Protein AF-0000000076222331 (afdb_homodimer)

pLDDT: mean 93.5, std 13.93, range [18.05, 98.94]

Structure (mmCIF, N/CA/C/O backbone):
data_AF-0000000076222331-model_v1
#
loop_
_entity.id
_entity.type
_entity.pdbx_description
1 polymer 'glucose-6-phosphate 1-epimerase'
#
loop_
_atom_site.group_PDB
_atom_site.id
_atom_site.type_symbol
_atom_site.label_atom_id
_atom_site.label_alt_id
_atom_site.label_comp_id
_atom_site.label_asym_id
_atom_site.label_entity_id
_atom_site.label_seq_id
_atom_site.pdbx_PDB_ins_code
_atom_site.Cartn_x
_atom_site.Cartn_y
_atom_site.Cartn_z
_atom_site.occupancy
_atom_site.B_iso_or_equiv
_atom_site.auth_seq_id
_atom_site.auth_comp_id
_atom_site.auth_asym_id
_atom_site.auth_atom_id
_atom_site.pdbx_PDB_model_num
ATOM 1 N N . LYS A 1 1 ? 35.781 -3.041 -13.25 1 18.05 1 LYS A N 1
ATOM 2 C CA . LYS A 1 1 ? 35.281 -1.666 -13.25 1 18.05 1 LYS A CA 1
ATOM 3 C C . LYS A 1 1 ? 33.781 -1.628 -13.328 1 18.05 1 LYS A C 1
ATOM 5 O O . LYS A 1 1 ? 33.188 -1.78 -14.406 1 18.05 1 LYS A O 1
ATOM 10 N N . PHE A 1 2 ? 33 -2.266 -12.445 1 24.2 2 PHE A N 1
ATOM 11 C CA . PHE A 1 2 ? 31.562 -2.166 -12.188 1 24.2 2 PHE A CA 1
ATOM 12 C C . PHE A 1 2 ? 31.141 -0.711 -12.008 1 24.2 2 PHE A C 1
ATOM 1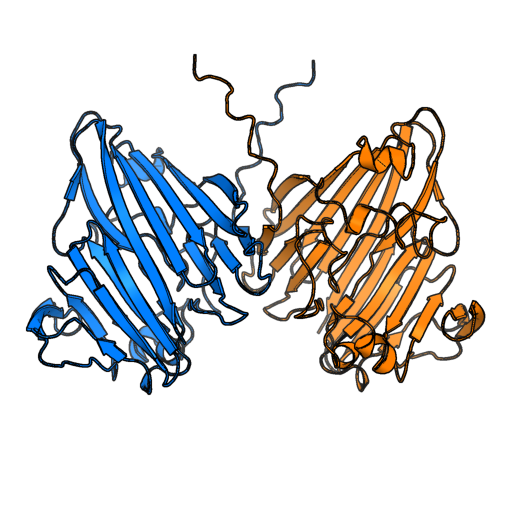4 O O . PHE A 1 2 ? 31.531 -0.069 -11.023 1 24.2 2 PHE A O 1
ATOM 21 N N . SER A 1 3 ? 31.078 -0.005 -13.148 1 25.05 3 SER A N 1
ATOM 22 C CA . SER A 1 3 ? 30.812 1.427 -13.242 1 25.05 3 SER A CA 1
ATOM 23 C C . SER A 1 3 ? 29.672 1.838 -12.32 1 25.05 3 SER A C 1
ATOM 25 O O . SER A 1 3 ? 28.797 1.028 -12.008 1 25.05 3 SER A O 1
ATOM 27 N N . SER A 1 4 ? 29.859 2.934 -11.57 1 27.3 4 SER A N 1
ATOM 28 C CA . SER A 1 4 ? 29.188 3.816 -10.625 1 27.3 4 SER A CA 1
ATOM 29 C C . SER A 1 4 ? 27.812 4.223 -11.133 1 27.3 4 SER A C 1
ATOM 31 O O . SER A 1 4 ? 27.25 5.227 -10.688 1 27.3 4 SER A O 1
ATOM 33 N N . GLN A 1 5 ? 27.359 3.689 -12.305 1 27.59 5 GLN A N 1
ATOM 34 C CA . GLN A 1 5 ? 26.156 4.141 -13.008 1 27.59 5 GLN A CA 1
ATOM 35 C C . GLN A 1 5 ? 24.922 4.027 -12.117 1 27.59 5 GLN A C 1
ATOM 37 O O . GLN A 1 5 ? 23.797 4.121 -12.609 1 27.59 5 GLN A O 1
ATOM 42 N N . ASP A 1 6 ? 25.031 3.488 -10.969 1 29.34 6 ASP A N 1
ATOM 43 C CA . ASP A 1 6 ? 23.844 3.18 -10.18 1 29.34 6 ASP A CA 1
ATOM 44 C C . ASP A 1 6 ? 23.125 4.457 -9.758 1 29.34 6 ASP A C 1
ATOM 46 O O . ASP A 1 6 ? 22.312 4.438 -8.82 1 29.34 6 ASP A O 1
ATOM 50 N N . LYS A 1 7 ? 23.625 5.613 -10.062 1 30.05 7 LYS A N 1
ATOM 51 C CA . LYS A 1 7 ? 23.125 6.852 -9.477 1 30.05 7 LYS A CA 1
ATOM 52 C C . LYS A 1 7 ? 21.672 7.098 -9.875 1 30.05 7 LYS A C 1
ATOM 54 O O . LYS A 1 7 ? 20.984 7.918 -9.266 1 30.05 7 LYS A O 1
ATOM 59 N N . THR A 1 8 ? 21.469 7.07 -11.219 1 29.45 8 THR A N 1
ATOM 60 C CA . THR A 1 8 ? 20.234 7.703 -11.656 1 29.45 8 THR A CA 1
ATOM 61 C C . THR A 1 8 ? 19.031 6.867 -11.242 1 29.45 8 THR A C 1
ATOM 63 O O . THR A 1 8 ? 18.688 5.887 -11.906 1 29.45 8 THR A O 1
ATOM 66 N N . VAL A 1 9 ? 19.031 6.281 -10.203 1 33.47 9 VAL A N 1
ATOM 67 C CA . VAL A 1 9 ? 17.672 5.973 -9.781 1 33.47 9 VAL A CA 1
ATOM 68 C C . VAL A 1 9 ? 16.734 7.113 -10.18 1 33.47 9 VAL A C 1
ATOM 70 O O . VAL A 1 9 ? 16.875 8.234 -9.688 1 33.47 9 VAL A O 1
ATOM 73 N N . ASN A 1 10 ? 16.422 7.203 -11.445 1 37.81 10 ASN A N 1
ATOM 74 C CA . ASN A 1 10 ? 15.5 8.203 -11.961 1 37.81 10 ASN A CA 1
ATOM 75 C C . ASN A 1 10 ? 14.461 8.602 -10.922 1 37.81 10 ASN A C 1
ATOM 77 O O . ASN A 1 10 ? 13.852 7.734 -10.289 1 37.81 10 ASN A O 1
ATOM 81 N N . ARG A 1 11 ? 14.562 9.719 -10.219 1 40.59 11 ARG A N 1
ATOM 82 C CA . ARG A 1 11 ? 13.797 10.602 -9.344 1 40.59 11 ARG A CA 1
ATOM 83 C C . ARG A 1 11 ? 12.305 10.445 -9.586 1 40.59 11 ARG A C 1
ATOM 85 O O . ARG A 1 11 ? 11.492 11.203 -9.047 1 40.59 11 ARG A O 1
ATOM 92 N N . ASN A 1 12 ? 12.016 9.844 -10.734 1 45.62 12 ASN A N 1
ATOM 93 C CA . ASN A 1 12 ? 10.578 9.961 -10.945 1 45.62 12 ASN A CA 1
ATOM 94 C C . ASN A 1 12 ? 9.797 9.047 -10.008 1 45.62 12 ASN A C 1
ATOM 96 O O . ASN A 1 12 ? 9.219 8.047 -10.453 1 45.62 12 ASN A O 1
ATOM 100 N N . PHE A 1 13 ? 10.328 8.914 -8.828 1 55.12 13 PHE A N 1
ATOM 101 C CA . PHE A 1 13 ? 9.711 8.242 -7.688 1 55.12 13 PHE A CA 1
ATOM 102 C C . PHE A 1 13 ? 8.32 8.805 -7.414 1 55.12 13 PHE A C 1
ATOM 104 O O . PHE A 1 13 ? 7.707 8.484 -6.395 1 55.12 13 PHE A O 1
ATOM 111 N N . LYS A 1 14 ? 7.855 9.391 -8.477 1 62.25 14 LYS A N 1
ATOM 112 C CA . LYS A 1 14 ? 6.59 10.094 -8.289 1 62.25 14 LYS A CA 1
ATOM 113 C C . LYS A 1 14 ? 5.414 9.125 -8.258 1 62.25 14 LYS A C 1
ATOM 115 O O . LYS A 1 14 ? 5.496 8.023 -8.82 1 62.25 14 LYS A O 1
ATOM 120 N N . MET A 1 15 ? 4.777 9.055 -7.109 1 80.94 15 MET A N 1
ATOM 121 C CA . MET A 1 15 ? 3.449 8.453 -7.012 1 80.94 15 MET A CA 1
ATOM 122 C C . MET A 1 15 ? 3.529 7.051 -6.418 1 80.94 15 MET A C 1
ATOM 124 O O . MET A 1 15 ? 2.947 6.109 -6.957 1 80.94 15 MET A O 1
ATOM 128 N N . SER A 1 16 ? 4.449 6.969 -5.469 1 91.88 16 SER A N 1
ATOM 129 C CA . SER A 1 16 ? 4.609 5.672 -4.824 1 91.88 16 SER A CA 1
ATOM 130 C C . SER A 1 16 ? 4.242 5.738 -3.348 1 91.88 16 SER A C 1
ATOM 132 O O . SER A 1 16 ? 4.195 6.824 -2.762 1 91.88 16 SER A O 1
ATOM 134 N N . GLU A 1 17 ? 3.855 4.625 -2.891 1 95.31 17 GLU A N 1
ATOM 135 C CA . GLU A 1 17 ? 3.518 4.445 -1.481 1 95.31 17 GLU A CA 1
ATOM 136 C C . GLU A 1 17 ? 4.262 3.252 -0.884 1 95.31 17 GLU A C 1
ATOM 138 O O . GLU A 1 17 ? 4.402 2.215 -1.534 1 95.31 17 GLU A O 1
ATOM 143 N N . ILE A 1 18 ? 4.793 3.459 0.302 1 95.62 18 ILE A N 1
ATOM 144 C CA . ILE A 1 18 ? 5.449 2.396 1.055 1 95.62 18 ILE A CA 1
ATOM 145 C C . ILE A 1 18 ? 4.539 1.928 2.186 1 95.62 18 ILE A C 1
ATOM 147 O O . ILE A 1 18 ? 4.047 2.74 2.975 1 95.62 18 ILE A O 1
ATOM 151 N N . THR A 1 19 ? 4.301 0.681 2.236 1 96.94 19 THR A N 1
ATOM 152 C CA . THR A 1 19 ? 3.523 0.101 3.326 1 96.94 19 THR A CA 1
ATOM 153 C C . THR A 1 19 ? 4.375 -0.869 4.141 1 96.94 19 THR A C 1
ATOM 155 O O . THR A 1 19 ? 5.09 -1.699 3.578 1 96.94 19 THR A O 1
ATOM 158 N N . LEU A 1 20 ? 4.383 -0.698 5.434 1 96.31 20 LEU A N 1
ATOM 159 C CA . LEU A 1 20 ? 4.961 -1.687 6.34 1 96.31 20 LEU A CA 1
ATOM 160 C C . LEU A 1 20 ? 3.879 -2.344 7.188 1 96.31 20 LEU A C 1
ATOM 162 O O . LEU A 1 20 ? 2.953 -1.672 7.652 1 96.31 20 LEU A O 1
ATOM 166 N N . PHE A 1 21 ? 4.004 -3.611 7.305 1 94.56 21 PHE A N 1
ATOM 167 C CA . PHE A 1 21 ? 3.145 -4.391 8.188 1 94.56 21 PHE A CA 1
ATOM 168 C C . PHE A 1 21 ? 3.83 -4.652 9.523 1 94.56 21 PHE A C 1
ATOM 170 O O . PHE A 1 21 ? 5.055 -4.793 9.578 1 94.56 21 PHE A O 1
ATOM 177 N N . HIS A 1 22 ? 2.969 -4.66 10.578 1 94.62 22 HIS A N 1
ATOM 178 C CA . HIS A 1 22 ? 3.527 -5.043 11.875 1 94.62 22 HIS A CA 1
ATOM 179 C C . HIS A 1 22 ? 4.008 -6.488 11.859 1 94.62 22 HIS A C 1
ATOM 181 O O . HIS A 1 22 ? 3.332 -7.367 11.312 1 94.62 22 HIS A O 1
ATOM 187 N N . GLY A 1 23 ? 5.094 -6.754 12.492 1 90.44 23 GLY A N 1
ATOM 188 C CA . GLY A 1 23 ? 5.73 -8.055 12.414 1 90.44 23 GLY A CA 1
ATOM 189 C C . GLY A 1 23 ? 4.93 -9.156 13.086 1 90.44 23 GLY A C 1
ATOM 190 O O . GLY A 1 23 ? 5.133 -10.344 12.805 1 90.44 23 GLY A O 1
ATOM 191 N N . LYS A 1 24 ? 4.027 -8.773 13.922 1 91.25 24 LYS A N 1
ATOM 192 C CA . LYS A 1 24 ? 3.271 -9.773 14.672 1 91.25 24 LYS A CA 1
ATOM 193 C C . LYS A 1 24 ? 1.798 -9.766 14.273 1 91.25 24 LYS A C 1
ATOM 195 O O . LYS A 1 24 ? 0.997 -10.523 14.828 1 91.25 24 LYS A O 1
ATOM 200 N N . ASP A 1 25 ? 1.383 -8.938 13.438 1 91.81 25 ASP A N 1
ATOM 201 C CA . ASP A 1 25 ? 0.001 -8.852 12.977 1 91.81 25 ASP A CA 1
ATOM 202 C C . ASP A 1 25 ? -0.071 -8.25 11.57 1 91.81 25 ASP A C 1
ATOM 204 O O . ASP A 1 25 ? -0.095 -7.031 11.406 1 91.81 25 ASP A O 1
ATOM 208 N N . GLU A 1 26 ? -0.369 -9.047 10.609 1 88.56 26 GLU A N 1
ATOM 209 C CA . GLU A 1 26 ? -0.339 -8.633 9.211 1 88.56 26 GLU A CA 1
ATOM 210 C C . GLU A 1 26 ? -1.527 -7.738 8.867 1 88.56 26 GLU A C 1
ATOM 212 O O . GLU A 1 26 ? -1.557 -7.113 7.809 1 88.56 26 GLU A O 1
ATOM 217 N N . LYS A 1 27 ? -2.459 -7.668 9.727 1 93.12 27 LYS A N 1
ATOM 218 C CA . LYS A 1 27 ? -3.627 -6.82 9.508 1 93.12 27 LYS A CA 1
ATOM 219 C C . LYS A 1 27 ? -3.4 -5.414 10.055 1 93.12 27 LYS A C 1
ATOM 221 O O . LYS A 1 27 ? -4.258 -4.539 9.914 1 93.12 27 LYS A O 1
ATOM 226 N N . THR A 1 28 ? -2.305 -5.223 10.75 1 95.88 28 THR A N 1
ATOM 227 C CA . THR A 1 28 ? -1.877 -3.924 11.258 1 95.88 28 THR A CA 1
ATOM 228 C C . THR A 1 28 ? -0.747 -3.354 10.406 1 95.88 28 THR A C 1
ATOM 230 O O . THR A 1 28 ? 0.296 -3.99 10.242 1 95.88 28 THR A O 1
ATOM 233 N N . SER A 1 29 ? -0.984 -2.152 9.789 1 97.06 29 SER A N 1
ATOM 234 C CA . SER A 1 29 ? -0.023 -1.628 8.828 1 97.06 29 SER A CA 1
ATOM 235 C C . SER A 1 29 ? -0.086 -0.106 8.75 1 97.06 29 SER A C 1
ATOM 237 O O . SER A 1 29 ? -1.018 0.508 9.273 1 97.06 29 SER A O 1
ATOM 239 N N . VAL A 1 30 ? 0.964 0.495 8.203 1 98.44 30 VAL A N 1
ATOM 240 C CA . VAL A 1 30 ? 1.021 1.927 7.93 1 98.44 30 VAL A CA 1
ATOM 241 C C . VAL A 1 30 ? 1.555 2.156 6.516 1 98.44 30 VAL A C 1
ATOM 243 O O . VAL A 1 30 ? 2.422 1.417 6.043 1 98.44 30 VAL A O 1
ATOM 246 N N . SER A 1 31 ? 0.978 3.146 5.84 1 98.12 31 SER A N 1
ATOM 247 C CA . SER A 1 31 ? 1.434 3.539 4.508 1 98.12 31 SER A CA 1
ATOM 248 C C . SER A 1 31 ? 1.84 5.008 4.473 1 98.12 31 SER A C 1
ATOM 250 O O . SER A 1 31 ? 1.169 5.859 5.066 1 98.12 31 SER A O 1
ATOM 252 N N . VAL A 1 32 ? 2.955 5.266 3.818 1 98.12 32 VAL A N 1
ATOM 253 C CA . VAL A 1 32 ? 3.428 6.629 3.598 1 98.12 32 VAL A CA 1
ATOM 254 C C . VAL A 1 32 ? 3.617 6.871 2.104 1 98.12 32 VAL A C 1
ATOM 256 O O . VAL A 1 32 ? 4.348 6.137 1.435 1 98.12 32 VAL A O 1
ATOM 259 N N . HIS A 1 33 ? 2.875 7.828 1.652 1 96.94 33 HIS A N 1
ATOM 260 C CA . HIS A 1 33 ? 3.057 8.234 0.263 1 96.94 33 HIS A CA 1
ATOM 261 C C . HIS A 1 33 ? 4.277 9.141 0.109 1 96.94 33 HIS A C 1
ATOM 263 O O . HIS A 1 33 ? 4.516 10.016 0.943 1 96.94 33 HIS A O 1
ATOM 269 N N . THR A 1 34 ? 5.004 8.984 -0.979 1 92.56 34 THR A N 1
ATOM 270 C CA . THR A 1 34 ? 6.266 9.703 -1.131 1 92.56 34 THR A CA 1
ATOM 271 C C . THR A 1 34 ? 6.016 11.18 -1.421 1 92.56 34 THR A C 1
ATOM 273 O O . THR A 1 34 ? 6.844 12.031 -1.084 1 92.56 34 THR A O 1
ATOM 276 N N . CYS A 1 35 ? 4.93 11.445 -2.07 1 91.06 35 CYS A N 1
ATOM 277 C CA . CYS A 1 35 ? 4.539 12.844 -2.227 1 91.06 35 CYS A CA 1
ATOM 278 C C . CYS A 1 35 ? 4.125 13.445 -0.89 1 91.06 35 CYS A C 1
ATOM 280 O O . CYS A 1 35 ? 3.115 13.047 -0.308 1 91.06 35 CYS A O 1
ATOM 282 N N . GLY A 1 36 ? 4.98 14.32 -0.439 1 96.12 36 GLY A N 1
ATOM 283 C CA . GLY A 1 36 ? 4.664 15.016 0.796 1 96.12 36 GLY A CA 1
ATOM 284 C C . GLY A 1 36 ? 4.93 14.18 2.037 1 96.12 36 GLY A C 1
ATOM 285 O O . GLY A 1 36 ? 4.613 14.602 3.152 1 96.12 36 GLY A O 1
ATOM 286 N N . ALA A 1 37 ? 5.434 12.938 1.84 1 97.62 37 ALA A N 1
ATOM 287 C CA . ALA A 1 37 ? 5.609 12.008 2.959 1 97.62 37 ALA A CA 1
ATOM 288 C C . ALA A 1 37 ? 4.324 11.883 3.77 1 97.62 37 ALA A C 1
ATOM 290 O O . ALA A 1 37 ? 4.355 11.914 5.004 1 97.62 37 ALA A O 1
ATOM 291 N N . THR A 1 38 ? 3.225 11.797 3.109 1 98.44 38 THR A N 1
ATOM 292 C CA . THR A 1 38 ? 1.916 11.797 3.752 1 98.44 38 THR A CA 1
ATOM 293 C C . THR A 1 38 ? 1.529 10.391 4.191 1 98.44 38 THR A C 1
ATOM 295 O O . THR A 1 38 ? 1.509 9.461 3.377 1 98.44 38 THR A O 1
ATOM 298 N N . VAL A 1 39 ? 1.299 10.219 5.5 1 98.81 39 VAL A N 1
ATOM 299 C CA . VAL A 1 39 ? 0.658 8.977 5.918 1 98.81 39 VAL A CA 1
ATOM 300 C C . VAL A 1 39 ? -0.731 8.875 5.293 1 98.81 39 VAL A C 1
ATOM 302 O O . VAL A 1 39 ? -1.568 9.758 5.477 1 98.81 39 VAL A O 1
ATOM 305 N N . THR A 1 40 ? -0.948 7.793 4.562 1 98.12 40 THR A N 1
ATOM 306 C CA . THR A 1 40 ? -2.217 7.684 3.85 1 98.12 40 THR A CA 1
ATOM 307 C C . THR A 1 40 ? -3.037 6.512 4.383 1 98.12 40 THR A C 1
ATOM 309 O O . THR A 1 40 ? -4.203 6.352 4.023 1 98.12 40 THR A O 1
ATOM 312 N N . SER A 1 41 ? -2.451 5.738 5.215 1 98.5 41 SER A N 1
ATOM 313 C CA . SER A 1 41 ? -3.17 4.609 5.793 1 98.5 41 SER A CA 1
ATOM 314 C C . SER A 1 41 ? -2.557 4.188 7.125 1 98.5 41 SER A C 1
ATOM 316 O O . SER A 1 41 ? -1.333 4.184 7.277 1 98.5 41 SER A O 1
ATOM 318 N N . TRP A 1 42 ? -3.361 3.955 8.039 1 98.81 42 TRP A N 1
ATOM 319 C CA . TRP A 1 42 ? -3.074 3.334 9.328 1 98.81 42 TRP A CA 1
ATOM 320 C C . TRP A 1 42 ? -4.152 2.32 9.695 1 98.81 42 TRP A C 1
ATOM 322 O O . TRP A 1 42 ? -5.285 2.695 10.016 1 98.81 42 TRP A O 1
ATOM 332 N N . LYS A 1 43 ? -3.797 1.072 9.633 1 97.62 43 LYS A N 1
ATOM 333 C CA . LYS A 1 43 ? -4.754 0.02 9.961 1 97.62 43 LYS A CA 1
ATOM 334 C C . LYS A 1 43 ? -4.367 -0.688 11.258 1 97.62 43 LYS A C 1
ATOM 336 O O . LYS A 1 43 ? -3.191 -0.976 11.484 1 97.62 43 LYS A O 1
ATOM 341 N N . ILE A 1 44 ? -5.336 -0.898 12.047 1 96.5 44 ILE A N 1
ATOM 342 C CA . ILE A 1 44 ? -5.227 -1.75 13.227 1 96.5 44 ILE A CA 1
ATOM 343 C C . ILE A 1 44 ? -6.191 -2.928 13.109 1 96.5 44 ILE A C 1
ATOM 345 O O . ILE A 1 44 ? -7.406 -2.736 13.031 1 96.5 44 ILE A O 1
ATOM 349 N N . ASN A 1 45 ? -5.629 -4.109 13.055 1 93.38 45 ASN A N 1
ATOM 350 C CA . ASN A 1 45 ? -6.422 -5.324 12.883 1 93.38 45 ASN A CA 1
ATOM 351 C C . ASN A 1 45 ? -7.379 -5.203 11.703 1 93.38 45 ASN A C 1
ATOM 353 O O . ASN A 1 45 ? -8.578 -5.453 11.836 1 93.38 45 ASN A O 1
ATOM 357 N N . GLY A 1 46 ? -6.895 -4.633 10.688 1 93.19 46 GLY A N 1
ATOM 358 C CA . GLY A 1 46 ? -7.641 -4.547 9.445 1 93.19 46 GLY A CA 1
ATOM 359 C C . GLY A 1 46 ? -8.539 -3.328 9.367 1 93.19 46 GLY A C 1
ATOM 360 O O . GLY A 1 46 ? -9.125 -3.049 8.32 1 93.19 46 GLY A O 1
ATOM 361 N N . GLN A 1 47 ? -8.688 -2.543 10.422 1 95.12 47 GLN A N 1
ATOM 362 C CA . GLN A 1 47 ? -9.562 -1.376 10.438 1 95.12 47 GLN A CA 1
ATOM 363 C C . GLN A 1 47 ? -8.789 -0.102 10.109 1 95.12 47 GLN A C 1
ATOM 365 O O . GLN A 1 47 ? -7.82 0.234 10.789 1 95.12 47 GLN A O 1
ATOM 370 N N . GLU A 1 48 ? -9.211 0.544 9.094 1 97.62 48 GLU A N 1
ATOM 371 C CA . GLU A 1 48 ? -8.578 1.788 8.664 1 97.62 48 GLU A CA 1
ATOM 372 C C . GLU A 1 48 ? -8.906 2.934 9.617 1 97.62 48 GLU A C 1
ATOM 374 O O . GLU A 1 48 ? -10.07 3.148 9.961 1 97.62 48 GLU A O 1
ATOM 379 N N . LYS A 1 49 ? -7.891 3.688 10.023 1 98.38 49 LYS A N 1
ATOM 380 C CA . LYS A 1 49 ? -8.086 4.754 11.008 1 98.38 49 LYS A CA 1
ATOM 381 C C . LYS A 1 49 ? -7.945 6.129 10.359 1 98.38 49 LYS A C 1
ATOM 383 O O . LYS A 1 49 ? -8.312 7.141 10.953 1 98.38 49 LYS A O 1
ATOM 388 N N . ILE A 1 50 ? -7.438 6.176 9.164 1 98.62 50 ILE A N 1
ATOM 389 C CA . ILE A 1 50 ? -7.121 7.426 8.477 1 98.62 50 ILE A CA 1
ATOM 390 C C . ILE A 1 50 ? -8.055 7.609 7.289 1 98.62 50 ILE A C 1
ATOM 392 O O . ILE A 1 50 ? -8.336 6.656 6.555 1 98.62 50 ILE A O 1
ATOM 396 N N . PHE A 1 51 ? -8.547 8.789 7.156 1 98.75 51 PHE A N 1
ATOM 397 C CA . PHE A 1 51 ? -9.391 9.133 6.023 1 98.75 51 PHE A CA 1
ATOM 398 C C . PHE A 1 51 ? -8.562 9.695 4.875 1 98.75 51 PHE A C 1
ATOM 400 O O . PHE A 1 51 ? -7.719 10.562 5.086 1 98.75 51 PHE A O 1
ATOM 407 N N . VAL A 1 52 ? -8.758 9.203 3.705 1 97.94 52 VAL A N 1
ATOM 408 C CA . VAL A 1 52 ? -8.289 9.805 2.461 1 97.94 52 VAL A CA 1
ATOM 409 C C . VAL A 1 52 ? -9.438 9.883 1.458 1 97.94 52 VAL A C 1
ATOM 411 O O . VAL A 1 52 ? -10.156 8.898 1.251 1 97.94 52 VAL A O 1
ATOM 414 N N . SER A 1 53 ? -9.602 11.055 0.845 1 97.81 53 SER A N 1
ATOM 415 C CA . SER A 1 53 ? -10.641 11.203 -0.172 1 97.81 53 SER A CA 1
ATOM 416 C C . SER A 1 53 ? -10.383 10.281 -1.359 1 97.81 53 SER A C 1
ATOM 418 O O . SER A 1 53 ? -9.242 10.125 -1.795 1 97.81 53 SER A O 1
ATOM 420 N N . THR A 1 54 ? -11.469 9.688 -1.931 1 93.06 54 THR A N 1
ATOM 421 C CA . THR A 1 54 ? -11.336 8.867 -3.127 1 93.06 54 THR A CA 1
ATOM 422 C C . THR A 1 54 ? -10.945 9.719 -4.332 1 93.06 54 THR A C 1
ATOM 424 O O . THR A 1 54 ? -10.516 9.188 -5.359 1 93.06 54 THR A O 1
ATOM 427 N N . LEU A 1 55 ? -11.016 11.016 -4.191 1 93.94 55 LEU A N 1
ATOM 428 C CA . LEU A 1 55 ? -10.734 11.945 -5.277 1 93.94 55 LEU A CA 1
ATOM 429 C C . LEU A 1 55 ? -9.391 12.641 -5.059 1 93.94 55 LEU A C 1
ATOM 431 O O . LEU A 1 55 ? -9.008 13.523 -5.828 1 93.94 55 LEU A O 1
ATOM 435 N N . ALA A 1 56 ? -8.695 12.188 -4.023 1 94.56 56 ALA A N 1
ATOM 436 C CA . ALA A 1 56 ? -7.414 12.82 -3.705 1 94.56 56 ALA A CA 1
ATOM 437 C C . ALA A 1 56 ? -6.434 12.688 -4.863 1 94.56 56 ALA A C 1
ATOM 439 O O . ALA A 1 56 ? -6.348 11.625 -5.492 1 94.56 56 ALA A O 1
ATOM 440 N N . LYS A 1 57 ? -5.711 13.766 -5.094 1 90.25 57 LYS A N 1
ATOM 441 C CA . LYS A 1 57 ? -4.578 13.703 -6.012 1 90.25 57 LYS A CA 1
ATOM 442 C C . LYS A 1 57 ? -3.332 13.164 -5.316 1 90.25 57 LYS A C 1
ATOM 444 O O . LYS A 1 57 ? -3.115 13.43 -4.129 1 90.25 57 LYS A O 1
ATOM 449 N N . ARG A 1 58 ? -2.566 12.406 -6.055 1 87.38 58 ARG A N 1
ATOM 450 C CA . ARG A 1 58 ? -1.373 11.797 -5.488 1 87.38 58 ARG A CA 1
ATOM 451 C C . ARG A 1 58 ? -0.147 12.078 -6.348 1 87.38 58 ARG A C 1
ATOM 453 O O . ARG A 1 58 ? 0.915 11.484 -6.141 1 87.38 58 ARG A O 1
ATOM 460 N N . ASP A 1 59 ? -0.263 13.016 -7.25 1 79.81 59 ASP A N 1
ATOM 461 C CA . ASP A 1 59 ? 0.782 13.242 -8.242 1 79.81 59 ASP A CA 1
ATOM 462 C C . ASP A 1 59 ? 1.628 14.461 -7.883 1 79.81 59 ASP A C 1
ATOM 464 O O . ASP A 1 59 ? 2.467 14.898 -8.672 1 79.81 59 ASP A O 1
ATOM 468 N N . GLY A 1 60 ? 1.328 15.023 -6.766 1 81.12 60 GLY A N 1
ATOM 469 C CA . GLY A 1 60 ? 2.098 16.172 -6.324 1 81.12 60 GLY A CA 1
ATOM 470 C C . GLY A 1 60 ? 1.529 17.5 -6.809 1 81.12 60 GLY A C 1
ATOM 471 O O . GLY A 1 60 ? 2.041 18.562 -6.465 1 81.12 60 GLY A O 1
ATOM 472 N N . SER A 1 61 ? 0.5 17.453 -7.605 1 86.44 61 SER A N 1
ATOM 473 C CA . SER A 1 61 ? -0.109 18.688 -8.07 1 86.44 61 SER A CA 1
ATOM 474 C C . SER A 1 61 ? -0.785 19.438 -6.93 1 86.44 61 SER A C 1
ATOM 476 O O . SER A 1 61 ? -0.913 20.672 -6.973 1 86.44 61 SER A O 1
ATOM 478 N N . LYS A 1 62 ? -1.208 18.656 -5.961 1 90.25 62 LYS A N 1
ATOM 479 C CA . LYS A 1 62 ? -1.801 19.172 -4.727 1 90.25 62 LYS A CA 1
ATOM 480 C C . LYS A 1 62 ? -1.515 18.25 -3.553 1 90.25 62 LYS A C 1
ATOM 482 O O . LYS A 1 62 ? -1.158 17.078 -3.748 1 90.25 62 LYS A O 1
ATOM 487 N N . ALA A 1 63 ? -1.652 18.859 -2.355 1 94.44 63 ALA A N 1
ATOM 488 C CA . ALA A 1 63 ? -1.541 18 -1.177 1 94.44 63 ALA A CA 1
ATOM 489 C C . ALA A 1 63 ? -2.627 16.922 -1.171 1 94.44 63 ALA A C 1
ATOM 491 O O . ALA A 1 63 ? -3.77 17.188 -1.553 1 94.44 63 ALA A O 1
ATOM 492 N N . ILE A 1 64 ? -2.285 15.773 -0.754 1 95.94 64 ILE A N 1
ATOM 493 C CA . ILE A 1 64 ? -3.25 14.688 -0.683 1 95.94 64 ILE A CA 1
ATOM 494 C C . ILE A 1 64 ? -4.395 15.07 0.252 1 95.94 64 ILE A C 1
ATOM 496 O O . ILE A 1 64 ? -4.16 15.5 1.385 1 95.94 64 ILE A O 1
ATOM 500 N N . ARG A 1 65 ? -5.633 14.992 -0.292 1 98 65 ARG A N 1
ATOM 501 C CA . ARG A 1 65 ? -6.812 15.289 0.514 1 98 65 ARG A CA 1
ATOM 502 C C . ARG A 1 65 ? -7.117 14.148 1.478 1 98 65 ARG A C 1
ATOM 504 O O . ARG A 1 65 ? -7.766 13.172 1.104 1 98 65 ARG A O 1
ATOM 511 N N . GLY A 1 66 ? -6.668 14.258 2.658 1 98.31 66 GLY A N 1
ATOM 512 C CA . GLY A 1 66 ? -6.738 13.227 3.674 1 98.31 66 GLY A CA 1
ATOM 513 C C . GLY A 1 66 ? -5.375 12.828 4.215 1 98.31 66 GLY A C 1
ATOM 514 O O . GLY A 1 66 ? -4.387 13.523 3.994 1 98.31 66 GLY A O 1
ATOM 515 N N . GLY A 1 67 ? -5.375 11.766 5.02 1 98.69 67 GLY A N 1
ATOM 516 C CA . GLY A 1 67 ? -4.117 11.328 5.605 1 98.69 67 GLY A CA 1
ATOM 517 C C . GLY A 1 67 ? -3.625 12.234 6.711 1 98.69 67 GLY A C 1
ATOM 518 O O . GLY A 1 67 ? -4.414 12.703 7.535 1 98.69 67 GLY A O 1
ATOM 519 N N . ILE A 1 68 ? -2.252 12.328 6.699 1 98.88 68 ILE A N 1
ATOM 520 C CA . ILE A 1 68 ? -1.617 13.242 7.645 1 98.88 68 ILE A CA 1
ATOM 521 C C . ILE A 1 68 ? -0.575 14.094 6.918 1 98.88 68 ILE A C 1
ATOM 523 O O . ILE A 1 68 ? 0.629 13.883 7.086 1 98.88 68 ILE A O 1
ATOM 527 N N . PRO A 1 69 ? -1.066 15.039 6.16 1 98.69 69 PRO A N 1
ATOM 528 C CA . PRO A 1 69 ? -0.117 15.961 5.535 1 98.69 69 PRO A CA 1
ATOM 529 C C . PRO A 1 69 ? 0.702 16.75 6.555 1 98.69 69 PRO A C 1
ATOM 531 O O . PRO A 1 69 ? 0.236 17 7.672 1 98.69 69 PRO A O 1
ATOM 534 N N . LEU A 1 70 ? 1.911 17.109 6.156 1 98.81 70 LEU A N 1
ATOM 535 C CA . LEU A 1 70 ? 2.791 17.875 7.02 1 98.81 70 LEU A CA 1
ATOM 536 C C . LEU A 1 70 ? 2.789 19.359 6.621 1 98.81 70 LEU A C 1
ATOM 538 O O . LEU A 1 70 ? 3.236 19.703 5.527 1 98.81 70 LEU A O 1
ATOM 542 N N . CYS A 1 71 ? 2.297 20.156 7.488 1 98.75 71 CYS A N 1
ATOM 543 C CA . CYS A 1 71 ? 2.342 21.594 7.25 1 98.75 71 CYS A CA 1
ATOM 544 C C . CYS A 1 71 ? 3.65 22.188 7.754 1 98.75 71 CYS A C 1
ATOM 546 O O . CYS A 1 71 ? 3.859 22.297 8.961 1 98.75 71 CYS A O 1
ATOM 548 N N . PHE A 1 72 ? 4.445 22.547 6.914 1 98.62 72 PHE A N 1
ATOM 549 C CA . PHE A 1 72 ? 5.777 23.078 7.191 1 98.62 72 PHE A CA 1
ATOM 550 C C . PHE A 1 72 ? 6.305 23.859 5.996 1 98.62 72 PHE A C 1
ATOM 552 O O . PHE A 1 72 ? 6.113 23.469 4.848 1 98.62 72 PHE A O 1
ATOM 559 N N . PRO A 1 73 ? 6.891 25 6.285 1 98.5 73 PRO A N 1
ATOM 560 C CA . PRO A 1 73 ? 7.199 25.656 7.566 1 98.5 73 PRO A CA 1
ATOM 561 C C . PRO A 1 73 ? 6.109 26.625 8.016 1 98.5 73 PRO A C 1
ATOM 563 O O . PRO A 1 73 ? 6.34 27.438 8.906 1 98.5 73 PRO A O 1
ATOM 566 N N . GLN A 1 74 ? 4.965 26.469 7.398 1 98 74 GLN A N 1
ATOM 567 C CA . GLN A 1 74 ? 3.859 27.375 7.688 1 98 74 GLN A CA 1
ATOM 568 C C . GLN A 1 74 ? 2.547 26.609 7.84 1 98 74 GLN A C 1
ATOM 570 O O . GLN A 1 74 ? 2.209 25.766 6.996 1 98 74 GLN A O 1
ATOM 575 N N . PHE A 1 75 ? 1.843 26.891 8.867 1 97.94 75 PHE A N 1
ATOM 576 C CA . PHE A 1 75 ? 0.453 26.469 8.984 1 97.94 75 PHE A CA 1
ATOM 577 C C . PHE A 1 75 ? -0.494 27.609 8.641 1 97.94 75 PHE A C 1
ATOM 579 O O . PHE A 1 75 ? -0.348 28.719 9.148 1 97.94 75 PHE A O 1
ATOM 586 N N . GLY A 1 76 ? -1.492 27.266 7.746 1 95.88 76 GLY A N 1
ATOM 587 C CA . GLY A 1 76 ? -2.438 28.297 7.34 1 95.88 76 GLY A CA 1
ATOM 588 C C . GLY A 1 76 ? -1.926 29.156 6.199 1 95.88 76 GLY A C 1
ATOM 589 O O . GLY A 1 76 ? -1.009 28.766 5.477 1 95.88 76 GLY A O 1
ATOM 590 N N . PRO A 1 77 ? -2.621 30.25 6.012 1 93.75 77 PRO A N 1
ATOM 591 C CA . PRO A 1 77 ? -2.205 31.156 4.941 1 93.75 77 PRO A CA 1
ATOM 592 C C . PRO A 1 77 ? -0.762 31.641 5.102 1 93.75 77 PRO A C 1
ATOM 594 O O . PRO A 1 77 ? -0.304 31.859 6.223 1 93.75 77 PRO A O 1
ATOM 597 N N . TRP A 1 78 ? -0.234 31.625 3.943 1 92.38 78 TRP A N 1
ATOM 598 C CA . TRP A 1 78 ? 1.126 32.156 3.885 1 92.38 78 TRP A CA 1
ATOM 599 C C . TRP A 1 78 ? 1.174 33.469 3.094 1 92.38 78 TRP A C 1
ATOM 601 O O . TRP A 1 78 ? 0.144 33.938 2.613 1 92.38 78 TRP A O 1
ATOM 611 N N . ASP A 1 79 ? 2.27 34.188 2.951 1 86.81 79 ASP A N 1
ATOM 612 C CA . ASP A 1 79 ? 2.381 35.406 2.15 1 86.81 79 ASP A CA 1
ATOM 613 C C . ASP A 1 79 ? 2.049 35.125 0.686 1 86.81 79 ASP A C 1
ATOM 615 O O . ASP A 1 79 ? 1.987 33.969 0.263 1 86.81 79 ASP A O 1
ATOM 619 N N . SER A 1 80 ? 1.757 36.188 0.015 1 80.81 80 SER A N 1
ATOM 620 C CA . SER A 1 80 ? 1.336 36.062 -1.378 1 80.81 80 SER A CA 1
ATOM 621 C C . SER A 1 80 ? 2.365 35.312 -2.203 1 80.81 80 SER A C 1
ATOM 623 O O . SER A 1 80 ? 3.57 35.531 -2.064 1 80.81 80 SER A O 1
ATOM 625 N N . GLY A 1 81 ? 1.882 34.281 -2.982 1 84.69 81 GLY A N 1
ATOM 626 C CA . GLY A 1 81 ? 2.707 33.5 -3.873 1 84.69 81 GLY A CA 1
ATOM 627 C C . GLY A 1 81 ? 3.215 32.219 -3.23 1 84.69 81 GLY A C 1
ATOM 628 O O . GLY A 1 81 ? 3.764 31.344 -3.912 1 84.69 81 GLY A O 1
ATOM 629 N N . ARG A 1 82 ? 3.039 32.125 -1.879 1 92.44 82 ARG A N 1
ATOM 630 C CA . ARG A 1 82 ? 3.488 30.938 -1.182 1 92.44 82 ARG A CA 1
ATOM 631 C C . ARG A 1 82 ? 2.311 30.031 -0.829 1 92.44 82 ARG A C 1
ATOM 633 O O . ARG A 1 82 ? 1.208 30.516 -0.567 1 92.44 82 ARG A O 1
ATOM 640 N N . PRO A 1 83 ? 2.562 28.766 -0.897 1 93.44 83 PRO A N 1
ATOM 641 C CA . PRO A 1 83 ? 1.452 27.828 -0.696 1 93.44 83 PRO A CA 1
ATOM 642 C C . PRO A 1 83 ? 0.938 27.828 0.741 1 93.44 83 PRO A C 1
ATOM 644 O O . PRO A 1 83 ? 1.731 27.844 1.686 1 93.44 83 PRO A O 1
ATOM 647 N N . GLN A 1 84 ? -0.426 27.781 0.819 1 94.62 84 GLN A N 1
ATOM 648 C CA . GLN A 1 84 ? -1.029 27.562 2.129 1 94.62 84 GLN A CA 1
ATOM 649 C C . GLN A 1 84 ? -0.486 26.297 2.779 1 94.62 84 GLN A C 1
ATOM 651 O O . GLN A 1 84 ? -0.323 25.266 2.113 1 94.62 84 GLN A O 1
ATOM 656 N N . HIS A 1 85 ? -0.137 26.359 4.105 1 97.69 85 HIS A N 1
ATOM 657 C CA . HIS A 1 85 ? 0.331 25.234 4.922 1 97.69 85 HIS A CA 1
ATOM 658 C C . HIS A 1 85 ? 1.761 24.859 4.559 1 97.69 85 HIS A C 1
ATOM 660 O O . HIS A 1 85 ? 2.207 23.75 4.871 1 97.69 85 HIS A O 1
ATOM 666 N N . GLY A 1 86 ? 2.479 25.688 3.834 1 97.44 86 GLY A N 1
ATOM 667 C CA . GLY A 1 86 ? 3.873 25.406 3.527 1 97.44 86 GLY A CA 1
ATOM 668 C C . GLY A 1 86 ? 4.051 24.484 2.338 1 97.44 86 GLY A C 1
ATOM 669 O O . GLY A 1 86 ? 3.156 24.359 1.499 1 97.44 86 GLY A O 1
ATOM 670 N N . PHE A 1 87 ? 5.297 23.922 2.221 1 96.81 87 PHE A N 1
ATOM 671 C CA . PHE A 1 87 ? 5.598 23.219 0.987 1 96.81 87 PHE A CA 1
ATOM 672 C C . PHE A 1 87 ? 5.867 21.734 1.27 1 96.81 87 PHE A C 1
ATOM 674 O O . PHE A 1 87 ? 5.949 20.922 0.343 1 96.81 87 PHE A O 1
ATOM 681 N N . ALA A 1 88 ? 5.961 21.328 2.527 1 97.69 88 ALA A N 1
ATOM 682 C CA . ALA A 1 88 ? 6.375 19.969 2.826 1 97.69 88 ALA A CA 1
ATOM 683 C C . ALA A 1 88 ? 5.367 18.953 2.291 1 97.69 88 ALA A C 1
ATOM 685 O O . ALA A 1 88 ? 5.746 17.938 1.698 1 97.69 88 ALA A O 1
ATOM 686 N N . ARG A 1 89 ? 4.062 19.266 2.42 1 97.38 89 ARG A N 1
ATOM 687 C CA . ARG A 1 89 ? 3.004 18.328 2.072 1 97.38 89 ARG A CA 1
ATOM 688 C C . ARG A 1 89 ? 2.834 18.234 0.561 1 97.38 89 ARG A C 1
ATOM 690 O O . ARG A 1 89 ? 2.158 17.328 0.065 1 97.38 89 ARG A O 1
ATOM 697 N N . ASN A 1 90 ? 3.48 19.156 -0.146 1 93.44 90 ASN A N 1
ATOM 698 C CA . ASN A 1 90 ? 3.371 19.172 -1.601 1 93.44 90 ASN A CA 1
ATOM 699 C C . ASN A 1 90 ? 4.66 18.703 -2.266 1 93.44 90 ASN A C 1
ATOM 701 O O . ASN A 1 90 ? 4.719 18.562 -3.49 1 93.44 90 ASN A O 1
ATOM 705 N N . SER A 1 91 ? 5.613 18.453 -1.562 1 94.06 91 SER A N 1
ATOM 706 C CA . SER A 1 91 ? 6.938 18.219 -2.131 1 94.06 91 SER A CA 1
ATOM 707 C C . SER A 1 91 ? 7.074 16.797 -2.646 1 94.06 91 SER A C 1
ATOM 709 O O . SER A 1 91 ? 6.688 15.844 -1.964 1 94.06 91 SER A O 1
ATOM 711 N N . ASN A 1 92 ? 7.664 16.656 -3.805 1 91.12 92 ASN A N 1
ATOM 712 C CA . ASN A 1 92 ? 8.016 15.359 -4.363 1 91.12 92 ASN A CA 1
ATOM 713 C C . ASN A 1 92 ? 9.469 15 -4.078 1 91.12 92 ASN A C 1
ATOM 715 O O . ASN A 1 92 ? 9.992 14.023 -4.617 1 91.12 92 ASN A O 1
ATOM 719 N N . ASP A 1 93 ? 10.117 15.789 -3.223 1 93.5 93 ASP A N 1
ATOM 720 C CA . ASP A 1 93 ? 11.555 15.633 -3.027 1 93.5 93 ASP A CA 1
ATOM 721 C C . ASP A 1 93 ? 11.852 14.852 -1.752 1 93.5 93 ASP A C 1
ATOM 723 O O . ASP A 1 93 ? 13.008 14.742 -1.344 1 93.5 93 ASP A O 1
ATOM 727 N N . TRP A 1 94 ? 10.812 14.359 -1.104 1 95.56 94 TRP A N 1
ATOM 728 C CA . TRP A 1 94 ? 11.031 13.477 0.038 1 95.56 94 TRP A CA 1
ATOM 729 C C . TRP A 1 94 ? 11.75 12.203 -0.389 1 95.56 94 TRP A C 1
ATOM 731 O O . TRP A 1 94 ? 11.445 11.633 -1.442 1 95.56 94 TRP A O 1
ATOM 741 N N . VAL A 1 95 ? 12.648 11.773 0.437 1 93.94 95 VAL A N 1
ATOM 742 C CA . VAL A 1 95 ? 13.391 10.547 0.162 1 93.94 95 VAL A CA 1
ATOM 743 C C . VAL A 1 95 ? 13.25 9.586 1.336 1 93.94 95 VAL A C 1
ATOM 745 O O . VAL A 1 95 ? 13.328 9.992 2.496 1 93.94 95 VAL A O 1
ATOM 748 N N . LEU A 1 96 ? 13.008 8.297 1.007 1 93.69 96 LEU A N 1
ATOM 749 C CA . LEU A 1 96 ? 13.023 7.273 2.041 1 93.69 96 LEU A CA 1
ATOM 750 C C . LEU A 1 96 ? 14.43 7.07 2.59 1 93.69 96 LEU A C 1
ATOM 752 O O . LEU A 1 96 ? 15.344 6.699 1.848 1 93.69 96 LEU A O 1
ATOM 756 N N . LYS A 1 97 ? 14.57 7.332 3.807 1 95.12 97 LYS A N 1
ATOM 757 C CA . LYS A 1 97 ? 15.875 7.176 4.449 1 95.12 97 LYS A CA 1
ATOM 758 C C . LYS A 1 97 ? 16.031 5.773 5.027 1 95.12 97 LYS A C 1
ATOM 760 O O . LYS A 1 97 ? 17.125 5.188 4.953 1 95.12 97 LYS A O 1
ATOM 765 N N . GLU A 1 98 ? 14.961 5.371 5.637 1 93.56 98 GLU A N 1
ATOM 766 C CA . GLU A 1 98 ? 15.023 4.082 6.324 1 93.56 98 GLU A CA 1
ATOM 767 C C . GLU A 1 98 ? 13.641 3.463 6.469 1 93.56 98 GLU A C 1
ATOM 769 O O . GLU A 1 98 ? 12.641 4.18 6.559 1 93.56 98 GLU A O 1
ATOM 774 N N . LYS A 1 99 ? 13.609 2.162 6.391 1 93 99 LYS A N 1
ATOM 775 C CA . LYS A 1 99 ? 12.453 1.38 6.828 1 93 99 LYS A CA 1
ATOM 776 C C . LYS A 1 99 ? 12.898 0.114 7.559 1 93 99 LYS A C 1
ATOM 778 O O . LYS A 1 99 ? 13.875 -0.522 7.172 1 93 99 LYS A O 1
ATOM 783 N N . LYS A 1 100 ? 12.18 -0.19 8.633 1 93.31 100 LYS A N 1
ATOM 784 C CA . LYS A 1 100 ? 12.578 -1.365 9.398 1 93.31 100 LYS A CA 1
ATOM 785 C C . LYS A 1 100 ? 11.406 -1.908 10.219 1 93.31 100 LYS A C 1
ATOM 787 O O . LYS A 1 100 ? 10.453 -1.181 10.508 1 93.31 100 LYS A O 1
ATOM 792 N N . VAL A 1 101 ? 11.477 -3.156 10.5 1 91.94 101 VAL A N 1
ATOM 793 C CA . VAL A 1 101 ? 10.648 -3.836 11.492 1 91.94 101 VAL A CA 1
ATOM 794 C C . VAL A 1 101 ? 11.539 -4.461 12.57 1 91.94 101 VAL A C 1
ATOM 796 O O . VAL A 1 101 ? 12.438 -5.242 12.258 1 91.94 101 VAL A O 1
ATOM 799 N N . ASP A 1 102 ? 11.289 -4.082 13.766 1 93.25 102 ASP A N 1
ATOM 800 C CA . ASP A 1 102 ? 12.195 -4.539 14.82 1 93.25 102 ASP A CA 1
ATOM 801 C C . ASP A 1 102 ? 11.727 -5.863 15.414 1 93.25 102 ASP A C 1
ATOM 803 O O . ASP A 1 102 ? 10.766 -6.465 14.922 1 93.25 102 ASP A O 1
ATOM 807 N N . THR A 1 103 ? 12.398 -6.379 16.406 1 91.44 103 THR A N 1
ATOM 808 C CA . THR A 1 103 ? 12.172 -7.711 16.969 1 91.44 103 THR A CA 1
ATOM 809 C C . THR A 1 103 ? 10.82 -7.777 17.672 1 91.44 103 THR A C 1
ATOM 811 O O . THR A 1 103 ? 10.234 -8.852 17.797 1 91.44 103 THR A O 1
ATOM 814 N N . ASN A 1 104 ? 10.328 -6.609 18.062 1 93.44 104 ASN A N 1
ATOM 815 C CA . ASN A 1 104 ? 9.016 -6.57 18.703 1 93.44 104 ASN A CA 1
ATOM 816 C C . ASN A 1 104 ? 7.898 -6.488 17.656 1 93.44 104 ASN A C 1
ATOM 818 O O . ASN A 1 104 ? 6.715 -6.551 18 1 93.44 104 ASN A O 1
ATOM 822 N N . GLY A 1 105 ? 8.305 -6.375 16.438 1 93.44 105 GLY A N 1
ATOM 823 C CA . GLY A 1 105 ? 7.352 -6.293 15.352 1 93.44 105 GLY A CA 1
ATOM 824 C C . GLY A 1 105 ? 6.988 -4.867 14.977 1 93.44 105 GLY A C 1
ATOM 825 O O . GLY A 1 105 ? 6.266 -4.637 14.008 1 93.44 105 GLY A O 1
ATOM 826 N N . ASP A 1 106 ? 7.508 -3.906 15.727 1 96.81 106 ASP A N 1
ATOM 8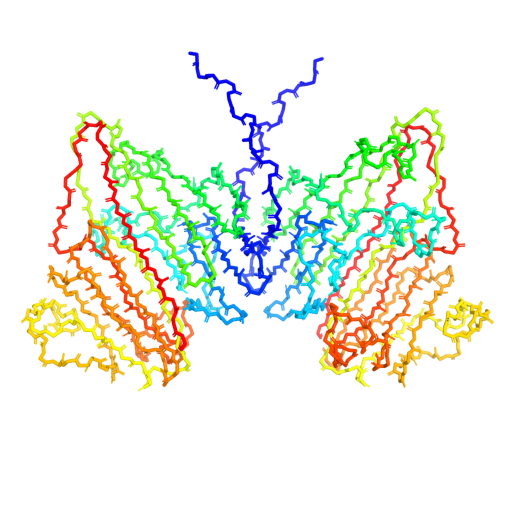27 C CA . ASP A 1 106 ? 7.195 -2.512 15.422 1 96.81 106 ASP A CA 1
ATOM 828 C C . ASP A 1 106 ? 7.832 -2.082 14.102 1 96.81 106 ASP A C 1
ATOM 830 O O . ASP A 1 106 ? 8.977 -2.438 13.812 1 96.81 106 ASP A O 1
ATOM 834 N N . ALA A 1 107 ? 7.098 -1.349 13.352 1 96.19 107 ALA A N 1
ATOM 835 C CA . ALA A 1 107 ? 7.57 -0.894 12.047 1 96.19 107 ALA A CA 1
ATOM 836 C C . ALA A 1 107 ? 7.898 0.596 12.07 1 96.19 107 ALA A C 1
ATOM 838 O O . ALA A 1 107 ? 7.188 1.385 12.703 1 96.19 107 ALA A O 1
ATOM 839 N N . THR A 1 108 ? 8.984 0.975 11.367 1 97.81 108 THR A N 1
ATOM 840 C CA . THR A 1 108 ? 9.406 2.369 11.305 1 97.81 108 THR A CA 1
ATOM 841 C C . THR A 1 108 ? 9.758 2.768 9.875 1 97.81 108 THR A C 1
ATOM 843 O O . THR A 1 108 ? 10.461 2.033 9.172 1 97.81 108 THR A O 1
ATOM 846 N N . ILE A 1 109 ? 9.188 3.83 9.43 1 97.31 109 ILE A N 1
ATOM 847 C CA . ILE A 1 109 ? 9.555 4.477 8.172 1 97.31 109 ILE A CA 1
ATOM 848 C C . ILE A 1 109 ? 10.141 5.855 8.453 1 97.31 109 ILE A C 1
ATOM 850 O O . ILE A 1 109 ? 9.555 6.648 9.195 1 97.31 109 ILE A O 1
ATOM 854 N N . VAL A 1 110 ? 11.289 6.176 7.902 1 98.19 110 VAL A N 1
ATOM 855 C CA . VAL A 1 110 ? 11.914 7.484 8.047 1 98.19 110 VAL A CA 1
ATOM 856 C C . VAL A 1 110 ? 12.055 8.148 6.68 1 98.19 110 VAL A C 1
ATOM 858 O O . VAL A 1 110 ? 12.672 7.582 5.77 1 98.19 110 VAL A O 1
ATOM 861 N N . MET A 1 111 ? 11.461 9.281 6.547 1 98.06 111 MET A N 1
ATOM 862 C CA . MET A 1 111 ? 11.562 10.117 5.352 1 98.06 111 MET A CA 1
ATOM 863 C C . MET A 1 111 ? 12.398 11.359 5.629 1 98.06 111 MET A C 1
ATOM 865 O O . MET A 1 111 ? 12.438 11.844 6.758 1 98.06 111 MET A O 1
ATOM 869 N N . VAL A 1 112 ? 13.016 11.891 4.566 1 98.5 112 VAL A N 1
ATOM 870 C CA . VAL A 1 112 ? 13.836 13.086 4.758 1 98.5 112 VAL A CA 1
ATOM 871 C C . VAL A 1 112 ? 13.57 14.078 3.629 1 98.5 112 VAL A C 1
ATOM 873 O O . VAL A 1 112 ? 13.43 13.688 2.469 1 98.5 112 VAL A O 1
ATOM 876 N N . LEU A 1 113 ? 13.383 15.289 3.953 1 98.31 113 LEU A N 1
ATOM 877 C CA . LEU A 1 113 ? 13.305 16.422 3.039 1 98.31 113 LEU A CA 1
ATOM 878 C C . LEU A 1 113 ? 14.414 17.438 3.33 1 98.31 113 LEU A C 1
ATOM 880 O O . LEU A 1 113 ? 14.602 17.844 4.477 1 98.31 113 LEU A O 1
ATOM 884 N N . THR A 1 114 ? 15.125 17.828 2.334 1 98.56 114 THR A N 1
ATOM 885 C CA . THR A 1 114 ? 16.156 18.844 2.465 1 98.56 114 THR A CA 1
ATOM 886 C C . THR A 1 114 ? 15.867 20.031 1.563 1 98.56 114 THR A C 1
ATOM 888 O O . THR A 1 114 ? 15.102 19.922 0.601 1 98.56 114 THR A O 1
ATOM 891 N N . ASP A 1 115 ? 16.406 21.125 1.964 1 98.19 115 ASP A N 1
ATOM 892 C CA . ASP A 1 115 ? 16.203 22.297 1.128 1 98.19 115 ASP A CA 1
ATOM 893 C C . ASP A 1 115 ? 16.797 22.109 -0.261 1 98.19 115 ASP A C 1
ATOM 895 O O . ASP A 1 115 ? 17.734 21.312 -0.434 1 98.19 115 ASP A O 1
ATOM 899 N N . ASN A 1 116 ? 16.188 22.703 -1.188 1 97.12 116 ASN A N 1
ATOM 900 C CA . ASN A 1 116 ? 16.672 22.797 -2.557 1 97.12 116 ASN A CA 1
ATOM 901 C C . ASN A 1 116 ? 16.359 24.156 -3.182 1 97.12 116 ASN A C 1
ATOM 903 O O . ASN A 1 116 ? 15.922 25.062 -2.488 1 97.12 116 ASN A O 1
ATOM 907 N N . GLU A 1 117 ? 16.641 24.297 -4.426 1 96.88 117 GLU A N 1
ATOM 908 C CA . GLU A 1 117 ? 16.422 25.594 -5.078 1 96.88 117 GLU A CA 1
ATOM 909 C C . GLU A 1 117 ? 14.961 26.016 -5.008 1 96.88 117 GLU A C 1
ATOM 911 O O . GLU A 1 117 ? 14.656 27.188 -4.773 1 96.88 117 GLU A O 1
ATOM 916 N N . ASN A 1 118 ? 14.086 25.062 -5.129 1 93.69 118 ASN A N 1
ATOM 917 C CA . ASN A 1 118 ? 12.656 25.359 -5.125 1 93.69 118 ASN A CA 1
ATOM 918 C C . ASN A 1 118 ? 12.188 25.828 -3.746 1 93.69 118 ASN A C 1
ATOM 920 O O . ASN A 1 118 ? 11.438 26.797 -3.635 1 93.69 118 ASN A O 1
ATOM 924 N N . THR A 1 119 ? 12.656 25.125 -2.721 1 96.38 119 THR A N 1
ATOM 925 C CA . THR A 1 119 ? 12.234 25.5 -1.375 1 96.38 119 THR A CA 1
ATOM 926 C C . THR A 1 119 ? 12.844 26.828 -0.97 1 96.38 119 THR A C 1
ATOM 928 O O . THR A 1 119 ? 12.203 27.625 -0.277 1 96.38 119 THR A O 1
ATOM 931 N N . ARG A 1 120 ? 14.008 27.156 -1.413 1 96.5 120 ARG A N 1
ATOM 932 C CA . ARG A 1 120 ? 14.703 28.375 -1.038 1 96.5 120 ARG A CA 1
ATOM 933 C C . ARG A 1 120 ? 14.07 29.594 -1.713 1 96.5 120 ARG A C 1
ATOM 935 O O . ARG A 1 120 ? 14.148 30.703 -1.198 1 96.5 120 ARG A O 1
ATOM 942 N N . LYS A 1 121 ? 13.438 29.328 -2.836 1 95.44 121 LYS A N 1
ATOM 943 C CA . LYS A 1 121 ? 12.688 30.406 -3.475 1 95.44 121 LYS A CA 1
ATOM 944 C C . LYS A 1 121 ? 11.477 30.797 -2.633 1 95.44 121 LYS A C 1
ATOM 946 O O . LYS A 1 121 ? 11.078 31.969 -2.619 1 95.44 121 LYS A O 1
ATOM 951 N N . LEU A 1 122 ? 10.922 29.875 -1.906 1 95.31 122 LEU A N 1
ATOM 952 C CA . LEU A 1 122 ? 9.727 30.094 -1.101 1 95.31 122 LEU A CA 1
ATOM 953 C C . LEU A 1 122 ? 10.102 30.516 0.317 1 95.31 122 LEU A C 1
ATOM 955 O O . LEU A 1 122 ? 9.383 31.297 0.943 1 95.31 122 LEU A O 1
ATOM 959 N N . TRP A 1 123 ? 11.125 29.984 0.803 1 96.56 123 TRP A N 1
ATOM 960 C CA . TRP A 1 123 ? 11.625 30.078 2.168 1 96.56 123 TRP A CA 1
ATOM 961 C C . TRP A 1 123 ? 13.141 29.891 2.205 1 96.56 123 TRP A C 1
ATOM 963 O O . TRP A 1 123 ? 13.617 28.75 2.301 1 96.56 123 TRP A O 1
ATOM 973 N N . ASP A 1 124 ? 13.867 31.031 2.137 1 97 124 ASP A N 1
ATOM 974 C CA . ASP A 1 124 ? 15.297 31.016 1.834 1 97 124 ASP A CA 1
ATOM 975 C C . ASP A 1 124 ? 16.109 30.594 3.059 1 97 124 ASP A C 1
ATOM 977 O O . ASP A 1 124 ? 16.906 31.375 3.57 1 97 124 ASP A O 1
ATOM 981 N N . PHE A 1 125 ? 15.906 29.344 3.484 1 98.44 125 PHE A N 1
ATOM 982 C CA . PHE A 1 125 ? 16.672 28.734 4.566 1 98.44 125 PHE A CA 1
ATOM 983 C C . PHE A 1 125 ? 17.094 27.312 4.195 1 98.44 125 PHE A C 1
ATOM 985 O O . PHE A 1 125 ? 16.391 26.625 3.443 1 98.44 125 PHE A O 1
ATOM 992 N N . LYS A 1 126 ? 18.234 26.969 4.676 1 98.75 126 LYS A N 1
ATOM 993 C CA . LYS A 1 126 ? 18.688 25.578 4.582 1 98.75 126 LYS A CA 1
ATOM 994 C C . LYS A 1 126 ? 18.172 24.75 5.754 1 98.75 126 LYS A C 1
ATOM 996 O O . LYS A 1 126 ? 18.156 25.219 6.895 1 98.75 126 LYS A O 1
ATOM 1001 N N . PHE A 1 127 ? 17.688 23.547 5.438 1 98.81 127 PHE A N 1
ATOM 1002 C CA . PHE A 1 127 ? 17.141 22.719 6.496 1 98.81 127 PHE A CA 1
ATOM 1003 C C . PHE A 1 127 ? 17.25 21.234 6.141 1 98.81 127 PHE A C 1
ATOM 1005 O O . PHE A 1 127 ? 17.5 20.891 4.984 1 98.81 127 PHE A O 1
ATOM 1012 N N . THR A 1 128 ? 17.219 20.375 7.113 1 98.81 128 THR A N 1
ATOM 1013 C CA . THR A 1 128 ? 16.906 18.953 6.996 1 98.81 128 THR A CA 1
ATOM 1014 C C . THR A 1 128 ? 15.711 18.594 7.855 1 98.81 128 THR A C 1
ATOM 1016 O O . THR A 1 128 ? 15.695 18.859 9.062 1 98.81 128 THR A O 1
ATOM 1019 N N . PHE A 1 129 ? 14.703 18.125 7.266 1 98.88 129 PHE A N 1
ATOM 1020 C CA . PHE A 1 129 ? 13.492 17.656 7.938 1 98.88 129 PHE A CA 1
ATOM 1021 C C . PHE A 1 129 ? 13.422 16.141 7.922 1 98.88 129 PHE A C 1
ATOM 1023 O O . PHE A 1 129 ? 13.172 15.531 6.875 1 98.88 129 PHE A O 1
ATOM 1030 N N . LEU A 1 130 ? 13.672 15.492 9.07 1 98.88 130 LEU A N 1
ATOM 1031 C CA . LEU A 1 130 ? 13.492 14.055 9.242 1 98.88 130 LEU A CA 1
ATOM 1032 C C . LEU A 1 130 ? 12.102 13.75 9.797 1 98.88 130 LEU A C 1
ATOM 1034 O O . LEU A 1 130 ? 11.734 14.25 10.859 1 98.88 130 LEU A O 1
ATOM 1038 N N . TYR A 1 131 ? 11.375 13.031 9.055 1 98.88 131 TYR A N 1
ATOM 1039 C CA . TYR A 1 131 ? 10.039 12.586 9.461 1 98.88 131 TYR A CA 1
ATOM 1040 C C . TYR A 1 131 ? 10.023 11.094 9.75 1 98.88 131 TYR A C 1
ATOM 1042 O O . TYR A 1 131 ? 10.242 10.281 8.852 1 98.88 131 TYR A O 1
ATOM 1050 N N . THR A 1 132 ? 9.75 10.688 11.016 1 98.94 132 THR A N 1
ATOM 1051 C CA . THR A 1 132 ? 9.727 9.289 11.43 1 98.94 132 THR A CA 1
ATOM 1052 C C . THR A 1 132 ? 8.305 8.844 11.758 1 98.94 132 THR A C 1
ATOM 1054 O O . THR A 1 132 ? 7.621 9.477 12.562 1 98.94 132 THR A O 1
ATOM 1057 N N . VAL A 1 133 ? 7.883 7.785 11.125 1 98.88 133 VAL A N 1
ATOM 1058 C CA . VAL A 1 133 ? 6.59 7.148 11.359 1 98.88 133 VAL A CA 1
ATOM 1059 C C . VAL A 1 133 ? 6.797 5.777 12 1 98.88 133 VAL A C 1
ATOM 1061 O O . VAL A 1 133 ? 7.418 4.895 11.406 1 98.88 133 VAL A O 1
ATOM 1064 N N . LYS A 1 134 ? 6.285 5.609 13.211 1 98.75 134 LYS A N 1
ATOM 1065 C CA . LYS A 1 134 ? 6.449 4.34 13.914 1 98.75 134 LYS A CA 1
ATOM 1066 C C . LYS A 1 134 ? 5.098 3.699 14.219 1 98.75 134 LYS A C 1
ATOM 1068 O O . LYS A 1 134 ? 4.211 4.344 14.781 1 98.75 134 LYS A O 1
ATOM 1073 N N . LEU A 1 135 ? 5.008 2.451 13.844 1 98.44 135 LEU A N 1
ATOM 1074 C CA . LEU A 1 135 ? 3.799 1.657 14.023 1 98.44 135 LEU A CA 1
ATOM 1075 C C . LEU A 1 135 ? 4.008 0.589 15.094 1 98.44 135 LEU A C 1
ATOM 1077 O O . LEU A 1 135 ? 4.969 -0.182 15.031 1 98.44 135 LEU A O 1
ATOM 1081 N N . THR A 1 136 ? 3.162 0.58 16.094 1 98 136 THR A N 1
ATOM 1082 C CA . THR A 1 136 ? 3.023 -0.546 17.016 1 98 136 THR A CA 1
ATOM 1083 C C . THR A 1 136 ? 1.664 -1.218 16.844 1 98 136 THR A C 1
ATOM 1085 O O . THR A 1 136 ? 0.923 -0.903 15.906 1 98 136 THR A O 1
ATOM 1088 N N . LEU A 1 137 ? 1.357 -2.15 17.719 1 96.81 137 LEU A N 1
ATOM 1089 C CA . LEU A 1 137 ? 0.114 -2.898 17.562 1 96.81 137 LEU A CA 1
ATOM 1090 C C . LEU A 1 137 ? -1.094 -1.992 17.781 1 96.81 137 LEU A C 1
ATOM 1092 O O . LEU A 1 137 ? -2.162 -2.227 17.219 1 96.81 137 LEU A O 1
ATOM 1096 N N . THR A 1 138 ? -0.849 -0.883 18.594 1 96.94 138 THR A N 1
ATOM 1097 C CA . THR A 1 138 ? -2.029 -0.102 18.953 1 96.94 138 THR A CA 1
ATOM 1098 C C . THR A 1 138 ? -1.782 1.387 18.719 1 96.94 138 THR A C 1
ATOM 1100 O O . THR A 1 138 ? -2.678 2.209 18.922 1 96.94 138 THR A O 1
ATOM 1103 N N . GLU A 1 139 ? -0.511 1.754 18.266 1 98.38 139 GLU A N 1
ATOM 1104 C CA . GLU A 1 139 ? -0.19 3.178 18.219 1 98.38 139 GLU A CA 1
ATOM 1105 C C . GLU A 1 139 ? 0.516 3.535 16.922 1 98.38 139 GLU A C 1
ATOM 1107 O O . GLU A 1 139 ? 1.191 2.693 16.312 1 98.38 139 GLU A O 1
ATOM 1112 N N . LEU A 1 140 ? 0.285 4.727 16.531 1 98.88 140 LEU A N 1
ATOM 1113 C CA . LEU A 1 140 ? 1.071 5.402 15.5 1 98.88 140 LEU A CA 1
ATOM 1114 C C . LEU A 1 140 ? 1.792 6.613 16.078 1 98.88 140 LEU A C 1
ATOM 1116 O O . LEU A 1 140 ? 1.151 7.535 16.594 1 98.88 140 LEU A O 1
ATOM 1120 N N . THR A 1 141 ? 3.1 6.602 16.016 1 98.94 141 THR A N 1
ATOM 1121 C CA . THR A 1 141 ? 3.898 7.727 16.484 1 98.94 141 THR A CA 1
ATOM 1122 C C . THR A 1 141 ? 4.531 8.469 15.312 1 98.94 141 THR A C 1
ATOM 1124 O O . THR A 1 141 ? 5.203 7.867 14.477 1 98.94 141 THR A O 1
ATOM 1127 N N . LEU A 1 142 ? 4.297 9.727 15.305 1 98.94 142 LEU A N 1
ATOM 1128 C CA . LEU A 1 142 ? 4.848 10.625 14.289 1 98.94 142 LEU A CA 1
ATOM 1129 C C . LEU A 1 142 ? 5.848 11.594 14.914 1 98.94 142 LEU A C 1
ATOM 1131 O O . LEU A 1 142 ? 5.52 12.305 15.867 1 98.94 142 LEU A O 1
ATOM 1135 N N . ASN A 1 143 ? 7.062 11.625 14.375 1 98.94 143 ASN A N 1
ATOM 1136 C CA . ASN A 1 143 ? 8.094 12.531 14.875 1 98.94 143 ASN A CA 1
ATOM 1137 C C . ASN A 1 143 ? 8.633 13.43 13.773 1 98.94 143 ASN A C 1
ATOM 1139 O O . ASN A 1 143 ? 9.008 12.945 12.703 1 98.94 143 ASN A O 1
ATOM 1143 N N . ALA A 1 144 ? 8.609 14.664 14.062 1 98.94 144 ALA A N 1
ATOM 1144 C CA . ALA A 1 144 ? 9.227 15.656 13.188 1 98.94 144 ALA A CA 1
ATOM 1145 C C . ALA A 1 144 ? 10.508 16.219 13.805 1 98.94 144 ALA A C 1
ATOM 1147 O O . ALA A 1 144 ? 10.492 16.703 14.938 1 98.94 144 ALA A O 1
ATOM 1148 N N . SER A 1 145 ? 11.57 16.094 13.062 1 98.94 145 SER A N 1
ATOM 1149 C CA . SER A 1 145 ? 12.867 16.656 13.445 1 98.94 145 SER A CA 1
ATOM 1150 C C . SER A 1 145 ? 13.398 17.594 12.359 1 98.94 145 SER A C 1
ATOM 1152 O O . SER A 1 145 ? 13.758 17.156 11.266 1 98.94 145 SER A O 1
ATOM 1154 N N . VAL A 1 146 ? 13.484 18.875 12.688 1 98.88 146 VAL A N 1
ATOM 1155 C CA . VAL A 1 146 ? 13.914 19.859 11.703 1 98.88 146 VAL A CA 1
ATOM 1156 C C . VAL A 1 146 ? 15.219 20.516 12.172 1 98.88 146 VAL A C 1
ATOM 1158 O O . VAL A 1 146 ? 15.242 21.203 13.188 1 98.88 146 VAL A O 1
ATOM 1161 N N . GLU A 1 147 ? 16.203 20.312 11.375 1 98.88 147 GLU A N 1
ATOM 1162 C CA . GLU A 1 147 ? 17.5 20.938 11.641 1 98.88 147 GLU A CA 1
ATOM 1163 C C . GLU A 1 147 ? 17.656 22.219 10.836 1 98.88 147 GLU A C 1
ATOM 1165 O O . GLU A 1 147 ? 17.438 22.234 9.625 1 98.88 147 GLU A O 1
ATOM 1170 N N . ASN A 1 148 ? 18.078 23.297 11.562 1 98.88 148 ASN A N 1
ATOM 1171 C CA . ASN A 1 148 ? 18.469 24.531 10.891 1 98.88 148 ASN A CA 1
ATOM 1172 C C . ASN A 1 148 ? 19.922 24.484 10.406 1 98.88 148 ASN A C 1
ATOM 1174 O O . ASN A 1 148 ? 20.844 24.578 11.211 1 98.88 148 ASN A O 1
ATOM 1178 N N . ARG A 1 149 ? 19.984 24.438 9.125 1 98.69 149 ARG A N 1
ATOM 1179 C CA . ARG A 1 149 ? 21.328 24.328 8.539 1 98.69 149 ARG A CA 1
ATOM 1180 C C . ARG A 1 149 ? 21.797 25.656 7.977 1 98.69 149 ARG A C 1
ATOM 1182 O O . ARG A 1 149 ? 22.797 25.719 7.27 1 98.69 149 ARG A O 1
ATOM 1189 N N . SER A 1 150 ? 21.031 26.672 8.242 1 98.12 150 SER A N 1
ATOM 1190 C CA . SER A 1 150 ? 21.406 28.016 7.824 1 98.12 150 SER A CA 1
ATOM 1191 C C . SER A 1 150 ? 22.312 28.672 8.852 1 98.12 150 SER A C 1
ATOM 1193 O O . SER A 1 150 ? 22.516 28.141 9.945 1 98.12 150 SER A O 1
ATOM 1195 N N . ASP A 1 151 ? 22.797 29.859 8.383 1 97.75 151 ASP A N 1
ATOM 1196 C CA . ASP A 1 151 ? 23.656 30.641 9.266 1 97.75 151 ASP A CA 1
ATOM 1197 C C . ASP A 1 151 ? 22.844 31.609 10.117 1 97.75 151 ASP A C 1
ATOM 1199 O O . ASP A 1 151 ? 23.375 32.25 11.031 1 97.75 151 ASP A O 1
ATOM 1203 N N . SER A 1 152 ? 21.609 31.688 9.922 1 98.19 152 SER A N 1
ATOM 1204 C CA . SER A 1 152 ? 20.703 32.531 10.688 1 98.19 152 SER A CA 1
ATOM 1205 C C . SER A 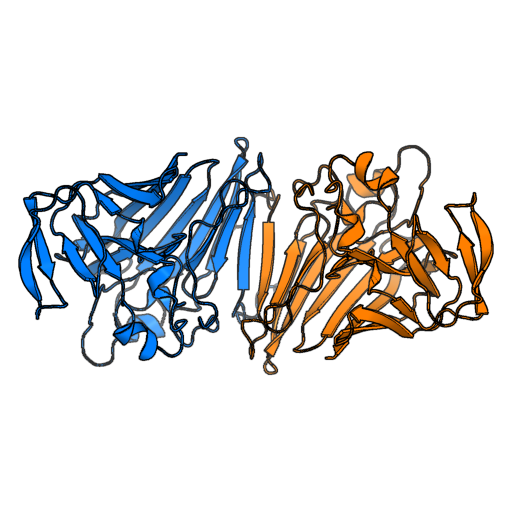1 152 ? 19.547 31.734 11.281 1 98.19 152 SER A C 1
ATOM 1207 O O . SER A 1 152 ? 19.25 30.641 10.812 1 98.19 152 SER A O 1
ATOM 1209 N N . ASP A 1 153 ? 18.984 32.281 12.328 1 98.56 153 ASP A N 1
ATOM 1210 C CA . ASP A 1 153 ? 17.781 31.672 12.906 1 98.56 153 ASP A CA 1
ATOM 1211 C C . ASP A 1 153 ? 16.625 31.703 11.914 1 98.56 153 ASP A C 1
ATOM 1213 O O . ASP A 1 153 ? 16.547 32.594 11.062 1 98.56 153 ASP A O 1
ATOM 1217 N N . PHE A 1 154 ? 15.758 30.719 11.922 1 98.25 154 PHE A N 1
ATOM 1218 C CA . PHE A 1 154 ? 14.461 30.828 11.266 1 98.25 154 PHE A CA 1
ATOM 1219 C C . PHE A 1 154 ? 13.336 30.453 12.234 1 98.25 154 PHE A C 1
ATOM 1221 O O . PHE A 1 154 ? 13.602 30.031 13.359 1 98.25 154 PHE A O 1
ATOM 1228 N N . ASP A 1 155 ? 12.156 30.75 11.898 1 97.75 155 ASP A N 1
ATOM 1229 C CA . ASP A 1 155 ? 10.992 30.328 12.68 1 97.75 155 ASP A CA 1
ATOM 1230 C C . ASP A 1 155 ? 10.016 29.531 11.82 1 97.75 155 ASP A C 1
ATOM 1232 O O . ASP A 1 155 ? 10.141 29.5 10.594 1 97.75 155 ASP A O 1
ATOM 1236 N N . LEU A 1 156 ? 9.172 28.828 12.461 1 98.5 156 LEU A N 1
ATOM 1237 C CA . LEU A 1 156 ? 8.211 28 11.742 1 98.5 156 LEU A CA 1
ATOM 1238 C C . LEU A 1 156 ? 6.918 27.844 12.539 1 98.5 156 LEU A C 1
ATOM 1240 O O . LEU A 1 156 ? 6.902 28.062 13.75 1 98.5 156 LEU A O 1
ATOM 1244 N N . THR A 1 157 ? 5.863 27.609 11.867 1 98.44 157 THR A N 1
ATOM 1245 C CA . THR A 1 157 ? 4.695 26.922 12.383 1 98.44 157 THR A CA 1
ATOM 1246 C C . THR A 1 157 ? 4.605 25.5 11.805 1 98.44 157 THR A C 1
ATOM 1248 O O . THR A 1 157 ? 5.336 25.172 10.867 1 98.44 157 THR A O 1
ATOM 1251 N N . PHE A 1 158 ? 3.848 24.703 12.469 1 98.81 158 PHE A N 1
ATOM 1252 C CA . PHE A 1 158 ? 3.828 23.297 12.086 1 98.81 158 PHE A CA 1
ATOM 1253 C C . PHE A 1 158 ? 2.492 22.656 12.453 1 98.81 158 PHE A C 1
ATOM 1255 O O . PHE A 1 158 ? 1.822 23.094 13.391 1 98.81 158 PHE A O 1
ATOM 1262 N N . CYS A 1 159 ? 2.133 21.656 11.688 1 98.88 159 CYS A N 1
ATOM 1263 C CA . CYS A 1 159 ? 0.93 20.906 12.016 1 98.88 159 CYS A CA 1
ATOM 1264 C C . CYS A 1 159 ? 0.986 19.5 11.406 1 98.88 159 CYS A C 1
ATOM 1266 O O . CYS A 1 159 ? 1.328 19.344 10.234 1 98.88 159 CYS A O 1
ATOM 1268 N N . PHE A 1 160 ? 0.795 18.453 12.234 1 98.94 160 PHE A N 1
ATOM 1269 C CA . PHE A 1 160 ? 0.341 17.172 11.695 1 98.94 160 PHE A CA 1
ATOM 1270 C C . PHE A 1 160 ? -1.133 17.234 11.312 1 98.94 160 PHE A C 1
ATOM 1272 O O . PHE A 1 160 ? -2.008 17.125 12.172 1 98.94 160 PHE A O 1
ATOM 1279 N N . HIS A 1 161 ? -1.416 17.438 10.008 1 98.75 161 HIS A N 1
ATOM 1280 C CA . HIS A 1 161 ? -2.764 17.672 9.508 1 98.75 161 HIS A CA 1
ATOM 1281 C C . HIS A 1 161 ? -3.559 16.375 9.422 1 98.75 161 HIS A C 1
ATOM 1283 O O . HIS A 1 161 ? -3.945 15.953 8.328 1 98.75 161 HIS A O 1
ATOM 1289 N N . THR A 1 162 ? -4.004 15.828 10.539 1 98.81 162 THR A N 1
ATOM 1290 C CA . THR A 1 162 ? -4.488 14.469 10.703 1 98.81 162 THR A CA 1
ATOM 1291 C C . THR A 1 162 ? -5.98 14.375 10.391 1 98.81 162 THR A C 1
ATOM 1293 O O . THR A 1 162 ? -6.801 15 11.062 1 98.81 162 THR A O 1
ATOM 1296 N N . TYR A 1 163 ? -6.301 13.609 9.391 1 98.88 163 TYR A N 1
ATOM 1297 C CA . TYR A 1 163 ? -7.664 13.203 9.086 1 98.88 163 TYR A CA 1
ATOM 1298 C C . TYR A 1 163 ? -7.98 11.852 9.711 1 98.88 163 TYR A C 1
ATOM 1300 O O . TYR A 1 163 ? -7.484 10.82 9.258 1 98.88 163 TYR A O 1
ATOM 1308 N N . LEU A 1 164 ? -8.844 11.805 10.727 1 98.81 164 LEU A N 1
ATOM 1309 C CA . LEU A 1 164 ? -9.289 10.531 11.273 1 98.81 164 LEU A CA 1
ATOM 1310 C C . LEU A 1 164 ? -10.547 10.039 10.562 1 98.81 164 LEU A C 1
ATOM 1312 O O . LEU A 1 164 ? -11.438 10.836 10.258 1 98.81 164 LEU A O 1
ATOM 1316 N N . LYS A 1 165 ? -10.539 8.773 10.289 1 98.62 165 LYS A N 1
ATOM 1317 C CA . LYS A 1 165 ? -11.727 8.148 9.719 1 98.62 165 LYS A CA 1
ATOM 1318 C C . LYS A 1 165 ? -12.766 7.844 10.797 1 98.62 165 LYS A C 1
ATOM 1320 O O . LYS A 1 165 ? -12.422 7.324 11.859 1 98.62 165 LYS A O 1
ATOM 1325 N N . VAL A 1 166 ? -13.977 8.227 10.562 1 98.19 166 VAL A N 1
ATOM 1326 C CA . VAL A 1 166 ? -15.086 7.867 11.438 1 98.19 166 VAL A CA 1
ATOM 1327 C C . VAL A 1 166 ? -16.188 7.195 10.633 1 98.19 166 VAL A C 1
ATOM 1329 O O . VAL A 1 166 ? -16.375 7.492 9.453 1 98.19 166 VAL A O 1
ATOM 1332 N N . PRO A 1 167 ? -16.891 6.285 11.281 1 97.06 167 PRO A N 1
ATOM 1333 C CA . PRO A 1 167 ? -18.016 5.68 10.555 1 97.06 167 PRO A CA 1
ATOM 1334 C C . PRO A 1 167 ? -19.094 6.691 10.18 1 97.06 167 PRO A C 1
ATOM 1336 O O . PRO A 1 167 ? -19.641 6.625 9.078 1 97.06 167 PRO A O 1
ATOM 1339 N N . GLN A 1 168 ? -19.391 7.523 11.078 1 97.81 168 GLN A N 1
ATOM 1340 C CA . GLN A 1 168 ? -20.344 8.617 10.922 1 97.81 168 GLN A CA 1
ATOM 1341 C C . GLN A 1 168 ? -19.984 9.789 11.828 1 97.81 168 GLN A C 1
ATOM 1343 O O . GLN A 1 168 ? -19.766 9.609 13.031 1 97.81 168 GLN A O 1
ATOM 1348 N N . ILE A 1 169 ? -20 10.961 11.266 1 98.25 169 ILE A N 1
ATOM 1349 C CA . ILE A 1 169 ? -19.531 12.141 11.984 1 98.25 169 ILE A CA 1
ATOM 1350 C C . ILE A 1 169 ? -20.453 12.43 13.172 1 98.25 169 ILE A C 1
ATOM 1352 O O . ILE A 1 169 ? -20 12.938 14.195 1 98.25 169 ILE A O 1
ATOM 1356 N N . SER A 1 170 ? -21.719 12.023 13.078 1 96.44 170 SER A N 1
ATOM 1357 C CA . SER A 1 170 ? -22.672 12.297 14.141 1 96.44 170 SER A CA 1
ATOM 1358 C C . SER A 1 170 ? -22.328 11.531 15.414 1 96.44 170 SER A C 1
ATOM 1360 O O . SER A 1 170 ? -22.766 11.898 16.516 1 96.44 170 SER A O 1
ATOM 1362 N N . GLY A 1 171 ? -21.531 10.477 15.273 1 96 171 GLY A N 1
ATOM 1363 C CA . GLY A 1 171 ? -21.141 9.68 16.422 1 96 171 GLY A CA 1
ATOM 1364 C C . GLY A 1 171 ? -19.781 10.047 16.969 1 96 171 GLY A C 1
ATOM 1365 O O . GLY A 1 171 ? -19.375 9.547 18.031 1 96 171 GLY A O 1
ATOM 1366 N N . ALA A 1 172 ? -19.109 10.961 16.328 1 97.94 172 ALA A N 1
ATOM 1367 C CA . ALA A 1 172 ? -17.75 11.336 16.734 1 97.94 172 ALA A CA 1
ATOM 1368 C C . ALA A 1 172 ? -17.766 12.508 17.703 1 97.94 172 ALA A C 1
ATOM 1370 O O . ALA A 1 172 ? -18.578 13.43 17.562 1 97.94 172 ALA A O 1
ATOM 1371 N N . THR A 1 173 ? -16.875 12.477 18.703 1 98.38 173 THR A N 1
ATOM 1372 C CA . THR A 1 173 ? -16.734 13.586 19.641 1 98.38 173 THR A CA 1
ATOM 1373 C C . THR A 1 173 ? -15.273 13.82 20 1 98.38 173 THR A C 1
ATOM 1375 O O . THR A 1 173 ? -14.438 12.93 19.828 1 98.38 173 THR A O 1
ATOM 1378 N N . VAL A 1 174 ? -14.992 14.992 20.438 1 98.69 174 VAL A N 1
ATOM 1379 C CA . VAL A 1 174 ? -13.664 15.367 20.906 1 98.69 174 VAL A CA 1
ATOM 1380 C C . VAL A 1 174 ? -13.742 15.82 22.375 1 98.69 174 VAL A C 1
ATOM 1382 O O . VAL A 1 174 ? -14.609 16.625 22.734 1 98.69 174 VAL A O 1
ATOM 1385 N N . GLN A 1 175 ? -12.891 15.32 23.156 1 98.38 175 GLN A N 1
ATOM 1386 C CA . GLN A 1 175 ? -12.836 15.664 24.578 1 98.38 175 GLN A CA 1
ATOM 1387 C C . GLN A 1 175 ? -11.445 16.156 24.969 1 98.38 175 GLN A C 1
ATOM 1389 O O . GLN A 1 175 ? -10.445 15.742 24.359 1 98.38 175 GLN A O 1
ATOM 1394 N N . GLY A 1 176 ? -11.422 17 25.969 1 98.25 176 GLY A N 1
ATOM 1395 C CA . GLY A 1 176 ? -10.148 17.469 26.5 1 98.25 176 GLY A CA 1
ATOM 1396 C C . GLY A 1 176 ? -9.852 18.906 26.172 1 98.25 176 GLY A C 1
ATOM 1397 O O . GLY A 1 176 ? -8.758 19.406 26.453 1 98.25 176 GLY A O 1
ATOM 1398 N N . LEU A 1 177 ? -10.844 19.641 25.609 1 98.56 177 LEU A N 1
ATOM 1399 C CA . LEU A 1 177 ? -10.562 21 25.141 1 98.56 177 LEU A CA 1
ATOM 1400 C C . LEU A 1 177 ? -11.422 22.016 25.875 1 98.56 177 LEU A C 1
ATOM 1402 O O . LEU A 1 177 ? -11.391 23.203 25.562 1 98.56 177 LEU A O 1
ATOM 1406 N N . ASN A 1 178 ? -12.203 21.516 26.875 1 98 178 ASN A N 1
ATOM 1407 C CA . ASN A 1 178 ? -13.086 22.391 27.625 1 98 178 ASN A CA 1
ATOM 1408 C C . ASN A 1 178 ? -12.32 23.516 28.328 1 98 178 ASN A C 1
ATOM 1410 O O . ASN A 1 178 ? -11.242 23.281 28.875 1 98 178 ASN A O 1
ATOM 1414 N N . GLY A 1 179 ? -12.891 24.766 28.266 1 98.06 179 GLY A N 1
ATOM 1415 C CA . GLY A 1 179 ? -12.336 25.906 28.984 1 98.06 179 GLY A CA 1
ATOM 1416 C C . GLY A 1 179 ? -11.242 26.609 28.203 1 98.06 179 GLY A C 1
ATOM 1417 O O . GLY A 1 179 ? -10.781 27.688 28.609 1 98.06 179 GLY A O 1
ATOM 1418 N N . LEU A 1 180 ? -10.852 26.141 27.109 1 98.12 180 LEU A N 1
ATOM 1419 C CA . LEU A 1 180 ? -9.758 26.719 26.344 1 98.12 180 LEU A CA 1
ATOM 1420 C C . LEU A 1 180 ? -10.258 27.828 25.422 1 98.12 180 LEU A C 1
ATOM 1422 O O . LEU A 1 180 ? -11.398 27.781 24.953 1 98.12 180 LEU A O 1
ATOM 1426 N N . THR A 1 181 ? -9.359 28.719 25.219 1 98.06 181 THR A N 1
ATOM 1427 C CA . THR A 1 181 ? -9.578 29.719 24.172 1 98.06 181 THR A CA 1
ATOM 1428 C C . THR A 1 181 ? -9.25 29.156 22.797 1 98.06 181 THR A C 1
ATOM 1430 O O . THR A 1 181 ? -8.242 28.453 22.625 1 98.06 181 THR A O 1
ATOM 1433 N N . TYR A 1 182 ? -10.133 29.328 21.859 1 98.06 182 TYR A N 1
ATOM 1434 C CA . TYR A 1 182 ? -9.844 28.922 20.484 1 98.06 182 TYR A CA 1
ATOM 1435 C C . TYR A 1 182 ? -10.211 30.031 19.516 1 98.06 182 TYR A C 1
ATOM 1437 O O . TYR A 1 182 ? -11.062 30.875 19.812 1 98.06 182 TYR A O 1
ATOM 1445 N N . VAL A 1 183 ? -9.438 30.094 18.422 1 97.44 183 VAL A N 1
ATOM 1446 C CA . VAL A 1 183 ? -9.773 30.922 17.281 1 97.44 183 VAL A CA 1
ATOM 1447 C C . VAL A 1 183 ? -10.766 30.188 16.375 1 97.44 183 VAL A C 1
ATOM 1449 O O . VAL A 1 183 ? -10.477 29.094 15.891 1 97.44 183 VAL A O 1
ATOM 1452 N N . ASP A 1 184 ? -11.898 30.766 16.125 1 96.62 184 ASP A N 1
ATOM 1453 C CA . ASP A 1 184 ? -12.906 30.188 15.242 1 96.62 184 ASP A CA 1
ATOM 1454 C C . ASP A 1 184 ? -12.828 30.797 13.844 1 96.62 184 ASP A C 1
ATOM 1456 O O . ASP A 1 184 ? -13.359 31.891 13.609 1 96.62 184 ASP A O 1
ATOM 1460 N N . LYS A 1 185 ? -12.312 30.047 12.93 1 93.56 185 LYS A N 1
ATOM 1461 C CA . LYS A 1 185 ? -12.102 30.578 11.586 1 93.56 185 LYS A CA 1
ATOM 1462 C C . LYS A 1 185 ? -13.414 30.641 10.812 1 93.56 185 LYS A C 1
ATOM 1464 O O . LYS A 1 185 ? -13.516 31.344 9.805 1 93.56 185 LYS A O 1
ATOM 1469 N N . THR A 1 186 ? -14.438 29.906 11.273 1 93.94 186 THR A N 1
ATOM 1470 C CA . THR A 1 186 ? -15.742 29.969 10.633 1 93.94 186 THR A CA 1
ATOM 1471 C C . THR A 1 186 ? -16.453 31.266 10.992 1 93.94 186 THR A C 1
ATOM 1473 O O . THR A 1 186 ? -17.438 31.656 10.344 1 93.94 186 THR A O 1
ATOM 1476 N N . GLU A 1 187 ? -16.016 31.891 12.039 1 90.31 187 GLU A N 1
ATOM 1477 C CA . GLU A 1 187 ? -16.578 33.156 12.508 1 90.31 187 GLU A CA 1
ATOM 1478 C C . GLU A 1 187 ? -15.562 34.281 12.398 1 90.31 187 GLU A C 1
ATOM 1480 O O . GLU A 1 187 ? -15.406 35.062 13.344 1 90.31 187 GLU A O 1
ATOM 1485 N N . GLY A 1 188 ? -14.812 34.312 11.391 1 89.88 188 GLY A N 1
ATOM 1486 C CA . GLY A 1 188 ? -13.898 35.406 11.102 1 89.88 188 GLY A CA 1
ATOM 1487 C C . GLY A 1 188 ? -12.672 35.406 11.992 1 89.88 188 GLY A C 1
ATOM 1488 O O . GLY A 1 188 ? -12.031 36.438 12.172 1 89.88 188 GLY A O 1
ATOM 1489 N N . GLY A 1 189 ? -12.492 34.375 12.695 1 91.56 189 GLY A N 1
ATOM 1490 C CA . GLY A 1 189 ? -11.312 34.281 13.531 1 91.56 189 GLY A CA 1
ATOM 1491 C C . GLY A 1 189 ? -11.531 34.844 14.93 1 91.56 189 GLY A C 1
ATOM 1492 O O . GLY A 1 189 ? -10.586 35.281 15.586 1 91.56 189 GLY A O 1
ATOM 1493 N N . GLN A 1 190 ? -12.695 34.875 15.398 1 93.5 190 GLN A N 1
ATOM 1494 C CA . GLN A 1 190 ? -13.023 35.375 16.734 1 93.5 190 GLN A CA 1
ATOM 1495 C C . GLN A 1 190 ? -12.484 34.438 17.812 1 93.5 190 GLN A C 1
ATOM 1497 O O . GLN A 1 190 ? -12.547 33.219 17.672 1 93.5 190 GLN A O 1
ATOM 1502 N N . LEU A 1 191 ? -11.977 35.062 18.875 1 96.25 191 LEU A N 1
ATOM 1503 C CA . LEU A 1 191 ? -11.578 34.281 20.047 1 96.25 191 LEU A CA 1
ATOM 1504 C C . LEU A 1 191 ? -12.805 33.906 20.875 1 96.25 191 LEU A C 1
ATOM 1506 O O . LEU A 1 191 ? -13.641 34.75 21.188 1 96.25 191 LEU A O 1
ATOM 1510 N N . THR A 1 192 ? -12.859 32.625 21.125 1 96.19 192 THR A N 1
ATOM 1511 C CA . THR A 1 192 ? -13.992 32.062 21.859 1 96.19 192 THR A CA 1
ATOM 1512 C C . THR A 1 192 ? -13.516 31.078 22.906 1 96.19 192 THR A C 1
ATOM 1514 O O . THR A 1 192 ? -12.406 30.547 22.812 1 96.19 192 THR A O 1
ATOM 1517 N N . ILE A 1 193 ? -14.281 30.875 23.953 1 97.81 193 ILE A N 1
ATOM 1518 C CA . ILE A 1 193 ? -13.984 29.891 24.969 1 97.81 193 ILE A CA 1
ATOM 1519 C C . ILE A 1 193 ? -14.828 28.625 24.75 1 97.81 193 ILE A C 1
ATOM 1521 O O . ILE A 1 193 ? -16.047 28.719 24.516 1 97.81 193 ILE A O 1
ATOM 1525 N N . GLU A 1 194 ? -14.188 27.516 24.75 1 98.12 194 GLU A N 1
ATOM 1526 C CA . GLU A 1 194 ? -14.914 26.25 24.625 1 98.12 194 GLU A CA 1
ATOM 1527 C C . GLU A 1 194 ? -15.672 25.922 25.906 1 98.12 194 GLU A C 1
ATOM 1529 O O . GLU A 1 194 ? -15.062 25.625 26.938 1 98.12 194 GLU A O 1
ATOM 1534 N N . GLU A 1 195 ? -16.922 25.812 25.781 1 97.38 195 GLU A N 1
ATOM 1535 C CA . GLU A 1 195 ? -17.734 25.594 26.984 1 97.38 195 GLU A CA 1
ATOM 1536 C C . GLU A 1 195 ? -18.125 24.125 27.125 1 97.38 195 GLU A C 1
ATOM 1538 O O . GLU A 1 195 ? -18.531 23.688 28.203 1 97.38 195 GLU A O 1
ATOM 1543 N N . ASN A 1 196 ? -18 23.438 26.031 1 97.12 196 ASN A N 1
ATOM 1544 C CA . ASN A 1 196 ? -18.484 22.062 26.031 1 97.12 196 ASN A CA 1
ATOM 1545 C C . ASN A 1 196 ? -17.406 21.094 26.531 1 97.12 196 ASN A C 1
ATOM 1547 O O . ASN A 1 196 ? -16.25 21.203 26.141 1 97.12 196 ASN A O 1
ATOM 1551 N N . ASP A 1 197 ? -17.828 20.203 27.391 1 97.19 197 ASP A N 1
ATOM 1552 C CA . ASP A 1 197 ? -16.953 19.109 27.781 1 97.19 197 ASP A CA 1
ATOM 1553 C C . ASP A 1 197 ? -16.703 18.141 26.625 1 97.19 197 ASP A C 1
ATOM 1555 O O . ASP A 1 197 ? -15.617 17.578 26.5 1 97.19 197 ASP A O 1
ATOM 1559 N N . VAL A 1 198 ? -17.766 17.953 25.906 1 97.81 198 VAL A N 1
ATOM 1560 C CA . VAL A 1 198 ? -17.766 17.078 24.734 1 97.81 198 VAL A CA 1
ATOM 1561 C C . VAL A 1 198 ? -18.141 17.875 23.484 1 97.81 198 VAL A C 1
ATOM 1563 O O . VAL A 1 198 ? -19.234 18.438 23.406 1 97.81 198 VAL A O 1
ATOM 1566 N N . ILE A 1 199 ? -17.188 17.953 22.562 1 98.19 199 ILE A N 1
ATOM 1567 C CA . ILE A 1 199 ? -17.391 18.703 21.328 1 98.19 199 ILE A CA 1
ATOM 1568 C C . ILE A 1 199 ? -18 17.797 20.266 1 98.19 199 ILE A C 1
ATOM 1570 O O . ILE A 1 199 ? -17.422 16.766 19.922 1 98.19 199 ILE A O 1
ATOM 1574 N N . LYS A 1 200 ? -19.094 18.141 19.734 1 98 200 LYS A N 1
ATOM 1575 C CA . LYS A 1 200 ? -19.75 17.469 18.609 1 98 200 LYS A CA 1
ATOM 1576 C C . LYS A 1 200 ? -19.609 18.281 17.328 1 98 200 LYS A C 1
ATOM 1578 O O . LYS A 1 200 ? -19.469 19.516 17.391 1 98 200 LYS A O 1
ATOM 1583 N N . ILE A 1 201 ? -19.578 17.594 16.25 1 98 201 ILE A N 1
ATOM 1584 C CA . ILE A 1 201 ? -19.484 18.25 14.961 1 98 201 ILE A CA 1
ATOM 1585 C C . ILE A 1 201 ? -20.844 18.25 14.289 1 98 201 ILE A C 1
ATOM 1587 O O . ILE A 1 201 ? -21.328 17.219 13.828 1 98 201 ILE A O 1
ATOM 1591 N N . GLU A 1 202 ? -21.422 19.359 14.188 1 97.5 202 GLU A N 1
ATOM 1592 C CA . GLU A 1 202 ? -22.766 19.469 13.656 1 97.5 202 GLU A CA 1
ATOM 1593 C C . GLU A 1 202 ? -22.828 20.484 12.516 1 97.5 202 GLU A C 1
ATOM 1595 O O . GLU A 1 202 ? -23.891 20.984 12.172 1 97.5 202 GLU A O 1
ATOM 1600 N N . GLY A 1 203 ? -21.766 20.875 12.023 1 97.75 203 GLY A N 1
ATOM 1601 C CA . GLY A 1 203 ? -21.562 21.812 10.938 1 97.75 203 GLY A CA 1
ATOM 1602 C C . GLY A 1 203 ? -20.094 22.047 10.617 1 97.75 203 GLY A C 1
ATOM 1603 O O . GLY A 1 203 ? -19.234 21.281 11.055 1 97.75 203 GLY A O 1
ATOM 1604 N N . PHE A 1 204 ? -19.906 23.125 9.82 1 98.25 204 PHE A N 1
ATOM 1605 C CA . PHE A 1 204 ? -18.531 23.5 9.492 1 98.25 204 PHE A CA 1
ATOM 1606 C C . PHE A 1 204 ? -17.781 23.938 10.75 1 98.25 204 PHE A C 1
ATOM 1608 O O . PHE A 1 204 ? -18.234 24.828 11.477 1 98.25 204 PHE A O 1
ATOM 1615 N N . VAL A 1 205 ? -16.703 23.234 11.07 1 98.12 205 VAL A N 1
ATOM 1616 C CA . VAL A 1 205 ? -15.852 23.547 12.211 1 98.12 205 VAL A CA 1
ATOM 1617 C C . VAL A 1 205 ? -14.43 23.812 11.727 1 98.12 205 VAL A C 1
ATOM 1619 O O . VAL A 1 205 ? -13.883 23.047 10.93 1 98.12 205 VAL A O 1
ATOM 1622 N N . ASP A 1 206 ? -13.828 24.859 12.18 1 98.31 206 ASP A N 1
ATOM 1623 C CA . ASP A 1 206 ? -12.438 25.25 11.945 1 98.31 206 ASP A CA 1
ATOM 1624 C C . ASP A 1 206 ? -11.891 26.047 13.117 1 98.31 206 ASP A C 1
ATOM 1626 O O . ASP A 1 206 ? -11.961 27.281 13.109 1 98.31 206 ASP A O 1
ATOM 1630 N N . ARG A 1 207 ? -11.391 25.297 14.07 1 98.56 207 ARG A N 1
ATOM 1631 C CA . ARG A 1 207 ? -11.031 25.922 15.336 1 98.56 207 ARG A CA 1
ATOM 1632 C C . ARG A 1 207 ? -9.586 25.609 15.711 1 98.56 207 ARG A C 1
ATOM 1634 O O . ARG A 1 207 ? -9.141 24.469 15.594 1 98.56 207 ARG A O 1
ATOM 1641 N N . VAL A 1 208 ? -8.836 26.547 16.078 1 98.56 208 VAL A N 1
ATOM 1642 C CA . VAL A 1 208 ? -7.496 26.375 16.641 1 98.56 208 VAL A CA 1
ATOM 1643 C C . VAL A 1 208 ? -7.535 26.609 18.141 1 98.56 208 VAL A C 1
ATOM 1645 O O . VAL A 1 208 ? -7.602 27.75 18.609 1 98.56 208 VAL A O 1
ATOM 1648 N N . TYR A 1 209 ? -7.516 25.562 18.922 1 98.75 209 TYR A N 1
ATOM 1649 C CA . TYR A 1 209 ? -7.449 25.641 20.375 1 98.75 209 TYR A CA 1
ATOM 1650 C C . TYR A 1 209 ? -6.031 25.938 20.844 1 98.75 209 TYR A C 1
ATOM 1652 O O . TYR A 1 209 ? -5.121 25.125 20.656 1 98.75 209 TYR A O 1
ATOM 1660 N N . GLN A 1 210 ? -5.887 27.031 21.453 1 98.25 210 GLN A N 1
ATOM 1661 C CA . GLN A 1 210 ? -4.559 27.547 21.797 1 98.25 210 GLN A CA 1
ATOM 1662 C C . GLN A 1 210 ? -4.086 27 23.141 1 98.25 210 GLN A C 1
ATOM 1664 O O . GLN A 1 210 ? -4.883 26.844 24.062 1 98.25 210 GLN A O 1
ATOM 1669 N N . ASP A 1 211 ? -2.717 26.75 23.188 1 98 211 ASP A N 1
ATOM 1670 C CA . ASP A 1 211 ? -2.07 26.25 24.391 1 98 211 ASP A CA 1
ATOM 1671 C C . ASP A 1 211 ? -2.869 25.109 25.016 1 98 211 ASP A C 1
ATOM 1673 O O . ASP A 1 211 ? -3.203 25.141 26.203 1 98 211 ASP A O 1
ATOM 1677 N N . ALA A 1 212 ? -3.246 24.188 24.172 1 98.38 212 ALA A N 1
ATOM 1678 C CA . ALA A 1 212 ? -4.086 23.062 24.578 1 98.38 212 ALA A CA 1
ATOM 1679 C C . ALA A 1 212 ? -3.281 22.031 25.359 1 98.38 212 ALA A C 1
ATOM 1681 O O . ALA A 1 212 ? -2.053 21.969 25.25 1 98.38 212 ALA A O 1
ATOM 1682 N N . PRO A 1 213 ? -3.957 21.203 26.219 1 98.12 213 PRO A N 1
ATOM 1683 C CA . PRO A 1 213 ? -3.262 20.094 26.891 1 98.12 213 PRO A CA 1
ATOM 1684 C C . PRO A 1 213 ? -2.654 19.094 25.906 1 98.12 213 PRO A C 1
ATOM 1686 O O . PRO A 1 213 ? -3.041 19.062 24.734 1 98.12 213 PRO A O 1
ATOM 1689 N N . ASP A 1 214 ? -1.742 18.359 26.406 1 98.5 214 ASP A N 1
ATOM 1690 C CA . ASP A 1 214 ? -1.044 17.406 25.531 1 98.5 214 ASP A CA 1
ATOM 1691 C C . ASP A 1 214 ? -1.975 16.297 25.078 1 98.5 214 ASP A C 1
ATOM 1693 O O . ASP A 1 214 ? -1.812 15.742 23.984 1 98.5 214 ASP A O 1
ATOM 1697 N N . VAL A 1 215 ? -2.967 16 25.938 1 98.56 215 VAL A N 1
ATOM 1698 C CA . VAL A 1 215 ? -3.779 14.828 25.656 1 98.56 215 VAL A CA 1
ATOM 1699 C C . VAL A 1 215 ? -5.199 15.258 25.281 1 98.56 215 VAL A C 1
ATOM 1701 O O . VAL A 1 215 ? -5.809 16.062 25.984 1 98.56 215 VAL A O 1
ATOM 1704 N N . VAL A 1 216 ? -5.684 14.758 24.172 1 98.31 216 VAL A N 1
ATOM 1705 C CA . VAL A 1 216 ? -7.055 14.898 23.703 1 98.31 216 VAL A CA 1
ATOM 1706 C C . VAL A 1 216 ? -7.59 13.531 23.266 1 98.31 216 VAL A C 1
ATOM 1708 O O . VAL A 1 216 ? -6.832 12.688 22.781 1 98.31 216 VAL A O 1
ATOM 1711 N N . VAL A 1 217 ? -8.875 13.305 23.516 1 98.5 217 VAL A N 1
ATOM 1712 C CA . VAL A 1 217 ? -9.477 12.023 23.156 1 98.5 217 VAL A CA 1
ATOM 1713 C C . VAL A 1 217 ? -10.523 12.234 22.062 1 98.5 217 VAL A C 1
ATOM 1715 O O . VAL A 1 217 ? -11.398 13.094 22.188 1 98.5 217 VAL A O 1
ATOM 1718 N N . VAL A 1 218 ? -10.438 11.469 21.016 1 98.62 218 VAL A N 1
ATOM 1719 C CA . VAL A 1 218 ? -11.438 11.453 19.953 1 98.62 218 VAL A CA 1
ATOM 1720 C C . VAL A 1 218 ? -12.227 10.156 19.984 1 98.62 218 VAL A C 1
ATOM 1722 O O . VAL A 1 218 ? -11.672 9.07 19.781 1 98.62 218 VAL A O 1
ATOM 1725 N N . GLN A 1 219 ? -13.484 10.266 20.297 1 98.06 219 GLN A N 1
ATOM 1726 C CA . GLN A 1 219 ? -14.383 9.125 20.172 1 98.06 219 GLN A CA 1
ATOM 1727 C C . GLN A 1 219 ? -14.82 8.938 18.719 1 98.06 219 GLN A C 1
ATOM 1729 O O . GLN A 1 219 ? -15.469 9.82 18.141 1 98.06 219 GLN A O 1
ATOM 1734 N N . LEU A 1 220 ? -14.461 7.824 18.156 1 96.62 220 LEU A N 1
ATOM 1735 C CA . LEU A 1 220 ? -14.82 7.586 16.766 1 96.62 220 LEU A CA 1
ATOM 1736 C C . LEU A 1 220 ? -16.25 7.094 16.656 1 96.62 220 LEU A C 1
ATOM 1738 O O . LEU A 1 220 ? -16.969 7.473 15.727 1 96.62 220 LEU A O 1
ATOM 1742 N N . HIS A 1 221 ? -16.547 6.188 17.484 1 91.81 221 HIS A N 1
ATOM 1743 C CA . HIS A 1 221 ? -17.891 5.66 17.703 1 91.81 221 HIS A CA 1
ATOM 1744 C C . HIS A 1 221 ? -18.016 5.02 19.078 1 91.81 221 HIS A C 1
ATOM 1746 O O . HIS A 1 221 ? -17.141 5.195 19.938 1 91.81 221 HIS A O 1
ATOM 1752 N N . ASP A 1 222 ? -19.109 4.316 19.328 1 86.75 222 ASP A N 1
ATOM 1753 C CA . ASP A 1 222 ? -19.469 3.885 20.672 1 86.75 222 ASP A CA 1
ATOM 1754 C C . ASP A 1 222 ? -18.406 2.947 21.25 1 86.75 222 ASP A C 1
ATOM 1756 O O . ASP A 1 222 ? -18.203 2.912 22.469 1 86.75 222 ASP A O 1
ATOM 1760 N N . LYS A 1 223 ? -17.641 2.287 20.406 1 88.69 223 LYS A N 1
ATOM 1761 C CA . LYS A 1 223 ? -16.781 1.237 20.953 1 88.69 223 LYS A CA 1
ATOM 1762 C C . LYS A 1 223 ? -15.312 1.543 20.672 1 88.69 223 LYS A C 1
ATOM 1764 O O . LYS A 1 223 ? -14.438 0.742 21 1 88.69 223 LYS A O 1
ATOM 1769 N N . GLU A 1 224 ? -15.062 2.713 20.125 1 94.56 224 GLU A N 1
ATOM 1770 C CA . GLU A 1 224 ? -13.68 2.945 19.734 1 94.56 224 GLU A CA 1
ATOM 1771 C C . GLU A 1 224 ? -13.289 4.406 19.938 1 94.56 224 GLU A C 1
ATOM 1773 O O . GLU A 1 224 ? -14.07 5.309 19.625 1 94.56 224 GLU A O 1
ATOM 1778 N N . LYS A 1 225 ? -12.148 4.594 20.531 1 97.56 225 LYS A N 1
ATOM 1779 C CA . LYS A 1 225 ? -11.602 5.941 20.672 1 97.56 225 LYS A CA 1
ATOM 1780 C C . LYS A 1 225 ? -10.117 5.973 20.297 1 97.56 225 LYS A C 1
ATOM 1782 O O . LYS A 1 225 ? -9.445 4.941 20.312 1 97.56 225 LYS A O 1
ATOM 1787 N N . ILE A 1 226 ? -9.656 7.105 19.875 1 98.5 226 ILE A N 1
ATOM 1788 C CA . ILE A 1 226 ? -8.242 7.398 19.656 1 98.5 226 ILE A CA 1
ATOM 1789 C C . ILE A 1 226 ? -7.781 8.484 20.625 1 98.5 226 ILE A C 1
ATOM 1791 O O . ILE A 1 226 ? -8.359 9.57 20.672 1 98.5 226 ILE A O 1
ATOM 1795 N N . THR A 1 227 ? -6.781 8.164 21.422 1 98.75 227 THR A N 1
ATOM 1796 C CA . THR A 1 227 ? -6.133 9.148 22.281 1 98.75 227 THR A CA 1
ATOM 1797 C C . THR A 1 227 ? -4.957 9.805 21.562 1 98.75 227 THR A C 1
ATOM 1799 O O . THR A 1 227 ? -4.074 9.117 21.047 1 98.75 227 THR A O 1
ATOM 1802 N N . LEU A 1 228 ? -5.016 11.094 21.516 1 98.88 228 LEU A N 1
ATOM 1803 C CA . LEU A 1 228 ? -3.959 11.883 20.891 1 98.88 228 LEU A CA 1
ATOM 1804 C C . LEU A 1 228 ? -3.049 12.508 21.938 1 98.88 228 LEU A C 1
ATOM 1806 O O . LEU A 1 228 ? -3.529 13.094 22.906 1 98.88 228 LEU A O 1
ATOM 1810 N N . LYS A 1 229 ? -1.753 12.383 21.734 1 98.88 229 LYS A N 1
ATOM 1811 C CA . LYS A 1 229 ? -0.771 13.016 22.609 1 98.88 229 LYS A CA 1
ATOM 1812 C C . LYS A 1 229 ? 0.287 13.758 21.797 1 98.88 229 LYS A C 1
ATOM 1814 O O . LYS A 1 229 ? 0.996 13.156 20.984 1 98.88 229 LYS A O 1
ATOM 1819 N N . LYS A 1 230 ? 0.346 15.008 22.031 1 98.81 230 LYS A N 1
ATOM 1820 C CA . LYS A 1 230 ? 1.354 15.812 21.344 1 98.81 230 LYS A CA 1
ATOM 1821 C C . LYS A 1 230 ? 2.516 16.141 22.281 1 98.81 230 LYS A C 1
ATOM 1823 O O . LYS A 1 230 ? 2.352 16.188 23.5 1 98.81 230 LYS A O 1
ATOM 1828 N N . ASN A 1 231 ? 3.627 16.312 21.688 1 98.69 231 ASN A N 1
ATOM 1829 C CA . ASN A 1 231 ? 4.836 16.766 22.375 1 98.69 231 ASN A CA 1
ATOM 1830 C C . ASN A 1 231 ? 5.496 17.922 21.641 1 98.69 231 ASN A C 1
ATOM 1832 O O . ASN A 1 231 ? 5.691 17.859 20.422 1 98.69 231 ASN A O 1
ATOM 1836 N N . ASN A 1 232 ? 5.785 19.031 22.328 1 98.44 232 ASN A N 1
ATOM 1837 C CA . ASN A 1 232 ? 6.414 20.25 21.828 1 98.44 232 ASN A CA 1
ATOM 1838 C C . ASN A 1 232 ? 5.57 20.906 20.75 1 98.44 232 ASN A C 1
ATOM 1840 O O . ASN A 1 232 ? 6.105 21.422 19.766 1 98.44 232 ASN A O 1
ATOM 1844 N N . LEU A 1 233 ? 4.305 20.781 20.812 1 98.62 233 LEU A N 1
ATOM 1845 C CA . LEU A 1 233 ? 3.279 21.469 20.047 1 98.62 233 LEU A CA 1
ATOM 1846 C C . LEU A 1 233 ? 2.268 22.141 20.984 1 98.62 233 LEU A C 1
ATOM 1848 O O . LEU A 1 233 ? 1.892 21.578 22 1 98.62 233 LEU A O 1
ATOM 1852 N N . CYS A 1 234 ? 1.827 23.266 20.688 1 98 234 CYS A N 1
ATOM 1853 C CA . CYS A 1 234 ? 1.093 24.016 21.703 1 98 234 CYS A CA 1
ATOM 1854 C C . CYS A 1 234 ? -0.407 23.969 21.438 1 98 234 CYS A C 1
ATOM 1856 O O . CYS A 1 234 ? -1.21 24.188 22.344 1 98 234 CYS A O 1
ATOM 1858 N N . ASP A 1 235 ? -0.842 23.594 20.203 1 98.75 235 ASP A N 1
ATOM 1859 C CA . ASP A 1 235 ? -2.25 23.766 19.859 1 98.75 235 ASP A CA 1
ATOM 1860 C C . ASP A 1 235 ? -2.857 22.453 19.375 1 98.75 235 ASP A C 1
ATOM 1862 O O . ASP A 1 235 ? -2.131 21.516 19.062 1 98.75 235 ASP A O 1
ATOM 1866 N N . TYR A 1 236 ? -4.137 22.375 19.375 1 98.88 236 TYR A N 1
ATOM 1867 C CA . TYR A 1 236 ? -4.914 21.422 18.578 1 98.88 236 TYR A CA 1
ATOM 1868 C C . TYR A 1 236 ? -5.871 22.156 17.641 1 98.88 236 TYR A C 1
ATOM 1870 O O . TYR A 1 236 ? -6.473 23.156 18.016 1 98.88 236 TYR A O 1
ATOM 1878 N N . VAL A 1 237 ? -5.914 21.656 16.469 1 98.81 237 VAL A N 1
ATOM 1879 C CA . VAL A 1 237 ? -6.887 22.141 15.5 1 98.81 237 VAL A CA 1
ATOM 1880 C C . VAL A 1 237 ? -8.016 21.125 15.336 1 98.81 237 VAL A C 1
ATOM 1882 O O . VAL A 1 237 ? -7.766 19.922 15.242 1 98.81 237 VAL A O 1
ATOM 1885 N N . VAL A 1 238 ? -9.258 21.531 15.391 1 98.81 238 VAL A N 1
ATOM 1886 C CA . VAL A 1 238 ? -10.414 20.703 15.062 1 98.81 238 VAL A CA 1
ATOM 1887 C C . VAL A 1 238 ? -11.086 21.234 13.797 1 98.81 238 VAL A C 1
ATOM 1889 O O . VAL A 1 238 ? -11.438 22.406 13.719 1 98.81 238 VAL A O 1
ATOM 1892 N N . TRP A 1 239 ? -11.234 20.359 12.828 1 98.75 239 TRP A N 1
ATOM 1893 C CA . TRP A 1 239 ? -11.727 20.812 11.531 1 98.75 239 TRP A CA 1
ATOM 1894 C C . TRP A 1 239 ? -12.633 19.781 10.891 1 98.75 239 TRP A C 1
ATOM 1896 O O . TRP A 1 239 ? -12.359 18.578 10.961 1 98.75 239 TRP A O 1
ATOM 1906 N N . ASN A 1 240 ? -13.703 20.125 10.344 1 98.81 240 ASN A N 1
ATOM 1907 C CA . ASN A 1 240 ? -14.594 19.422 9.43 1 98.81 240 ASN A CA 1
ATOM 1908 C C . ASN A 1 240 ? -15.211 20.375 8.414 1 98.81 240 ASN A C 1
ATOM 1910 O O . ASN A 1 240 ? -15.875 21.344 8.789 1 98.81 240 ASN A O 1
ATOM 1914 N N . PRO A 1 241 ? -14.984 20.062 7.168 1 98.44 241 PRO A N 1
ATOM 1915 C CA . PRO A 1 241 ? -15.414 21.016 6.141 1 98.44 241 PRO A CA 1
ATOM 1916 C C . PRO A 1 241 ? -16.922 21.062 5.973 1 98.44 241 PRO A C 1
ATOM 1918 O O . PRO A 1 241 ? -17.469 22.031 5.406 1 98.44 241 PRO A O 1
ATOM 1921 N N . TRP A 1 242 ? -17.641 20.062 6.48 1 98.38 242 TRP A N 1
ATOM 1922 C CA . TRP A 1 242 ? -19.078 19.922 6.305 1 98.38 242 TRP A CA 1
ATOM 1923 C C . TRP A 1 242 ? -19.453 19.953 4.824 1 98.38 242 TRP A C 1
ATOM 1925 O O . TRP A 1 242 ? -18.578 19.922 3.957 1 98.38 242 TRP A O 1
ATOM 1935 N N . GLN A 1 243 ? -20.719 19.922 4.543 1 97.44 243 GLN A N 1
ATOM 1936 C CA . GLN A 1 243 ? -21.219 19.688 3.193 1 97.44 243 GLN A CA 1
ATOM 1937 C C . GLN A 1 243 ? -20.797 20.797 2.242 1 97.44 243 GLN A C 1
ATOM 1939 O O . GLN A 1 243 ? -20.281 20.547 1.156 1 97.44 243 GLN A O 1
ATOM 1944 N N . GLN A 1 244 ? -20.938 22.016 2.566 1 96.31 244 GLN A N 1
ATOM 1945 C CA . GLN A 1 244 ? -20.766 23.156 1.67 1 96.31 244 GLN A CA 1
ATOM 1946 C C . GLN A 1 244 ? -19.328 23.266 1.18 1 96.31 244 GLN A C 1
ATOM 1948 O O . GLN A 1 244 ? -19.078 23.547 0.007 1 96.31 244 GLN A O 1
ATOM 1953 N N . ASN A 1 245 ? -18.406 23.016 2.107 1 97.38 245 ASN A N 1
ATOM 1954 C CA . ASN A 1 245 ? -17 23.141 1.696 1 97.38 245 ASN A CA 1
ATOM 1955 C C . ASN A 1 245 ? -16.531 21.906 0.931 1 97.38 245 ASN A C 1
ATOM 1957 O O . ASN A 1 245 ? -15.703 22 0.029 1 97.38 245 ASN A O 1
ATOM 1961 N N . CYS A 1 246 ? -17.062 20.719 1.271 1 97.19 246 CYS A N 1
ATOM 1962 C CA . CYS A 1 246 ? -16.766 19.547 0.473 1 97.19 246 CYS A CA 1
ATOM 1963 C C . CYS A 1 246 ? -17.141 19.75 -0.987 1 97.19 246 CYS A C 1
ATOM 1965 O O . CYS A 1 246 ? -16.375 19.422 -1.889 1 97.19 246 CYS A O 1
ATOM 1967 N N . LEU A 1 247 ? -18.234 20.391 -1.218 1 96.81 247 LEU A N 1
ATOM 1968 C CA . LEU A 1 247 ? -18.75 20.594 -2.566 1 96.81 247 LEU A CA 1
ATOM 1969 C C . LEU A 1 247 ? -17.859 21.547 -3.348 1 96.81 247 LEU A C 1
ATOM 1971 O O . LEU A 1 247 ? -17.875 21.547 -4.582 1 96.81 247 LEU A O 1
ATOM 1975 N N . LYS A 1 248 ? -17.062 22.297 -2.652 1 96.88 248 LYS A N 1
ATOM 1976 C CA . LYS A 1 248 ? -16.219 23.297 -3.295 1 96.88 248 LYS A CA 1
ATOM 1977 C C . LYS A 1 248 ? -14.836 22.719 -3.611 1 96.88 248 LYS A C 1
ATOM 1979 O O . LYS A 1 248 ? -14.031 23.359 -4.301 1 96.88 248 LYS A O 1
ATOM 1984 N N . MET A 1 249 ? -14.547 21.594 -3.08 1 96.5 249 MET A N 1
ATOM 1985 C CA . MET A 1 249 ? -13.227 20.984 -3.264 1 96.5 249 MET A CA 1
ATOM 1986 C C . MET A 1 249 ? -13.289 19.859 -4.281 1 96.5 249 MET A C 1
ATOM 1988 O O . MET A 1 249 ? -13.906 18.812 -4.027 1 96.5 249 MET A O 1
ATOM 1992 N N . ALA A 1 250 ? -12.547 19.969 -5.383 1 95.31 250 ALA A N 1
ATOM 1993 C CA . ALA A 1 250 ? -12.57 18.984 -6.461 1 95.31 250 ALA A CA 1
ATOM 1994 C C . ALA A 1 250 ? -11.914 17.672 -6.027 1 95.31 250 ALA A C 1
ATOM 1996 O O . ALA A 1 250 ? -12.211 16.609 -6.582 1 95.31 250 ALA A O 1
ATOM 1997 N N . ASP A 1 251 ? -11.094 17.734 -5.031 1 96.31 251 ASP A N 1
ATOM 1998 C CA . ASP A 1 251 ? -10.328 16.562 -4.602 1 96.31 251 ASP A CA 1
ATOM 1999 C C . ASP A 1 251 ? -10.93 15.953 -3.334 1 96.31 251 ASP A C 1
ATOM 2001 O O . ASP A 1 251 ? -10.258 15.203 -2.623 1 96.31 251 ASP A O 1
ATOM 2005 N N . MET A 1 252 ? -12.188 16.312 -3.016 1 97.62 252 MET A N 1
ATOM 2006 C CA . MET A 1 252 ? -12.914 15.805 -1.854 1 97.62 252 MET A CA 1
ATOM 2007 C C . MET A 1 252 ? -14.258 15.211 -2.268 1 97.62 252 MET A C 1
ATOM 2009 O O . MET A 1 252 ? -14.992 15.812 -3.051 1 97.62 252 MET A O 1
ATOM 2013 N N . ASP A 1 253 ? -14.523 13.984 -1.743 1 96.88 253 ASP A N 1
ATOM 2014 C CA . ASP A 1 253 ? -15.859 13.43 -1.954 1 96.88 253 ASP A CA 1
ATOM 2015 C C . ASP A 1 253 ? -16.938 14.375 -1.42 1 96.88 253 ASP A C 1
ATOM 2017 O O . ASP A 1 253 ? -16.781 14.961 -0.344 1 96.88 253 ASP A O 1
ATOM 2021 N N . ASP A 1 254 ? -18.047 14.438 -2.098 1 97.81 254 ASP A N 1
ATOM 2022 C CA . ASP A 1 254 ? -19.109 15.352 -1.711 1 97.81 254 ASP A CA 1
ATOM 2023 C C . ASP A 1 254 ? -19.609 15.055 -0.297 1 97.81 254 ASP A C 1
ATOM 2025 O O . ASP A 1 254 ? -19.953 15.969 0.448 1 97.81 254 ASP A O 1
ATOM 2029 N N . ASP A 1 255 ? -19.609 13.805 0.045 1 98.25 255 ASP A N 1
ATOM 2030 C CA . ASP A 1 255 ? -20.094 13.391 1.354 1 98.25 255 ASP A CA 1
ATOM 2031 C C . ASP A 1 255 ? -18.953 12.984 2.275 1 98.25 255 ASP A C 1
ATOM 2033 O O . ASP A 1 255 ? -19.172 12.328 3.297 1 98.25 255 ASP A O 1
ATOM 2037 N N . GLY A 1 256 ? -17.734 13.367 1.905 1 98.5 256 GLY A N 1
ATOM 2038 C CA . GLY A 1 256 ? -16.578 12.969 2.68 1 98.5 256 GLY A CA 1
ATOM 2039 C C . GLY A 1 256 ? -16.625 13.445 4.117 1 98.5 256 GLY A C 1
ATOM 2040 O O . GLY A 1 256 ? -16.094 12.789 5.016 1 98.5 256 GLY A O 1
ATOM 2041 N N . TYR A 1 257 ? -17.281 14.586 4.387 1 98.56 257 TYR A N 1
ATOM 2042 C CA . TYR A 1 257 ? -17.375 15.18 5.715 1 98.56 257 TYR A CA 1
ATOM 2043 C C . TYR A 1 257 ? -18.078 14.242 6.688 1 98.56 257 TYR A C 1
ATOM 2045 O O . TYR A 1 257 ? -17.906 14.352 7.902 1 98.56 257 TYR A O 1
ATOM 2053 N N . LEU A 1 258 ? -18.812 13.273 6.207 1 98.62 258 LEU A N 1
ATOM 2054 C CA . LEU A 1 258 ? -19.578 12.367 7.055 1 98.62 258 LEU A CA 1
ATOM 2055 C C . LEU A 1 258 ? -18.688 11.289 7.645 1 98.62 258 LEU A C 1
ATOM 2057 O O . LEU A 1 258 ? -19.062 10.633 8.625 1 98.62 258 LEU A O 1
ATOM 2061 N N . SER A 1 259 ? -17.469 11.164 7.012 1 98.62 259 SER A N 1
ATOM 2062 C CA . SER A 1 259 ? -16.672 10 7.375 1 98.62 259 SER A CA 1
ATOM 2063 C C . SER A 1 259 ? -15.305 10.406 7.918 1 98.62 259 SER A C 1
ATOM 2065 O O . SER A 1 259 ? -14.359 9.617 7.91 1 98.62 259 SER A O 1
ATOM 2067 N N . MET A 1 260 ? -15.242 11.742 8.328 1 98.69 260 MET A N 1
ATOM 2068 C CA . MET A 1 260 ? -13.922 12.141 8.812 1 98.69 260 MET A CA 1
ATOM 2069 C C . MET A 1 260 ? -14.039 13.273 9.828 1 98.69 260 MET A C 1
ATOM 2071 O O . MET A 1 260 ? -15.047 13.984 9.852 1 98.69 260 MET A O 1
ATOM 2075 N N . ILE A 1 261 ? -13.039 13.414 10.641 1 98.81 261 ILE A N 1
ATOM 2076 C CA . ILE A 1 261 ? -12.789 14.547 11.516 1 98.81 261 ILE A CA 1
ATOM 2077 C C . ILE A 1 261 ? -11.289 14.805 11.625 1 98.81 261 ILE A C 1
ATOM 2079 O O . ILE A 1 261 ? -10.492 13.859 11.703 1 98.81 261 ILE A O 1
ATOM 2083 N N . CYS A 1 262 ? -10.969 16.031 11.562 1 98.88 262 CYS A N 1
ATOM 2084 C CA . CYS A 1 262 ? -9.57 16.359 11.812 1 98.88 262 CYS A CA 1
ATOM 2085 C C . CYS A 1 262 ? -9.375 16.844 13.242 1 98.88 262 CYS A C 1
ATOM 2087 O O . CYS A 1 262 ? -10.109 17.703 13.727 1 98.88 262 CYS A O 1
ATOM 2089 N N . VAL A 1 263 ? -8.508 16.266 13.922 1 98.81 263 VAL A N 1
ATOM 2090 C CA . VAL A 1 263 ? -7.938 16.734 15.18 1 98.81 263 VAL A CA 1
ATOM 2091 C C . VAL A 1 263 ? -6.41 16.719 15.094 1 98.81 263 VAL A C 1
ATOM 2093 O O . VAL A 1 263 ? -5.785 15.664 15.133 1 98.81 263 VAL A O 1
ATOM 2096 N N . GLU A 1 264 ? -5.883 17.859 14.984 1 98.88 264 GLU A N 1
ATOM 2097 C CA . GLU A 1 264 ? -4.52 18.031 14.484 1 98.88 264 GLU A CA 1
ATOM 2098 C C . GLU A 1 264 ? -3.607 18.609 15.562 1 98.88 264 GLU A C 1
ATOM 2100 O O . GLU A 1 264 ? -3.895 19.656 16.125 1 98.88 264 GLU A O 1
ATOM 2105 N N . ALA A 1 265 ? -2.525 17.922 15.859 1 98.88 265 ALA A N 1
ATOM 2106 C CA . ALA A 1 265 ? -1.491 18.5 16.719 1 98.88 265 ALA A CA 1
ATOM 2107 C C . ALA A 1 265 ? -0.706 19.578 15.977 1 98.88 265 ALA A C 1
ATOM 2109 O O . ALA A 1 265 ? -0.158 19.328 14.898 1 98.88 265 ALA A O 1
ATOM 2110 N N . ALA A 1 266 ? -0.633 20.766 16.594 1 98.75 266 ALA A N 1
ATOM 2111 C CA . ALA A 1 266 ? -0.094 21.875 15.805 1 98.75 266 ALA A CA 1
ATOM 2112 C C . ALA A 1 266 ? 0.677 22.844 16.688 1 98.75 266 ALA A C 1
ATOM 2114 O O . ALA A 1 266 ? 0.514 22.844 17.922 1 98.75 266 ALA A O 1
ATOM 2115 N N . HIS A 1 267 ? 1.569 23.453 16.156 1 98.19 267 HIS A N 1
ATOM 2116 C CA . HIS A 1 267 ? 2.168 24.719 16.578 1 98.19 267 HIS A CA 1
ATOM 2117 C C . HIS A 1 267 ? 1.769 25.859 15.648 1 98.19 267 HIS A C 1
ATOM 2119 O O . HIS A 1 267 ? 2.559 26.281 14.805 1 98.19 267 HIS A O 1
ATOM 2125 N N . ALA A 1 268 ? 0.562 26.391 15.891 1 97.25 268 ALA A N 1
ATOM 2126 C CA . ALA A 1 268 ? -0.104 27.266 14.922 1 97.25 268 ALA A CA 1
ATOM 2127 C C . ALA A 1 268 ? -0.273 28.672 15.469 1 97.25 268 ALA A C 1
ATOM 2129 O O . ALA A 1 268 ? -0.09 29.656 14.742 1 97.25 268 ALA A O 1
ATOM 2130 N N . SER A 1 269 ? -0.596 28.812 16.719 1 95.94 269 SER A N 1
ATOM 2131 C CA . SER A 1 269 ? -0.938 30.109 17.312 1 95.94 269 SER A CA 1
ATOM 2132 C C . SER A 1 269 ? 0.308 30.953 17.547 1 95.94 269 SER A C 1
ATOM 2134 O O . SER A 1 269 ? 0.215 32.188 17.703 1 95.94 269 SER A O 1
ATOM 2136 N N . LYS A 1 270 ? 1.432 30.344 17.672 1 95.5 270 LYS A N 1
ATOM 2137 C CA . LYS A 1 270 ? 2.721 31.016 17.797 1 95.5 270 LYS A CA 1
ATOM 2138 C C . LYS A 1 270 ? 3.789 30.328 16.953 1 95.5 270 LYS A C 1
ATOM 2140 O O . LYS A 1 270 ? 3.639 29.156 16.594 1 95.5 270 LYS A O 1
ATOM 2145 N N . ARG A 1 271 ? 4.762 31.062 16.672 1 96.94 271 ARG A N 1
ATOM 2146 C CA . ARG A 1 271 ? 5.867 30.5 15.898 1 96.94 271 ARG A CA 1
ATOM 2147 C C . ARG A 1 271 ? 6.988 30.031 16.812 1 96.94 271 ARG A C 1
ATOM 2149 O O . ARG A 1 271 ? 7.156 30.547 17.922 1 96.94 271 ARG A O 1
ATOM 2156 N N . SER A 1 272 ? 7.652 29.047 16.375 1 97.81 272 SER A N 1
ATOM 2157 C CA . SER A 1 272 ? 8.82 28.531 17.094 1 97.81 272 SER A CA 1
ATOM 2158 C C . SER A 1 272 ? 10.117 28.969 16.422 1 97.81 272 SER A C 1
ATOM 2160 O O . SER A 1 272 ? 10.273 28.812 15.211 1 97.81 272 SER A O 1
ATOM 2162 N N . ILE A 1 273 ? 11.031 29.453 17.219 1 98.38 273 ILE A N 1
ATOM 2163 C CA . ILE A 1 273 ? 12.344 29.844 16.703 1 98.38 273 ILE A CA 1
ATOM 2164 C C . ILE A 1 273 ? 13.289 28.641 16.75 1 98.38 273 ILE A C 1
ATOM 2166 O O . ILE A 1 273 ? 13.336 27.922 17.734 1 98.38 273 ILE A O 1
ATOM 2170 N N . VAL A 1 274 ? 13.93 28.453 15.641 1 98.75 274 VAL A N 1
ATOM 2171 C CA . VAL A 1 274 ? 14.984 27.453 15.562 1 98.75 274 VAL A CA 1
ATOM 2172 C C . VAL A 1 274 ? 16.328 28.125 15.305 1 98.75 274 VAL A C 1
ATOM 2174 O O . VAL A 1 274 ? 16.578 28.641 14.211 1 98.75 274 VAL A O 1
ATOM 2177 N N . LYS A 1 275 ? 17.203 28.078 16.297 1 98.69 275 LYS A N 1
ATOM 2178 C CA . LYS A 1 275 ? 18.5 28.719 16.188 1 98.69 275 LYS A CA 1
ATOM 2179 C C . LYS A 1 275 ? 19.375 28.047 15.125 1 98.69 275 LYS A C 1
ATOM 2181 O O . LYS A 1 275 ? 19.234 26.859 14.875 1 98.69 275 LYS A O 1
ATOM 2186 N N . ALA A 1 276 ? 20.25 28.938 14.602 1 98.62 276 ALA A N 1
ATOM 2187 C CA . ALA A 1 276 ? 21.203 28.391 13.633 1 98.62 276 ALA A CA 1
ATOM 2188 C C . ALA A 1 276 ? 21.938 27.188 14.219 1 98.62 276 ALA A C 1
ATOM 2190 O O . ALA A 1 276 ? 22.438 27.234 15.344 1 98.62 276 ALA A O 1
ATOM 2191 N N . GLY A 1 277 ? 21.891 26.094 13.445 1 98.38 277 GLY A N 1
ATOM 2192 C CA . GLY A 1 277 ? 22.625 24.906 13.852 1 98.38 277 GLY A CA 1
ATOM 2193 C C . GLY A 1 277 ? 21.859 24.016 14.82 1 98.38 277 GLY A C 1
ATOM 2194 O O . GLY A 1 277 ? 22.297 22.906 15.125 1 98.38 277 GLY A O 1
ATOM 2195 N N . SER A 1 278 ? 20.688 24.422 15.289 1 98.69 278 SER A N 1
ATOM 2196 C CA . SER A 1 278 ? 19.906 23.641 16.25 1 98.69 278 SER A CA 1
ATOM 2197 C C . SER A 1 278 ? 18.844 22.812 15.57 1 98.69 278 SER A C 1
ATOM 2199 O O . SER A 1 278 ? 18.641 22.922 14.352 1 98.69 278 SER A O 1
ATOM 2201 N N . THR A 1 279 ? 18.266 21.938 16.312 1 98.81 279 THR A N 1
ATOM 2202 C CA . THR A 1 279 ? 17.219 21.062 15.797 1 98.81 279 THR A CA 1
ATOM 2203 C C . THR A 1 279 ? 15.93 21.234 16.609 1 98.81 279 THR A C 1
ATOM 2205 O O . THR A 1 279 ? 15.969 21.312 17.828 1 98.81 279 THR A O 1
ATOM 2208 N N . TRP A 1 280 ? 14.859 21.438 15.945 1 98.81 280 TRP A N 1
ATOM 2209 C CA . TRP A 1 280 ? 13.516 21.453 16.516 1 98.81 280 TRP A CA 1
ATOM 2210 C C . TRP A 1 280 ? 12.844 20.094 16.391 1 98.81 280 TRP A C 1
ATOM 2212 O O . TRP A 1 280 ? 12.836 19.484 15.32 1 98.81 280 TRP A O 1
ATOM 2222 N N . ASN A 1 281 ? 12.328 19.547 17.531 1 98.81 281 ASN A N 1
ATOM 2223 C CA . ASN A 1 281 ? 11.656 18.25 17.547 1 98.81 281 ASN A CA 1
ATOM 2224 C C . ASN A 1 281 ? 10.219 18.375 18.047 1 98.81 281 ASN A C 1
ATOM 2226 O O . ASN A 1 281 ? 9.953 19.109 19 1 98.81 281 ASN A O 1
ATOM 2230 N N . ALA A 1 282 ? 9.344 17.719 17.438 1 98.81 282 ALA A N 1
ATOM 2231 C CA . ALA A 1 282 ? 7.953 17.594 17.875 1 98.81 282 ALA A CA 1
ATOM 2232 C C . ALA A 1 282 ? 7.387 16.219 17.516 1 98.81 282 ALA A C 1
ATOM 2234 O O . ALA A 1 282 ? 7.891 15.555 16.625 1 98.81 282 ALA A O 1
ATOM 2235 N N . SER A 1 283 ? 6.367 15.781 18.25 1 98.81 283 SER A N 1
ATOM 2236 C CA . SER A 1 283 ? 5.797 14.469 17.938 1 98.81 283 SER A CA 1
ATOM 2237 C C . SER A 1 283 ? 4.305 14.43 18.234 1 98.81 283 SER A C 1
ATOM 2239 O O . SER A 1 283 ? 3.777 15.312 18.922 1 98.81 283 SER A O 1
ATOM 2241 N N . HIS A 1 284 ? 3.648 13.539 17.672 1 98.88 284 HIS A N 1
ATOM 2242 C CA . HIS A 1 284 ? 2.23 13.234 17.844 1 98.88 284 HIS A CA 1
ATOM 2243 C C . HIS A 1 284 ? 1.997 11.727 17.891 1 98.88 284 HIS A C 1
ATOM 2245 O O . HIS A 1 284 ? 2.393 11 16.984 1 98.88 284 HIS A O 1
ATOM 2251 N N . VAL A 1 285 ? 1.43 11.266 19.016 1 98.88 285 VAL A N 1
ATOM 2252 C CA . VAL A 1 285 ? 1.125 9.852 19.203 1 98.88 285 VAL A CA 1
ATOM 2253 C C . VAL A 1 285 ? -0.384 9.633 19.125 1 98.88 285 VAL A C 1
ATOM 2255 O O . VAL A 1 285 ? -1.152 10.305 19.812 1 98.88 285 VAL A O 1
ATOM 2258 N N . LEU A 1 286 ? -0.829 8.766 18.25 1 98.88 286 LEU A N 1
ATOM 2259 C CA . LEU A 1 286 ? -2.211 8.305 18.156 1 98.88 286 LEU A CA 1
ATOM 2260 C C . LEU A 1 286 ? -2.354 6.887 18.703 1 98.88 286 LEU A C 1
ATOM 2262 O O . LEU A 1 286 ? -1.727 5.953 18.203 1 98.88 286 LEU A O 1
ATOM 2266 N N . SER A 1 287 ? -3.146 6.754 19.75 1 98.62 287 SER A N 1
ATOM 2267 C CA . SER A 1 287 ? -3.346 5.453 20.375 1 98.62 287 SER A CA 1
ATOM 2268 C C . SER A 1 287 ? -4.789 4.988 20.25 1 98.62 287 SER A C 1
ATOM 2270 O O . SER A 1 287 ? -5.711 5.668 20.703 1 98.62 287 SER A O 1
ATOM 2272 N N . SER A 1 288 ? -4.934 3.82 19.641 1 96.94 288 SER A N 1
ATOM 2273 C CA . SER A 1 288 ? -6.273 3.264 19.469 1 96.94 288 SER A CA 1
ATOM 2274 C C . SER A 1 288 ? -6.652 2.363 20.641 1 96.94 288 SER A C 1
ATOM 2276 O O . SER A 1 288 ? -5.82 1.597 21.125 1 96.94 288 SER A O 1
ATOM 2278 N N . SER A 1 289 ? -7.789 2.551 21.141 1 90.81 289 SER A N 1
ATOM 2279 C CA . SER A 1 289 ? -8.312 1.66 22.172 1 90.81 289 SER A CA 1
ATOM 2280 C C . SER A 1 289 ? -9.766 1.28 21.891 1 90.81 289 SER A C 1
ATOM 2282 O O . SER A 1 289 ? -10.539 2.098 21.391 1 90.81 289 SER A O 1
ATOM 2284 N N . GLN A 1 290 ? -10.039 -0.053 21.984 1 77 290 GLN A N 1
ATOM 2285 C CA . GLN A 1 290 ? -11.391 -0.584 21.828 1 77 290 GLN A CA 1
ATOM 2286 C C . GLN A 1 290 ? -12.062 -0.773 23.172 1 77 290 GLN A C 1
ATOM 2288 O O . GLN A 1 290 ? -11.391 -0.982 24.188 1 77 290 GLN A O 1
ATOM 2293 N N . LYS B 1 1 ? 35.406 13.555 4.543 1 18.56 1 LYS B N 1
ATOM 2294 C CA . LYS B 1 1 ? 35.312 12.102 4.555 1 18.56 1 LYS B CA 1
ATOM 2295 C C . LYS B 1 1 ? 33.906 11.664 4.977 1 18.56 1 LYS B C 1
ATOM 2297 O O . LYS B 1 1 ? 33.562 11.688 6.164 1 18.56 1 LYS B O 1
ATOM 2302 N N . PHE B 1 2 ? 32.781 12.031 4.34 1 22.98 2 PHE B N 1
ATOM 2303 C CA . PHE B 1 2 ? 31.406 11.586 4.441 1 22.98 2 PHE B CA 1
ATOM 2304 C C . PHE B 1 2 ? 31.312 10.07 4.32 1 22.98 2 PHE B C 1
ATOM 2306 O O . PHE B 1 2 ? 31.625 9.508 3.273 1 22.98 2 PHE B O 1
ATOM 2313 N N . SER B 1 3 ? 31.719 9.367 5.426 1 25.31 3 SER B N 1
ATOM 2314 C CA . SER B 1 3 ? 31.859 7.914 5.508 1 25.31 3 SER B CA 1
ATOM 2315 C C . SER B 1 3 ? 30.656 7.203 4.895 1 25.31 3 SER B C 1
ATOM 2317 O O . SER B 1 3 ? 29.547 7.73 4.91 1 25.31 3 SER B O 1
ATOM 2319 N N . SER B 1 4 ? 30.906 6.262 3.971 1 27.64 4 SER B N 1
ATOM 2320 C CA . SER B 1 4 ? 30.25 5.25 3.152 1 27.64 4 SER B CA 1
ATOM 2321 C C . SER B 1 4 ? 29.266 4.418 3.979 1 27.64 4 SER B C 1
ATOM 2323 O O . SER B 1 4 ? 29.031 3.246 3.68 1 27.64 4 SER B O 1
ATOM 2325 N N . GLN B 1 5 ? 29.031 4.781 5.281 1 27.91 5 GLN B N 1
ATOM 2326 C CA . GLN B 1 5 ? 28.219 3.979 6.195 1 27.91 5 GLN B CA 1
ATOM 2327 C C . GLN B 1 5 ? 26.828 3.723 5.617 1 27.91 5 GLN B C 1
ATOM 2329 O O . GLN B 1 5 ? 25.891 3.418 6.359 1 27.91 5 GLN B O 1
ATOM 2334 N N . ASP B 1 6 ? 26.531 4.203 4.473 1 29.61 6 ASP B N 1
ATOM 2335 C CA . ASP B 1 6 ? 25.172 4.09 3.922 1 29.61 6 ASP B CA 1
ATOM 2336 C C . ASP B 1 6 ? 24.797 2.629 3.695 1 29.61 6 ASP B C 1
ATOM 2338 O O . ASP B 1 6 ? 23.875 2.332 2.93 1 29.61 6 ASP B 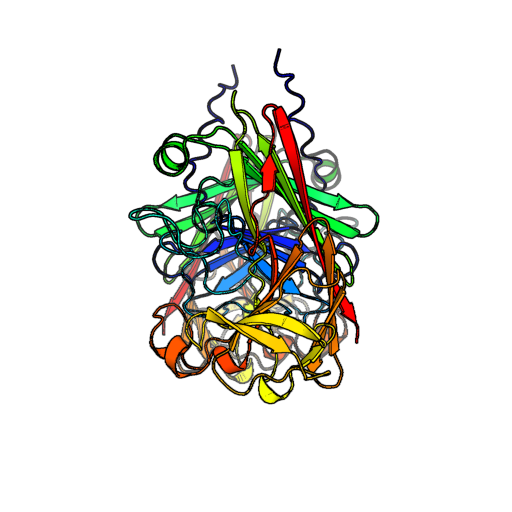O 1
ATOM 2342 N N . LYS B 1 7 ? 25.688 1.696 3.912 1 29.89 7 LYS B N 1
ATOM 2343 C CA . LYS B 1 7 ? 25.484 0.319 3.473 1 29.89 7 LYS B CA 1
ATOM 2344 C C . LYS B 1 7 ? 24.266 -0.305 4.152 1 29.89 7 LYS B C 1
ATOM 2346 O O . LYS B 1 7 ? 23.672 -1.251 3.627 1 29.89 7 LYS B O 1
ATOM 2351 N N . THR B 1 8 ? 24.375 -0.338 5.512 1 29.19 8 THR B N 1
ATOM 2352 C CA . THR B 1 8 ? 23.516 -1.32 6.168 1 29.19 8 THR B CA 1
ATOM 2353 C C . THR B 1 8 ? 22.047 -0.893 6.105 1 29.19 8 THR B C 1
ATOM 2355 O O . THR B 1 8 ? 21.609 -0.059 6.895 1 29.19 8 THR B O 1
ATOM 2358 N N . VAL B 1 9 ? 21.625 -0.33 5.117 1 33.66 9 VAL B N 1
ATOM 2359 C CA . VAL B 1 9 ? 20.188 -0.472 5.047 1 33.66 9 VAL B CA 1
ATOM 2360 C C . VAL B 1 9 ? 19.766 -1.843 5.578 1 33.66 9 VAL B C 1
ATOM 2362 O O . VAL B 1 9 ? 20.125 -2.871 4.996 1 33.66 9 VAL B O 1
ATOM 2365 N N . ASN B 1 10 ? 19.828 -2.029 6.871 1 37.62 10 ASN B N 1
ATOM 2366 C CA . ASN B 1 10 ? 19.391 -3.266 7.516 1 37.62 10 ASN B CA 1
ATOM 2367 C C . ASN B 1 10 ? 18.281 -3.953 6.719 1 37.62 10 ASN B C 1
ATOM 2369 O O . ASN B 1 10 ? 17.312 -3.311 6.316 1 37.62 10 ASN B O 1
ATOM 2373 N N . ARG B 1 11 ? 18.547 -4.961 5.902 1 41.03 11 ARG B N 1
ATOM 2374 C CA . ARG B 1 11 ? 17.875 -6.02 5.152 1 41.03 11 ARG B CA 1
ATOM 2375 C C . ARG B 1 11 ? 16.516 -6.336 5.758 1 41.03 11 ARG B C 1
ATOM 2377 O O . ARG B 1 11 ? 15.867 -7.305 5.359 1 41.03 11 ARG B O 1
ATOM 2384 N N . ASN B 1 12 ? 16.359 -5.859 6.992 1 45.41 12 ASN B N 1
ATOM 2385 C CA . ASN B 1 12 ? 15.125 -6.422 7.508 1 45.41 12 ASN B CA 1
ATOM 2386 C C . ASN B 1 12 ? 13.906 -5.801 6.828 1 45.41 12 ASN B C 1
ATOM 2388 O O . ASN B 1 12 ? 13.203 -4.984 7.426 1 45.41 12 ASN B O 1
ATOM 2392 N N . PHE B 1 13 ? 14.047 -5.574 5.555 1 55.09 13 PHE B N 1
ATOM 2393 C CA . PHE B 1 13 ? 13.023 -5.156 4.602 1 55.09 13 PHE B CA 1
ATOM 2394 C C . PHE B 1 13 ? 11.828 -6.098 4.652 1 55.09 13 PHE B C 1
ATOM 2396 O O . PHE B 1 13 ? 10.938 -6.023 3.799 1 55.09 13 PHE B O 1
ATOM 2403 N N . LYS B 1 14 ? 11.82 -6.734 5.82 1 61.5 14 LYS B N 1
ATOM 2404 C CA . LYS B 1 14 ? 10.82 -7.797 5.922 1 61.5 14 LYS B CA 1
ATOM 2405 C C . LYS B 1 14 ? 9.43 -7.227 6.172 1 61.5 14 LYS B C 1
ATOM 2407 O O . LYS B 1 14 ? 9.289 -6.152 6.762 1 61.5 14 LYS B O 1
ATOM 2412 N N . MET B 1 15 ? 8.586 -7.305 5.148 1 80.75 15 MET B N 1
ATOM 2413 C CA . MET B 1 15 ? 7.152 -7.129 5.34 1 80.75 15 MET B CA 1
ATOM 2414 C C . MET B 1 15 ? 6.691 -5.785 4.793 1 80.75 15 MET B C 1
ATOM 2416 O O . MET B 1 15 ? 5.984 -5.043 5.477 1 80.75 15 MET B O 1
ATOM 2420 N N . SER B 1 16 ? 7.301 -5.473 3.684 1 91.88 16 SER B N 1
ATOM 2421 C CA . SER B 1 16 ? 6.938 -4.203 3.062 1 91.88 16 SER B CA 1
ATOM 2422 C C . SER B 1 16 ? 6.285 -4.422 1.702 1 91.88 16 SER B C 1
ATOM 2424 O O . SER B 1 16 ? 6.414 -5.492 1.109 1 91.88 16 SER B O 1
ATOM 2426 N N . GLU B 1 17 ? 5.52 -3.48 1.381 1 95.31 17 GLU B N 1
ATOM 2427 C CA . GLU B 1 17 ? 4.84 -3.447 0.088 1 95.31 17 GLU B CA 1
ATOM 2428 C C . GLU B 1 17 ? 5.07 -2.115 -0.622 1 95.31 17 GLU B C 1
ATOM 2430 O O . GLU B 1 17 ? 5.055 -1.059 0.012 1 95.31 17 GLU B O 1
ATOM 2435 N N . ILE B 1 18 ? 5.355 -2.201 -1.897 1 95.56 18 ILE B N 1
ATOM 2436 C CA . ILE B 1 18 ? 5.504 -1.024 -2.744 1 95.56 18 ILE B CA 1
ATOM 2437 C C . ILE B 1 18 ? 4.27 -0.864 -3.629 1 95.56 18 ILE B C 1
ATOM 2439 O O . ILE B 1 18 ? 3.859 -1.806 -4.309 1 95.56 18 ILE B O 1
ATOM 2443 N N . THR B 1 19 ? 3.688 0.259 -3.584 1 96.94 19 THR B N 1
ATOM 2444 C CA . THR B 1 19 ? 2.559 0.564 -4.457 1 96.94 19 THR B CA 1
ATOM 2445 C C . THR B 1 19 ? 2.902 1.707 -5.406 1 96.94 19 THR B C 1
ATOM 2447 O O . THR B 1 19 ? 3.459 2.723 -4.988 1 96.94 19 THR B O 1
ATOM 2450 N N . LEU B 1 20 ? 2.676 1.506 -6.684 1 96.38 20 LEU B N 1
ATOM 2451 C CA . LEU B 1 20 ? 2.746 2.586 -7.66 1 96.38 20 LEU B CA 1
ATOM 2452 C C . LEU B 1 20 ? 1.365 2.889 -8.234 1 96.38 20 LEU B C 1
ATOM 2454 O O . LEU B 1 20 ? 0.586 1.971 -8.508 1 96.38 20 LEU B O 1
ATOM 2458 N N . PHE B 1 21 ? 1.104 4.133 -8.328 1 94.62 21 PHE B N 1
ATOM 2459 C CA . PHE B 1 21 ? -0.111 4.613 -8.977 1 94.62 21 PHE B CA 1
ATOM 2460 C C . PHE B 1 21 ? 0.165 5.008 -10.422 1 94.62 21 PHE B C 1
ATOM 2462 O O . PHE B 1 21 ? 1.258 5.48 -10.742 1 94.62 21 PHE B O 1
ATOM 2469 N N . HIS B 1 22 ? -0.874 4.746 -11.273 1 94.75 22 HIS B N 1
ATOM 2470 C CA . HIS B 1 22 ? -0.742 5.227 -12.641 1 94.75 22 HIS B CA 1
ATOM 2471 C C . HIS B 1 22 ? -0.691 6.75 -12.688 1 94.75 22 HIS B C 1
ATOM 2473 O O . HIS B 1 22 ? -1.445 7.422 -11.984 1 94.75 22 HIS B O 1
ATOM 2479 N N . GLY B 1 23 ? 0.113 7.277 -13.531 1 90.62 23 GLY B N 1
ATOM 2480 C CA . GLY B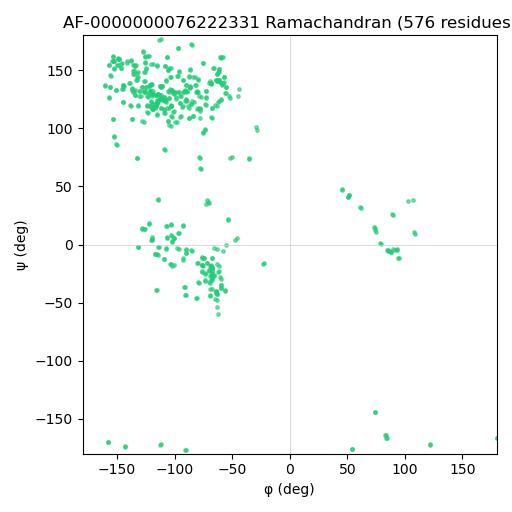 1 23 ? 0.367 8.711 -13.555 1 90.62 23 GLY B CA 1
ATOM 2481 C C . GLY B 1 23 ? -0.836 9.523 -14 1 90.62 23 GLY B C 1
ATOM 2482 O O . GLY B 1 23 ? -0.909 10.727 -13.742 1 90.62 23 GLY B O 1
ATOM 2483 N N . LYS B 1 24 ? -1.769 8.875 -14.625 1 91.38 24 LYS B N 1
ATOM 2484 C CA . LYS B 1 24 ? -2.918 9.602 -15.156 1 91.38 24 LYS B CA 1
ATOM 2485 C C . LYS B 1 24 ? -4.203 9.195 -14.445 1 91.38 24 LYS B C 1
ATOM 2487 O O . LYS B 1 24 ? -5.285 9.688 -14.773 1 91.38 24 LYS B O 1
ATOM 2492 N N . ASP B 1 25 ? -4.176 8.312 -13.562 1 91.88 25 ASP B N 1
ATOM 2493 C CA . ASP B 1 25 ? -5.34 7.855 -12.805 1 91.88 25 ASP B CA 1
ATOM 2494 C C . ASP B 1 25 ? -4.93 7.309 -11.445 1 91.88 25 ASP B C 1
ATOM 2496 O O . ASP B 1 25 ? -4.578 6.133 -11.32 1 91.88 25 ASP B O 1
ATOM 2500 N N . GLU B 1 26 ? -5.211 8.023 -10.414 1 88.56 26 GLU B N 1
ATOM 2501 C CA . GLU B 1 26 ? -4.754 7.676 -9.07 1 88.56 26 GLU B CA 1
ATOM 2502 C C . GLU B 1 26 ? -5.547 6.504 -8.508 1 88.56 26 GLU B C 1
ATOM 2504 O O . GLU B 1 26 ? -5.168 5.926 -7.484 1 88.56 26 GLU B O 1
ATOM 2509 N N . LYS B 1 27 ? -6.59 6.152 -9.141 1 93.12 27 LYS B N 1
ATOM 2510 C CA . LYS B 1 27 ? -7.398 5.02 -8.695 1 93.12 27 LYS B CA 1
ATOM 2511 C C . LYS B 1 27 ? -6.918 3.717 -9.328 1 93.12 27 LYS B C 1
ATOM 2513 O O . LYS B 1 27 ? -7.445 2.645 -9.023 1 93.12 27 LYS B O 1
ATOM 2518 N N . THR B 1 28 ? -6.004 3.807 -10.25 1 95.94 28 THR B N 1
ATOM 2519 C CA . THR B 1 28 ? -5.355 2.662 -10.883 1 95.94 28 THR B CA 1
ATOM 2520 C C . THR B 1 28 ? -3.949 2.459 -10.32 1 95.94 28 THR B C 1
ATOM 2522 O O . THR B 1 28 ? -3.117 3.367 -10.367 1 95.94 28 THR B O 1
ATOM 2525 N N . SER B 1 29 ? -3.701 1.262 -9.703 1 97.06 29 SER B N 1
ATOM 2526 C CA . SER B 1 29 ? -2.441 1.059 -8.992 1 97.06 29 SER B CA 1
ATOM 2527 C C . SER B 1 29 ? -2.062 -0.418 -8.945 1 97.06 29 SER B C 1
ATOM 2529 O O . SER B 1 29 ? -2.879 -1.283 -9.273 1 97.06 29 SER B O 1
ATOM 2531 N N . VAL B 1 30 ? -0.785 -0.681 -8.672 1 98.44 30 VAL B N 1
ATOM 2532 C CA . VAL B 1 30 ? -0.272 -2.029 -8.453 1 98.44 30 VAL B CA 1
ATOM 2533 C C . VAL B 1 30 ? 0.602 -2.057 -7.203 1 98.44 30 VAL B C 1
ATOM 2535 O O . VAL B 1 30 ? 1.312 -1.091 -6.914 1 98.44 30 VAL B O 1
ATOM 2538 N N . SER B 1 31 ? 0.479 -3.154 -6.441 1 98.06 31 SER B N 1
ATOM 2539 C CA . SER B 1 31 ? 1.307 -3.363 -5.258 1 98.06 31 SER B CA 1
ATOM 2540 C C . SER B 1 31 ? 2.105 -4.656 -5.363 1 98.06 31 SER B C 1
ATOM 2542 O O . SER B 1 31 ? 1.588 -5.676 -5.824 1 98.06 31 SER B O 1
ATOM 2544 N N . VAL B 1 32 ? 3.367 -4.562 -4.973 1 98.12 32 VAL B N 1
ATOM 2545 C CA . VAL B 1 32 ? 4.238 -5.73 -4.902 1 98.12 32 VAL B CA 1
ATOM 2546 C C . VAL B 1 32 ? 4.812 -5.867 -3.496 1 98.12 32 VAL B C 1
ATOM 2548 O O . VAL B 1 32 ? 5.438 -4.934 -2.98 1 98.12 32 VAL B O 1
ATOM 2551 N N . HIS B 1 33 ? 4.488 -6.984 -2.926 1 96.88 33 HIS B N 1
ATOM 2552 C CA . HIS B 1 33 ? 5.074 -7.281 -1.625 1 96.88 33 HIS B CA 1
ATOM 2553 C C . HIS B 1 33 ? 6.5 -7.805 -1.771 1 96.88 33 HIS B C 1
ATOM 2555 O O . HIS B 1 33 ? 6.781 -8.609 -2.666 1 96.88 33 HIS B O 1
ATOM 2561 N N . THR B 1 34 ? 7.379 -7.41 -0.874 1 92.62 34 THR B N 1
ATOM 2562 C CA . THR B 1 34 ? 8.789 -7.742 -1.028 1 92.62 34 THR B CA 1
ATOM 2563 C C . THR B 1 34 ? 9.031 -9.219 -0.736 1 92.62 34 THR B C 1
ATOM 2565 O O . THR B 1 34 ? 9.961 -9.82 -1.281 1 92.62 34 THR B O 1
ATOM 2568 N N . CYS B 1 35 ? 8.242 -9.758 0.137 1 91.19 35 CYS B N 1
ATOM 2569 C CA . CYS B 1 35 ? 8.297 -11.195 0.333 1 91.19 35 CYS B CA 1
ATOM 2570 C C . CYS B 1 35 ? 7.789 -11.938 -0.898 1 91.19 35 CYS B C 1
ATOM 2572 O O . CYS B 1 35 ? 6.605 -11.859 -1.229 1 91.19 35 CYS B O 1
ATOM 2574 N N . GLY B 1 36 ? 8.734 -12.547 -1.556 1 96.06 36 GLY B N 1
ATOM 2575 C CA . GLY B 1 36 ? 8.359 -13.344 -2.711 1 96.06 36 GLY B CA 1
ATOM 2576 C C . GLY B 1 36 ? 8.102 -12.516 -3.953 1 96.06 36 GLY B C 1
ATOM 2577 O O . GLY B 1 36 ? 7.668 -13.039 -4.98 1 96.06 36 GLY B O 1
ATOM 2578 N N . ALA B 1 37 ? 8.266 -11.172 -3.834 1 97.62 37 ALA B N 1
ATOM 2579 C CA . ALA B 1 37 ? 7.926 -10.273 -4.934 1 97.62 37 ALA B CA 1
ATOM 2580 C C . ALA B 1 37 ? 6.508 -10.531 -5.438 1 97.62 37 ALA B C 1
ATOM 2582 O O . ALA B 1 37 ? 6.273 -10.594 -6.645 1 97.62 37 ALA B O 1
ATOM 2583 N N . THR B 1 38 ? 5.602 -10.727 -4.543 1 98.44 38 THR B N 1
ATOM 2584 C CA . THR B 1 38 ? 4.234 -11.117 -4.883 1 98.44 38 THR B CA 1
ATOM 2585 C C . THR B 1 38 ? 3.381 -9.883 -5.18 1 98.44 38 THR B C 1
ATOM 2587 O O . THR B 1 38 ? 3.281 -8.977 -4.352 1 98.44 38 THR B O 1
ATOM 2590 N N . VAL B 1 39 ? 2.822 -9.836 -6.398 1 98.81 39 VAL B N 1
ATOM 2591 C CA . VAL B 1 39 ? 1.785 -8.836 -6.625 1 98.81 39 VAL B CA 1
ATOM 2592 C C . VAL B 1 39 ? 0.595 -9.102 -5.707 1 98.81 39 VAL B C 1
ATOM 2594 O O . VAL B 1 39 ? 0.017 -10.195 -5.734 1 98.81 39 VAL B O 1
ATOM 2597 N N . THR B 1 40 ? 0.257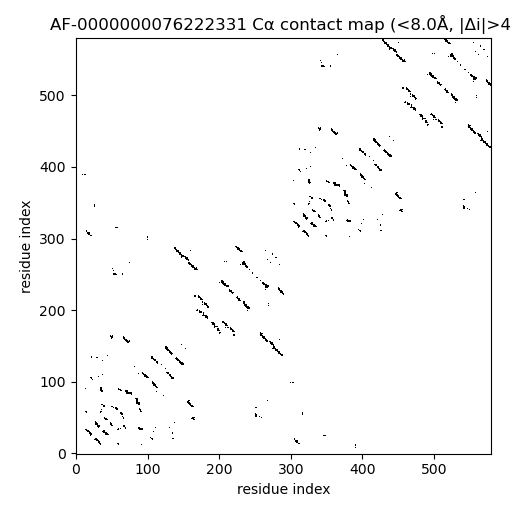 -8.109 -4.914 1 98.12 40 THR B N 1
ATOM 2598 C CA . THR B 1 40 ? -0.803 -8.328 -3.939 1 98.12 40 THR B CA 1
ATOM 2599 C C . THR B 1 40 ? -2.016 -7.457 -4.246 1 98.12 40 THR B C 1
ATOM 2601 O O . THR B 1 40 ? -3.076 -7.621 -3.639 1 98.12 40 THR B O 1
ATOM 2604 N N . SER B 1 41 ? -1.862 -6.574 -5.156 1 98.5 41 SER B N 1
ATOM 2605 C CA . SER B 1 41 ? -2.977 -5.711 -5.531 1 98.5 41 SER B CA 1
ATOM 2606 C C . SER B 1 41 ? -2.812 -5.176 -6.949 1 98.5 41 SER B C 1
ATOM 2608 O O . SER B 1 41 ? -1.703 -4.832 -7.363 1 98.5 41 SER B O 1
ATOM 2610 N N . TRP B 1 42 ? -3.832 -5.207 -7.656 1 98.81 42 TRP B N 1
ATOM 2611 C CA . TRP B 1 42 ? -4.02 -4.57 -8.961 1 98.81 42 TRP B CA 1
ATOM 2612 C C . TRP B 1 42 ? -5.391 -3.91 -9.047 1 98.81 42 TRP B C 1
ATOM 2614 O O . TRP B 1 42 ? -6.414 -4.598 -9.117 1 98.81 42 TRP B O 1
ATOM 2624 N N . LYS B 1 43 ? -5.391 -2.607 -9.016 1 97.62 43 LYS B N 1
ATOM 2625 C CA . LYS B 1 43 ? -6.648 -1.874 -9.094 1 97.62 43 LYS B CA 1
ATOM 2626 C C . LYS B 1 43 ? -6.773 -1.131 -10.422 1 97.62 43 LYS B C 1
ATOM 2628 O O . LYS B 1 43 ? -5.805 -0.536 -10.898 1 97.62 43 LYS B O 1
ATOM 2633 N N . ILE B 1 44 ? -7.918 -1.225 -10.969 1 96.56 44 ILE B N 1
ATOM 2634 C CA . ILE B 1 44 ? -8.312 -0.415 -12.117 1 96.56 44 ILE B CA 1
ATOM 2635 C C . ILE B 1 44 ? -9.516 0.451 -11.75 1 96.56 44 ILE B C 1
ATOM 2637 O O . ILE B 1 44 ? -10.578 -0.069 -11.414 1 96.56 44 ILE B O 1
ATOM 2641 N N . ASN B 1 45 ? -9.305 1.744 -11.789 1 93.44 45 ASN B N 1
ATOM 2642 C CA . ASN B 1 45 ? -10.344 2.693 -11.406 1 93.44 45 ASN B CA 1
ATOM 2643 C C . ASN B 1 45 ? -10.953 2.35 -10.055 1 93.44 45 ASN B C 1
ATOM 2645 O O . ASN B 1 45 ? -12.172 2.254 -9.914 1 93.44 45 ASN B O 1
ATOM 2649 N N . GLY B 1 46 ? -10.117 1.972 -9.188 1 93.12 46 GLY B N 1
ATOM 2650 C CA . GLY B 1 46 ? -10.516 1.724 -7.812 1 93.12 46 GLY B CA 1
ATOM 2651 C C . GLY B 1 46 ? -11 0.304 -7.578 1 93.12 46 GLY B C 1
ATOM 2652 O O . GLY B 1 46 ? -11.242 -0.093 -6.438 1 93.12 46 GLY B O 1
ATOM 2653 N N . GLN B 1 47 ? -11.141 -0.528 -8.594 1 95.12 47 GLN B N 1
ATOM 2654 C CA . GLN B 1 47 ? -11.641 -1.895 -8.453 1 95.12 47 GLN B CA 1
ATOM 2655 C C . GLN B 1 47 ? -10.484 -2.887 -8.344 1 95.12 47 GLN B C 1
ATOM 2657 O O . GLN B 1 47 ? -9.633 -2.959 -9.227 1 95.12 47 GLN B O 1
ATOM 2662 N N . GLU B 1 48 ? -10.469 -3.598 -7.281 1 97.62 48 GLU B N 1
ATOM 2663 C CA . GLU B 1 48 ? -9.438 -4.602 -7.035 1 97.62 48 GLU B CA 1
ATOM 2664 C C . GLU B 1 48 ? -9.633 -5.824 -7.93 1 97.62 48 GLU B C 1
ATOM 2666 O O . GLU B 1 48 ? -10.742 -6.363 -8.016 1 97.62 48 GLU B O 1
ATOM 2671 N N . LYS B 1 49 ? -8.578 -6.273 -8.578 1 98.44 49 LYS B N 1
ATOM 2672 C CA . LYS B 1 49 ? -8.68 -7.383 -9.523 1 98.44 49 LYS B CA 1
ATOM 2673 C C . LYS B 1 49 ? -8.023 -8.641 -8.969 1 98.44 49 LYS B C 1
ATOM 2675 O O . LYS B 1 49 ? -8.211 -9.734 -9.5 1 98.44 49 LYS B O 1
ATOM 2680 N N . ILE B 1 50 ? -7.27 -8.508 -7.918 1 98.62 50 ILE B N 1
ATOM 2681 C CA . ILE B 1 50 ? -6.477 -9.594 -7.355 1 98.62 50 ILE B CA 1
ATOM 2682 C C . ILE B 1 50 ? -7.035 -10 -5.992 1 98.62 50 ILE B C 1
ATOM 2684 O O . ILE B 1 50 ? -7.406 -9.141 -5.191 1 98.62 50 ILE B O 1
ATOM 2688 N N . PHE B 1 51 ? -7.125 -11.258 -5.793 1 98.75 51 PHE B N 1
ATOM 2689 C CA . PHE B 1 51 ? -7.574 -11.789 -4.512 1 98.75 51 PHE B CA 1
ATOM 2690 C C . PHE B 1 51 ? -6.387 -12.062 -3.596 1 98.75 51 PHE B C 1
ATOM 2692 O O . PHE B 1 51 ? -5.398 -12.664 -4.016 1 98.75 51 PHE B O 1
ATOM 2699 N N . VAL B 1 52 ? -6.449 -11.617 -2.402 1 97.94 52 VAL B N 1
ATOM 2700 C CA . VAL B 1 52 ? -5.566 -12.016 -1.312 1 97.94 52 VAL B CA 1
ATOM 2701 C C . VAL B 1 52 ? -6.398 -12.383 -0.082 1 97.94 52 VAL B C 1
ATOM 2703 O O . VAL B 1 52 ? -7.297 -11.633 0.311 1 97.94 52 VAL B O 1
ATOM 2706 N N . SER B 1 53 ? -6.094 -13.531 0.522 1 97.88 53 SER B N 1
ATOM 2707 C CA . SER B 1 53 ? -6.797 -13.93 1.737 1 97.88 53 SER B CA 1
ATOM 2708 C C . SER B 1 53 ? -6.555 -12.938 2.869 1 97.88 53 SER B C 1
ATOM 2710 O O . SER B 1 53 ? -5.438 -12.453 3.045 1 97.88 53 SER B O 1
ATOM 2712 N N . THR B 1 54 ? -7.602 -12.656 3.672 1 93.06 54 THR B N 1
ATOM 2713 C CA . THR B 1 54 ? -7.449 -11.789 4.836 1 93.06 54 THR B CA 1
ATOM 2714 C C . THR B 1 54 ? -6.582 -12.461 5.895 1 93.06 54 THR B C 1
ATOM 2716 O O . THR B 1 54 ? -6.102 -11.805 6.82 1 93.06 54 THR B O 1
ATOM 2719 N N . LEU B 1 55 ? -6.316 -13.734 5.734 1 94 55 LEU B N 1
ATOM 2720 C CA . LEU B 1 55 ? -5.547 -14.508 6.699 1 94 55 LEU B CA 1
ATOM 2721 C C . LEU B 1 55 ? -4.145 -14.805 6.168 1 94 55 LEU B C 1
ATOM 2723 O O . LEU B 1 55 ? -3.375 -15.523 6.805 1 94 55 LEU B O 1
ATOM 2727 N N . ALA B 1 56 ? -3.85 -14.227 5.02 1 94.62 56 ALA B N 1
ATOM 2728 C CA . ALA B 1 56 ? -2.549 -14.484 4.41 1 94.62 56 ALA B CA 1
ATOM 2729 C C . ALA B 1 56 ? -1.413 -14.039 5.328 1 94.62 56 ALA B C 1
ATOM 2731 O O . ALA B 1 56 ? -1.495 -12.977 5.953 1 94.62 56 ALA B O 1
ATOM 2732 N N . LYS B 1 57 ? -0.384 -14.852 5.355 1 90.31 57 LYS B N 1
ATOM 2733 C CA . LYS B 1 57 ? 0.858 -14.438 6.004 1 90.31 57 LYS B CA 1
ATOM 2734 C C . LYS B 1 57 ? 1.721 -13.602 5.062 1 90.31 57 LYS B C 1
ATOM 2736 O O . LYS B 1 57 ? 1.738 -13.844 3.854 1 90.31 57 LYS B O 1
ATOM 2741 N N . ARG B 1 58 ? 2.387 -12.648 5.637 1 87.38 58 ARG B N 1
ATOM 2742 C CA . ARG B 1 58 ? 3.205 -11.742 4.836 1 87.38 58 ARG B CA 1
ATOM 2743 C C . ARG B 1 58 ? 4.621 -11.648 5.391 1 87.38 58 ARG B C 1
ATOM 2745 O O . ARG B 1 58 ? 5.41 -10.805 4.957 1 87.38 58 ARG B O 1
ATOM 2752 N N . ASP B 1 59 ? 4.98 -12.539 6.277 1 79.69 59 ASP B N 1
ATOM 2753 C CA . ASP B 1 59 ? 6.238 -12.43 7.008 1 79.69 59 ASP B CA 1
ATOM 2754 C C . ASP B 1 59 ? 7.289 -13.375 6.43 1 79.69 59 ASP B C 1
ATOM 2756 O O . ASP B 1 59 ? 8.367 -13.531 7 1 79.69 59 ASP B O 1
ATOM 2760 N N . GLY B 1 60 ? 6.906 -14.047 5.395 1 81 60 GLY B N 1
ATOM 2761 C CA . GLY B 1 60 ? 7.852 -14.945 4.758 1 81 60 GLY B CA 1
ATOM 2762 C C . GLY B 1 60 ? 7.793 -16.359 5.316 1 81 60 GLY B C 1
ATOM 2763 O O . GLY B 1 60 ? 8.492 -17.25 4.832 1 81 60 GLY B O 1
ATOM 2764 N N . SER B 1 61 ? 7 -16.562 6.324 1 86.31 61 SER B N 1
ATOM 2765 C CA . SER B 1 61 ? 6.879 -17.922 6.879 1 86.31 61 SER B CA 1
ATOM 2766 C C . SER B 1 61 ? 6.199 -18.859 5.891 1 86.31 61 SER B C 1
ATOM 2768 O O . SER B 1 61 ? 6.43 -20.078 5.926 1 86.31 61 SER B O 1
ATOM 2770 N N . LYS B 1 62 ? 5.383 -18.266 5.066 1 90.25 62 LYS B N 1
ATOM 2771 C CA . LYS B 1 62 ? 4.695 -18.953 3.98 1 90.25 62 LYS B CA 1
ATOM 2772 C C . LYS B 1 62 ? 4.449 -18.031 2.799 1 90.25 62 LYS B C 1
ATOM 2774 O O . LYS B 1 62 ? 4.512 -16.797 2.945 1 90.25 62 LYS B O 1
ATOM 2779 N N . ALA B 1 63 ? 4.223 -18.703 1.638 1 94.5 63 ALA B N 1
ATOM 2780 C CA . ALA B 1 63 ? 3.83 -17.891 0.49 1 94.5 63 ALA B CA 1
ATOM 2781 C C . ALA B 1 63 ? 2.512 -17.156 0.754 1 94.5 63 ALA B C 1
ATOM 2783 O O . ALA B 1 63 ? 1.6 -17.719 1.365 1 94.5 63 ALA B O 1
ATOM 2784 N N . ILE B 1 64 ? 2.412 -15.977 0.316 1 95.94 64 ILE B N 1
ATOM 2785 C CA . ILE B 1 64 ? 1.188 -15.203 0.494 1 95.94 64 ILE B CA 1
ATOM 2786 C C . ILE B 1 64 ? 0.021 -15.922 -0.179 1 95.94 64 ILE B C 1
ATOM 2788 O O . ILE B 1 64 ? 0.109 -16.297 -1.35 1 95.94 64 ILE B O 1
ATOM 2792 N N . ARG B 1 65 ? -1.03 -16.172 0.622 1 98 65 ARG B N 1
ATOM 2793 C CA . ARG B 1 65 ? -2.229 -16.812 0.085 1 98 65 ARG B CA 1
ATOM 2794 C C . ARG B 1 65 ? -3.043 -15.828 -0.75 1 98 65 ARG B C 1
ATOM 2796 O O . ARG B 1 65 ? -3.838 -15.055 -0.209 1 98 65 ARG B O 1
ATOM 2803 N N . GLY B 1 66 ? -2.861 -15.852 -2.008 1 98.31 66 GLY B N 1
ATOM 2804 C CA . GLY B 1 66 ? -3.438 -14.906 -2.945 1 98.31 66 GLY B CA 1
ATOM 2805 C C . GLY B 1 66 ? -2.395 -14.156 -3.758 1 98.31 66 GLY B C 1
ATOM 2806 O O . GLY B 1 66 ? -1.224 -14.539 -3.775 1 98.31 66 GLY B O 1
ATOM 2807 N N . GLY B 1 67 ? -2.871 -13.164 -4.516 1 98.69 67 GLY B N 1
ATOM 2808 C CA . GLY B 1 67 ? -1.946 -12.414 -5.352 1 98.69 67 GLY B CA 1
ATOM 2809 C C . GLY B 1 67 ? -1.477 -13.188 -6.566 1 98.69 67 GLY B C 1
ATOM 2810 O O . GLY B 1 67 ? -2.266 -13.883 -7.215 1 98.69 67 GLY B O 1
ATOM 2811 N N . ILE B 1 68 ? -0.166 -12.898 -6.859 1 98.88 68 ILE B N 1
ATOM 2812 C CA . ILE B 1 68 ? 0.475 -13.633 -7.949 1 98.88 68 ILE B CA 1
ATOM 2813 C C . ILE B 1 68 ? 1.845 -14.133 -7.496 1 98.88 68 ILE B C 1
ATOM 2815 O O . ILE B 1 68 ? 2.875 -13.602 -7.922 1 98.88 68 ILE B O 1
ATOM 2819 N N . PRO B 1 69 ? 1.822 -15.156 -6.68 1 98.69 69 PRO B N 1
ATOM 2820 C CA . PRO B 1 69 ? 3.105 -15.75 -6.305 1 98.69 69 PRO B CA 1
ATOM 2821 C C . PRO B 1 69 ? 3.865 -16.312 -7.508 1 98.69 69 PRO B C 1
ATOM 2823 O O . PRO B 1 69 ? 3.252 -16.703 -8.5 1 98.69 69 PRO B O 1
ATOM 2826 N N . LEU B 1 70 ? 5.184 -16.297 -7.391 1 98.81 70 LEU B N 1
ATOM 2827 C CA . LEU B 1 70 ? 6.031 -16.828 -8.453 1 98.81 70 LEU B CA 1
ATOM 2828 C C . LEU B 1 70 ? 6.527 -18.234 -8.102 1 98.81 70 LEU B C 1
ATOM 2830 O O . LEU B 1 70 ? 7.281 -18.406 -7.145 1 98.81 70 LEU B O 1
ATOM 2834 N N . CYS B 1 71 ? 6.098 -19.172 -8.875 1 98.75 71 CYS B N 1
ATOM 2835 C CA . CYS B 1 71 ? 6.598 -20.531 -8.695 1 98.75 71 CYS B CA 1
ATOM 2836 C C . CYS B 1 71 ? 7.875 -20.75 -9.5 1 98.75 71 CYS B C 1
ATOM 2838 O O . CYS B 1 71 ? 7.836 -20.828 -10.727 1 98.75 71 CYS B O 1
ATOM 2840 N N . PHE B 1 72 ? 8.914 -20.844 -8.852 1 98.62 72 PHE B N 1
ATOM 2841 C CA . PHE B 1 72 ? 10.242 -21 -9.438 1 98.62 72 PHE B CA 1
ATOM 2842 C C . PHE B 1 72 ? 11.219 -21.562 -8.414 1 98.62 72 PHE B C 1
ATOM 2844 O O . PHE B 1 72 ? 11.18 -21.203 -7.238 1 98.62 72 PHE B O 1
ATOM 2851 N N . PRO B 1 73 ? 12.023 -22.5 -8.867 1 98.44 73 PRO B N 1
ATOM 2852 C CA . PRO B 1 73 ? 12.211 -23.078 -10.203 1 98.44 73 PRO B CA 1
ATOM 2853 C C . PRO B 1 73 ? 11.359 -24.328 -10.43 1 98.44 73 PRO B C 1
ATOM 2855 O O . PRO B 1 73 ? 11.602 -25.078 -11.383 1 98.44 73 PRO B O 1
ATOM 2858 N N . GLN B 1 74 ? 10.375 -24.469 -9.57 1 98 74 GLN B N 1
ATOM 2859 C CA . GLN B 1 74 ? 9.531 -25.656 -9.641 1 98 74 GLN B CA 1
ATOM 2860 C C . GLN B 1 74 ? 8.055 -25.281 -9.469 1 98 74 GLN B C 1
ATOM 2862 O O . GLN B 1 74 ? 7.695 -24.562 -8.547 1 98 74 GLN B O 1
ATOM 2867 N N . PHE B 1 75 ? 7.25 -25.797 -10.32 1 97.94 75 PHE B N 1
ATOM 2868 C CA . PHE B 1 75 ? 5.809 -25.781 -10.117 1 97.94 75 PHE B CA 1
ATOM 2869 C C . PHE B 1 75 ? 5.32 -27.141 -9.602 1 97.94 75 PHE B C 1
ATOM 2871 O O . PHE B 1 75 ? 5.656 -28.172 -10.164 1 97.94 75 PHE B O 1
ATOM 2878 N N . GLY B 1 76 ? 4.496 -27.047 -8.5 1 95.88 76 GLY B N 1
ATOM 2879 C CA . GLY B 1 76 ? 3.99 -28.281 -7.926 1 95.88 76 GLY B CA 1
ATOM 2880 C C . GLY B 1 76 ? 4.961 -28.938 -6.957 1 95.88 76 GLY B C 1
ATOM 2881 O O . GLY B 1 76 ? 5.867 -28.281 -6.445 1 95.88 76 GLY B O 1
ATOM 2882 N N . PRO B 1 77 ? 4.648 -30.172 -6.652 1 93.75 77 PRO B N 1
ATOM 2883 C CA . PRO B 1 77 ? 5.531 -30.891 -5.73 1 93.75 77 PRO B CA 1
ATOM 2884 C C . PRO B 1 77 ? 6.977 -30.953 -6.223 1 93.75 77 PRO B C 1
ATOM 2886 O O . PRO B 1 77 ? 7.219 -31.078 -7.426 1 93.75 77 PRO B O 1
ATOM 2889 N N . TRP B 1 78 ? 7.723 -30.766 -5.207 1 92.31 78 TRP B N 1
ATOM 2890 C CA . TRP B 1 78 ? 9.156 -30.891 -5.473 1 92.31 78 TRP B CA 1
ATOM 2891 C C . TRP B 1 78 ? 9.734 -32.094 -4.758 1 92.31 78 TRP B C 1
ATOM 2893 O O . TRP B 1 78 ? 9.016 -32.844 -4.09 1 92.31 78 TRP B O 1
ATOM 2903 N N . ASP B 1 79 ? 11 -32.5 -4.887 1 86.38 79 ASP B N 1
ATOM 2904 C CA . ASP B 1 79 ? 11.617 -33.594 -4.172 1 86.38 79 ASP B CA 1
ATOM 2905 C C . ASP B 1 79 ? 11.547 -33.406 -2.66 1 86.38 79 ASP B C 1
ATOM 2907 O O . ASP B 1 79 ? 11.242 -32.281 -2.195 1 86.38 79 ASP B O 1
ATOM 2911 N N . SER B 1 80 ? 11.727 -34.469 -1.985 1 80.19 80 SER B N 1
ATOM 2912 C CA . SER B 1 80 ? 11.602 -34.438 -0.532 1 80.19 80 SER B CA 1
ATOM 2913 C C . SER B 1 80 ? 12.531 -33.406 0.08 1 80.19 80 SER B C 1
ATOM 2915 O O . SER B 1 80 ? 13.695 -33.281 -0.314 1 80.19 80 SER B O 1
ATOM 2917 N N . GLY B 1 81 ? 11.953 -32.531 0.978 1 84.69 81 GLY B N 1
ATOM 2918 C CA . GLY B 1 81 ? 12.688 -31.5 1.701 1 84.69 81 GLY B CA 1
ATOM 2919 C C . GLY B 1 81 ? 12.672 -30.156 1.012 1 84.69 81 GLY B C 1
ATOM 2920 O O . GLY B 1 81 ? 13.078 -29.141 1.595 1 84.69 81 GLY B O 1
ATOM 2921 N N . ARG B 1 82 ? 12.195 -30.156 -0.274 1 92.44 82 ARG B N 1
ATOM 2922 C CA . ARG B 1 82 ? 12.133 -28.891 -1.008 1 92.44 82 ARG B CA 1
ATOM 2923 C C . ARG B 1 82 ? 10.703 -28.359 -1.064 1 92.44 82 ARG B C 1
ATOM 2925 O O . ARG B 1 82 ? 9.742 -29.141 -1.099 1 92.44 82 ARG B O 1
ATOM 2932 N N . PRO B 1 83 ? 10.586 -27.078 -1.004 1 93.31 83 PRO B N 1
ATOM 2933 C CA . PRO B 1 83 ? 9.25 -26.5 -0.928 1 93.31 83 PRO B CA 1
ATOM 2934 C C . PRO B 1 83 ? 8.453 -26.688 -2.217 1 93.31 83 PRO B C 1
ATOM 2936 O O . PRO B 1 83 ? 8.992 -26.516 -3.312 1 93.31 83 PRO B O 1
ATOM 2939 N N . GLN B 1 84 ? 7.152 -27.016 -1.995 1 94.56 84 GLN B N 1
ATOM 2940 C CA . GLN B 1 84 ? 6.238 -27.016 -3.135 1 94.56 84 GLN B CA 1
ATOM 2941 C C . GLN B 1 84 ? 6.254 -25.672 -3.848 1 94.56 84 GLN B C 1
ATOM 2943 O O . GLN B 1 84 ? 6.27 -24.625 -3.201 1 94.56 84 GLN B O 1
ATOM 2948 N N . HIS B 1 85 ? 6.301 -25.672 -5.219 1 97.62 85 HIS B N 1
ATOM 2949 C CA . HIS B 1 85 ? 6.25 -24.5 -6.082 1 97.62 85 HIS B CA 1
ATOM 2950 C C . HIS B 1 85 ? 7.559 -23.734 -6.035 1 97.62 85 HIS B C 1
ATOM 2952 O O . HIS B 1 85 ? 7.598 -22.547 -6.406 1 97.62 85 HIS B O 1
ATOM 2958 N N . GLY B 1 86 ? 8.633 -24.312 -5.52 1 97.38 86 GLY B N 1
ATOM 2959 C CA . GLY B 1 86 ? 9.922 -23.641 -5.523 1 97.38 86 GLY B CA 1
ATOM 2960 C C . GLY B 1 86 ? 10.094 -22.672 -4.371 1 97.38 86 GLY B C 1
ATOM 2961 O O . GLY B 1 86 ? 9.414 -22.781 -3.352 1 97.38 86 GLY B O 1
ATOM 2962 N N . PHE B 1 87 ? 11.117 -21.781 -4.52 1 96.75 87 PHE B N 1
ATOM 2963 C CA . PHE B 1 87 ? 11.477 -20.969 -3.359 1 96.75 87 PHE B CA 1
ATOM 2964 C C . PHE B 1 87 ? 11.25 -19.5 -3.645 1 96.75 87 PHE B C 1
ATOM 2966 O O . PHE B 1 87 ? 11.305 -18.672 -2.734 1 96.75 87 PHE B O 1
ATOM 2973 N N . ALA B 1 88 ? 10.945 -19.125 -4.879 1 97.69 88 ALA B N 1
ATOM 2974 C CA . ALA B 1 88 ? 10.891 -17.703 -5.219 1 97.69 88 ALA B CA 1
ATOM 2975 C C . ALA B 1 88 ? 9.781 -17 -4.441 1 97.69 88 ALA B C 1
ATOM 2977 O O . ALA B 1 88 ? 9.984 -15.891 -3.918 1 97.69 88 ALA B O 1
ATOM 2978 N N . ARG B 1 89 ? 8.625 -17.672 -4.289 1 97.38 89 ARG B N 1
ATOM 2979 C CA . ARG B 1 89 ? 7.449 -17.047 -3.686 1 97.38 89 ARG B CA 1
ATOM 2980 C C . ARG B 1 89 ? 7.598 -16.953 -2.17 1 97.38 89 ARG B C 1
ATOM 2982 O O . ARG B 1 89 ? 6.828 -16.266 -1.509 1 97.38 89 ARG B O 1
ATOM 2989 N N . ASN B 1 90 ? 8.625 -17.641 -1.656 1 93.44 90 ASN B N 1
ATOM 2990 C CA . ASN B 1 90 ? 8.852 -17.641 -0.215 1 93.44 90 ASN B CA 1
ATOM 2991 C C . ASN B 1 90 ? 10.07 -16.812 0.163 1 93.44 90 ASN B C 1
ATOM 2993 O O . ASN B 1 90 ? 10.359 -16.625 1.346 1 93.44 90 ASN B O 1
ATOM 2997 N N . SER B 1 91 ? 10.727 -16.312 -0.728 1 94.06 91 SER B N 1
ATOM 2998 C CA . SER B 1 91 ? 12.023 -15.711 -0.461 1 94.06 91 SER B CA 1
ATOM 2999 C C . SER B 1 91 ? 11.859 -14.281 0.061 1 94.06 91 SER B C 1
ATOM 3001 O O . SER B 1 91 ? 11.078 -13.5 -0.482 1 94.06 91 SER B O 1
ATOM 3003 N N . ASN B 1 92 ? 12.641 -13.953 1.064 1 91.12 92 ASN B N 1
ATOM 3004 C CA . ASN B 1 92 ? 12.727 -12.586 1.57 1 91.12 92 ASN B CA 1
ATOM 3005 C C . ASN B 1 92 ? 13.922 -11.844 0.983 1 91.12 92 ASN B C 1
ATOM 3007 O O . ASN B 1 92 ? 14.258 -10.742 1.426 1 91.12 92 ASN B O 1
ATOM 3011 N N . ASP B 1 93 ? 14.555 -12.445 -0.023 1 93.5 93 ASP B N 1
ATOM 3012 C CA . ASP B 1 93 ? 15.812 -11.906 -0.524 1 93.5 93 ASP B CA 1
ATOM 3013 C C . ASP B 1 93 ? 15.594 -11.109 -1.809 1 93.5 93 ASP B C 1
ATOM 3015 O O . ASP B 1 93 ? 16.562 -10.695 -2.459 1 93.5 93 ASP B O 1
ATOM 3019 N N . TRP B 1 94 ? 14.336 -10.945 -2.188 1 95.56 94 TRP B N 1
ATOM 3020 C CA . TRP B 1 94 ? 14.047 -10.078 -3.322 1 95.56 94 TRP B CA 1
ATOM 3021 C C . TRP B 1 94 ? 14.453 -8.641 -3.025 1 95.56 94 TRP B C 1
ATOM 3023 O O . TRP B 1 94 ? 14.25 -8.148 -1.914 1 95.56 94 TRP B O 1
ATOM 3033 N N . VAL B 1 95 ? 15 -8 -4.016 1 93.94 95 VAL B N 1
ATOM 3034 C CA . VAL B 1 95 ? 15.414 -6.609 -3.873 1 93.94 95 VAL B CA 1
ATOM 3035 C C . VAL B 1 95 ? 14.75 -5.758 -4.957 1 93.94 95 VAL B C 1
ATOM 3037 O O . VAL B 1 95 ? 14.68 -6.168 -6.117 1 93.94 95 VAL B O 1
ATOM 3040 N N . LEU B 1 96 ? 14.234 -4.594 -4.555 1 93.69 96 LEU B N 1
ATOM 3041 C CA . LEU B 1 96 ? 13.734 -3.635 -5.531 1 93.69 96 LEU B CA 1
ATOM 3042 C C . LEU B 1 96 ? 14.875 -3.064 -6.371 1 93.69 96 LEU B C 1
ATOM 3044 O O . LEU B 1 96 ? 15.781 -2.432 -5.836 1 93.69 96 LEU B O 1
ATOM 3048 N N . LYS B 1 97 ? 14.812 -3.311 -7.586 1 95.12 97 LYS B N 1
ATOM 3049 C CA . LYS B 1 97 ? 15.844 -2.816 -8.5 1 95.12 97 LYS B CA 1
ATOM 3050 C C . LYS B 1 97 ? 15.477 -1.445 -9.055 1 95.12 97 LYS B C 1
ATOM 3052 O O . LYS B 1 97 ? 16.328 -0.576 -9.203 1 95.12 97 LYS B O 1
ATOM 3057 N N . GLU B 1 98 ? 14.219 -1.375 -9.406 1 93.56 98 GLU B N 1
ATOM 3058 C CA . GLU B 1 98 ? 13.773 -0.146 -10.055 1 93.56 98 GLU B CA 1
ATOM 3059 C C . GLU B 1 98 ? 12.273 0.056 -9.867 1 93.56 98 GLU B C 1
ATOM 3061 O O . GLU B 1 98 ? 11.516 -0.914 -9.758 1 93.56 98 GLU B O 1
ATOM 3066 N N . LYS B 1 99 ? 11.898 1.296 -9.727 1 93 99 LYS B N 1
ATOM 3067 C CA . LYS B 1 99 ? 10.508 1.709 -9.875 1 93 99 LYS B CA 1
ATOM 3068 C C . LYS B 1 99 ? 10.398 3.023 -10.641 1 93 99 LYS B C 1
ATOM 3070 O O . LYS B 1 99 ? 11.227 3.924 -10.461 1 93 99 LYS B O 1
ATOM 3075 N N . LYS B 1 100 ? 9.414 3.086 -11.523 1 93.44 100 LYS B N 1
ATOM 3076 C CA . LYS B 1 100 ? 9.289 4.301 -12.328 1 93.44 100 LYS B CA 1
ATOM 3077 C C . LYS B 1 100 ? 7.863 4.469 -12.852 1 93.44 100 LYS B C 1
ATOM 3079 O O . LYS B 1 100 ? 7.109 3.494 -12.945 1 93.44 100 LYS B O 1
ATOM 3084 N N . VAL B 1 101 ? 7.516 5.668 -13.109 1 92.06 101 VAL B N 1
ATOM 3085 C CA . VAL B 1 101 ? 6.336 6.055 -13.875 1 92.06 101 VAL B CA 1
ATOM 3086 C C . VAL B 1 101 ? 6.754 6.863 -15.094 1 92.06 101 VAL B C 1
ATOM 3088 O O . VAL B 1 101 ? 7.449 7.875 -14.977 1 92.06 101 VAL B O 1
ATOM 3091 N N . ASP B 1 102 ? 6.355 6.406 -16.234 1 93.31 102 ASP B N 1
ATOM 3092 C CA . ASP B 1 102 ? 6.848 7.059 -17.438 1 93.31 102 ASP B CA 1
ATOM 3093 C C . ASP B 1 102 ? 5.906 8.18 -17.875 1 93.31 102 ASP B C 1
ATOM 3095 O O . ASP B 1 102 ? 4.957 8.516 -17.156 1 93.31 102 ASP B O 1
ATOM 3099 N N . THR B 1 103 ? 6.184 8.812 -18.984 1 91.5 103 THR B N 1
ATOM 3100 C CA . THR B 1 103 ? 5.48 10.008 -19.438 1 91.5 103 THR B CA 1
ATOM 3101 C C . THR B 1 103 ? 4.039 9.68 -19.812 1 91.5 103 THR B C 1
ATOM 3103 O O . THR B 1 103 ? 3.166 10.547 -19.781 1 91.5 103 THR B O 1
ATOM 3106 N N . ASN B 1 104 ? 3.807 8.414 -20.125 1 93.56 104 ASN B N 1
ATOM 3107 C CA . ASN B 1 104 ? 2.449 7.988 -20.453 1 93.56 104 ASN B CA 1
ATOM 3108 C C . ASN B 1 104 ? 1.658 7.641 -19.188 1 93.56 104 ASN B C 1
ATOM 3110 O O . ASN B 1 104 ? 0.459 7.363 -19.266 1 93.56 104 ASN B O 1
ATOM 3114 N N . GLY B 1 105 ? 2.346 7.676 -18.094 1 93.5 105 GLY B N 1
ATOM 3115 C CA . GLY B 1 105 ? 1.716 7.371 -16.828 1 93.5 105 GLY B CA 1
ATOM 3116 C C . GLY B 1 105 ? 1.854 5.914 -16.422 1 93.5 105 GLY B C 1
ATOM 3117 O O . GLY B 1 105 ? 1.455 5.523 -15.328 1 93.5 105 GLY B O 1
ATOM 3118 N N . ASP B 1 106 ? 2.432 5.109 -17.297 1 96.88 106 ASP B N 1
ATOM 3119 C CA . ASP B 1 106 ? 2.596 3.695 -16.969 1 96.88 106 ASP B CA 1
ATOM 3120 C C . ASP B 1 106 ? 3.605 3.5 -15.844 1 96.88 106 ASP B C 1
ATOM 3122 O O . ASP B 1 106 ? 4.641 4.168 -15.805 1 96.88 106 ASP B O 1
ATOM 3126 N N . ALA B 1 107 ? 3.285 2.621 -14.977 1 96.25 107 ALA B N 1
ATOM 3127 C CA . ALA B 1 107 ? 4.141 2.359 -13.82 1 96.25 107 ALA B CA 1
ATOM 3128 C C . ALA B 1 107 ? 4.859 1.021 -13.961 1 96.25 107 ALA B C 1
ATOM 3130 O O . ALA B 1 107 ? 4.277 0.045 -14.445 1 96.25 107 ALA B O 1
ATOM 3131 N N . THR B 1 108 ? 6.141 0.989 -13.531 1 97.88 108 THR B N 1
ATOM 3132 C CA . THR B 1 108 ? 6.938 -0.231 -13.602 1 97.88 108 THR B CA 1
ATOM 3133 C C . THR B 1 108 ? 7.688 -0.468 -12.297 1 97.88 108 THR B C 1
ATOM 3135 O O . THR B 1 108 ? 8.289 0.455 -11.742 1 97.88 108 THR B O 1
ATOM 3138 N N . ILE B 1 109 ? 7.551 -1.644 -11.773 1 97.31 109 ILE B N 1
ATOM 3139 C CA . ILE B 1 109 ? 8.344 -2.121 -10.648 1 97.31 109 ILE B CA 1
ATOM 3140 C C . ILE B 1 109 ? 9.219 -3.291 -11.094 1 97.31 109 ILE B C 1
ATOM 3142 O O . ILE B 1 109 ? 8.734 -4.238 -11.711 1 97.31 109 ILE B O 1
ATOM 3146 N N . VAL B 1 110 ? 10.516 -3.246 -10.828 1 98.19 110 VAL B N 1
ATOM 3147 C CA . VAL B 1 110 ? 11.43 -4.332 -11.148 1 98.19 110 VAL B CA 1
ATOM 3148 C C . VAL B 1 110 ? 12.055 -4.883 -9.859 1 98.19 110 VAL B C 1
ATOM 3150 O O . VAL B 1 110 ? 12.672 -4.145 -9.102 1 98.19 110 VAL B O 1
ATOM 3153 N N . MET B 1 111 ? 11.836 -6.145 -9.641 1 98 111 MET B N 1
ATOM 3154 C CA . MET B 1 111 ? 12.43 -6.875 -8.523 1 98 111 MET B CA 1
ATOM 3155 C C . MET B 1 111 ? 13.5 -7.844 -9.016 1 98 111 MET B C 1
ATOM 3157 O O . MET B 1 111 ? 13.43 -8.328 -10.148 1 98 111 MET B O 1
ATOM 3161 N N . VAL B 1 112 ? 14.461 -8.141 -8.125 1 98.5 112 VAL B N 1
ATOM 3162 C CA . VAL B 1 112 ? 15.508 -9.07 -8.531 1 98.5 112 VAL B CA 1
ATOM 3163 C C . VAL B 1 112 ? 15.789 -10.062 -7.406 1 98.5 112 VAL B C 1
ATOM 3165 O O . VAL B 1 112 ? 15.805 -9.688 -6.23 1 98.5 112 VAL B O 1
ATOM 3168 N N . LEU B 1 113 ? 15.891 -11.297 -7.723 1 98.31 113 LEU B N 1
ATOM 3169 C CA . LEU B 1 113 ? 16.328 -12.383 -6.852 1 98.31 113 LEU B CA 1
ATOM 3170 C C . LEU B 1 113 ? 17.578 -13.055 -7.414 1 98.31 113 LEU B C 1
ATOM 3172 O O . LEU B 1 113 ? 17.625 -13.43 -8.586 1 98.31 113 LEU B O 1
ATOM 3176 N N . THR B 1 114 ? 18.594 -13.18 -6.602 1 98.56 114 THR B N 1
ATOM 3177 C CA . THR B 1 114 ? 19.812 -13.875 -6.992 1 98.56 114 THR B CA 1
ATOM 3178 C C . THR B 1 114 ? 20.062 -15.078 -6.082 1 98.56 114 THR B C 1
ATOM 3180 O O . THR B 1 114 ? 19.531 -15.141 -4.973 1 98.56 114 THR B O 1
ATOM 3183 N N . ASP B 1 115 ? 20.781 -15.992 -6.629 1 98.19 115 ASP B N 1
ATOM 3184 C CA . ASP B 1 115 ? 21.094 -17.156 -5.801 1 98.19 115 ASP B CA 1
ATOM 3185 C C . ASP B 1 115 ? 21.906 -16.75 -4.574 1 98.19 115 ASP B C 1
ATOM 3187 O O . ASP B 1 115 ? 22.594 -15.727 -4.59 1 98.19 115 ASP B O 1
ATOM 3191 N N . ASN B 1 116 ? 21.703 -17.469 -3.551 1 97.06 116 ASN B N 1
ATOM 3192 C CA . ASN B 1 116 ? 22.5 -17.375 -2.33 1 97.06 116 ASN B CA 1
ATOM 3193 C C . ASN B 1 116 ? 22.719 -18.75 -1.696 1 97.06 116 ASN B C 1
ATOM 3195 O O . ASN B 1 116 ? 22.422 -19.766 -2.305 1 97.06 116 ASN B O 1
ATOM 3199 N N . GLU B 1 117 ? 23.297 -18.766 -0.546 1 96.81 117 GLU B N 1
ATOM 3200 C CA . GLU B 1 117 ? 23.609 -20.047 0.095 1 96.81 117 GLU B CA 1
ATOM 3201 C C . GLU B 1 117 ? 22.344 -20.859 0.333 1 96.81 117 GLU B C 1
ATOM 3203 O O . GLU B 1 117 ? 22.328 -22.078 0.127 1 96.81 117 GLU B O 1
ATOM 3208 N N . ASN B 1 118 ? 21.297 -20.188 0.677 1 93.62 118 ASN B N 1
ATOM 3209 C CA . ASN B 1 118 ? 20.047 -20.875 0.978 1 93.62 118 ASN B CA 1
ATOM 3210 C C . ASN B 1 118 ? 19.422 -21.484 -0.276 1 93.62 118 ASN B C 1
ATOM 3212 O O . ASN B 1 118 ? 18.984 -22.641 -0.253 1 93.62 118 ASN B O 1
ATOM 3216 N N . THR B 1 119 ? 19.438 -20.719 -1.355 1 96.38 119 THR B N 1
ATOM 3217 C CA . THR B 1 119 ? 18.844 -21.234 -2.584 1 96.38 119 THR B CA 1
ATOM 3218 C C . THR B 1 119 ? 19.703 -22.375 -3.154 1 96.38 119 THR B C 1
ATOM 3220 O O . THR B 1 119 ? 19.172 -23.328 -3.713 1 96.38 119 THR B O 1
ATOM 3223 N N . ARG B 1 120 ? 20.984 -22.328 -2.996 1 96.44 120 ARG B N 1
ATOM 3224 C CA . ARG B 1 120 ? 21.875 -23.312 -3.555 1 96.44 120 ARG B CA 1
ATOM 3225 C C . ARG B 1 120 ? 21.781 -24.641 -2.793 1 96.44 120 ARG B C 1
ATOM 3227 O O . ARG B 1 120 ? 22.062 -25.703 -3.346 1 96.44 120 ARG B O 1
ATOM 3234 N N . LYS B 1 121 ? 21.359 -24.531 -1.543 1 95.31 121 LYS B N 1
ATOM 3235 C CA . LYS B 1 121 ? 21.094 -25.75 -0.787 1 95.31 121 LYS B CA 1
ATOM 3236 C C . LYS B 1 121 ? 19.891 -26.5 -1.352 1 95.31 121 LYS B C 1
ATOM 3238 O O . LYS B 1 121 ? 19.844 -27.734 -1.313 1 95.31 121 LYS B O 1
ATOM 3243 N N . LEU B 1 122 ? 18.953 -25.781 -1.903 1 95.25 122 LEU B N 1
ATOM 3244 C CA . LEU B 1 122 ? 17.734 -26.344 -2.432 1 95.25 122 LEU B CA 1
ATOM 3245 C C . LEU B 1 122 ? 17.875 -26.703 -3.908 1 95.25 122 LEU B C 1
ATOM 3247 O O . LEU B 1 122 ? 17.281 -27.672 -4.387 1 95.25 122 LEU B O 1
ATOM 3251 N N . TRP B 1 123 ? 18.578 -25.922 -4.598 1 96.5 123 TRP B N 1
ATOM 3252 C CA . TRP B 1 123 ? 18.766 -25.922 -6.043 1 96.5 123 TRP B CA 1
ATOM 3253 C C . TRP B 1 123 ? 20.125 -25.312 -6.406 1 96.5 123 TRP B C 1
ATOM 3255 O O . TRP B 1 123 ? 20.234 -24.094 -6.57 1 96.5 123 TRP B O 1
ATOM 3265 N N . ASP B 1 124 ? 21.141 -26.219 -6.539 1 96.94 124 ASP B N 1
ATOM 3266 C CA . ASP B 1 124 ? 22.547 -25.781 -6.566 1 96.94 124 ASP B CA 1
ATOM 3267 C C . ASP B 1 124 ? 22.906 -25.203 -7.926 1 96.94 124 ASP B C 1
ATOM 3269 O O . ASP B 1 124 ? 23.766 -25.734 -8.633 1 96.94 124 ASP B O 1
ATOM 3273 N N . PHE B 1 125 ? 22.281 -24.062 -8.266 1 98.44 125 PHE B N 1
ATOM 3274 C CA . PHE B 1 125 ? 22.578 -23.297 -9.469 1 98.44 125 PHE B CA 1
ATOM 3275 C C . PHE B 1 125 ? 22.656 -21.812 -9.156 1 98.44 125 PHE B C 1
ATOM 3277 O O . PHE B 1 125 ? 21.984 -21.328 -8.242 1 98.44 125 PHE B O 1
ATOM 3284 N N . LYS B 1 126 ? 23.516 -21.156 -9.867 1 98.75 126 LYS B N 1
ATOM 3285 C CA . LYS B 1 126 ? 23.578 -19.703 -9.828 1 98.75 126 LYS B CA 1
ATOM 3286 C C . LYS B 1 126 ? 22.609 -19.094 -10.828 1 98.75 126 LYS B C 1
ATOM 3288 O O . LYS B 1 126 ? 22.469 -19.578 -11.953 1 98.75 126 LYS B O 1
ATOM 3293 N N . PHE B 1 127 ? 21.891 -18.047 -10.383 1 98.88 127 PHE B N 1
ATOM 3294 C CA . PHE B 1 127 ? 20.906 -17.438 -11.266 1 98.88 127 PHE B CA 1
ATOM 3295 C C . PHE B 1 127 ? 20.672 -15.977 -10.898 1 98.88 127 PHE B C 1
ATOM 3297 O O . PHE B 1 127 ? 21.078 -15.539 -9.812 1 98.88 127 PHE B O 1
ATOM 3304 N N . THR B 1 128 ? 20.188 -15.203 -11.812 1 98.81 128 THR B N 1
ATOM 3305 C CA . THR B 1 128 ? 19.531 -13.922 -11.586 1 98.81 128 THR B CA 1
ATOM 3306 C C . THR B 1 128 ? 18.109 -13.93 -12.148 1 98.81 128 THR B C 1
ATOM 3308 O O . THR B 1 128 ? 17.906 -14.234 -13.32 1 98.81 128 THR B O 1
ATOM 3311 N N . PHE B 1 129 ? 17.172 -13.742 -11.328 1 98.88 129 PHE B N 1
ATOM 3312 C CA . PHE B 1 129 ? 15.766 -13.648 -11.695 1 98.88 129 PHE B CA 1
ATOM 3313 C C . PHE B 1 129 ? 15.281 -12.211 -11.617 1 98.88 129 PHE B C 1
ATOM 3315 O O . PHE B 1 129 ? 15.109 -11.664 -10.523 1 98.88 129 PHE B O 1
ATOM 3322 N N . LEU B 1 130 ? 15.078 -11.57 -12.781 1 98.88 130 LEU B N 1
ATOM 3323 C CA . LEU B 1 130 ? 14.469 -10.25 -12.867 1 98.88 130 LEU B CA 1
ATOM 3324 C C . LEU B 1 130 ? 12.969 -10.352 -13.086 1 98.88 130 LEU B C 1
ATOM 3326 O O . LEU B 1 130 ? 12.523 -10.977 -14.055 1 98.88 130 LEU B O 1
ATOM 3330 N N . TYR B 1 131 ? 12.242 -9.844 -12.18 1 98.88 131 TYR B N 1
ATOM 3331 C CA . TYR B 1 131 ? 10.789 -9.805 -12.266 1 98.88 131 TYR B CA 1
ATOM 3332 C C . TYR B 1 131 ? 10.289 -8.383 -12.492 1 98.88 131 TYR B C 1
ATOM 3334 O O . TYR B 1 131 ? 10.469 -7.516 -11.641 1 98.88 131 TYR B O 1
ATOM 3342 N N . THR B 1 132 ? 9.641 -8.109 -13.648 1 98.94 132 THR B N 1
ATOM 3343 C CA . THR B 1 132 ? 9.133 -6.785 -14.008 1 98.94 132 THR B CA 1
ATOM 3344 C C . THR B 1 132 ? 7.609 -6.766 -14 1 98.94 132 THR B C 1
ATOM 3346 O O . THR B 1 132 ? 6.969 -7.59 -14.648 1 98.94 132 THR B O 1
ATOM 3349 N N . VAL B 1 133 ? 7.059 -5.848 -13.258 1 98.88 133 VAL B N 1
ATOM 3350 C CA . VAL B 1 133 ? 5.621 -5.602 -13.18 1 98.88 133 VAL B CA 1
ATOM 3351 C C . VAL B 1 133 ? 5.293 -4.25 -13.812 1 98.88 133 VAL B C 1
ATOM 3353 O O . VAL B 1 133 ? 5.762 -3.211 -13.336 1 98.88 133 VAL B O 1
ATOM 3356 N N . LYS B 1 134 ? 4.5 -4.27 -14.875 1 98.75 134 LYS B N 1
ATOM 3357 C CA . LYS B 1 134 ? 4.145 -3.031 -15.555 1 98.75 134 LYS B CA 1
ATOM 3358 C C . LYS B 1 134 ? 2.637 -2.803 -15.531 1 98.75 134 LYS B C 1
ATOM 3360 O O . LYS B 1 134 ? 1.863 -3.688 -15.906 1 98.75 134 LYS B O 1
ATOM 3365 N N . LEU B 1 135 ? 2.295 -1.618 -15.109 1 98.44 135 LEU B N 1
ATOM 3366 C CA . LEU B 1 135 ? 0.901 -1.198 -15 1 98.44 135 LEU B CA 1
ATOM 3367 C C . LEU B 1 135 ? 0.563 -0.151 -16.047 1 98.44 135 LEU B C 1
ATOM 3369 O O . LEU B 1 135 ? 1.262 0.857 -16.188 1 98.44 135 LEU B O 1
ATOM 3373 N N . THR B 1 136 ? -0.448 -0.406 -16.844 1 98 136 THR B N 1
ATOM 3374 C CA . THR B 1 136 ? -1.094 0.607 -17.672 1 98 136 THR B CA 1
ATOM 3375 C C . THR B 1 136 ? -2.516 0.876 -17.172 1 98 136 THR B C 1
ATOM 3377 O O . THR B 1 136 ? -2.916 0.398 -16.109 1 98 136 THR B O 1
ATOM 3380 N N . LEU B 1 137 ? -3.25 1.646 -17.938 1 96.81 137 LEU B N 1
ATOM 3381 C CA . LEU B 1 137 ? -4.59 2.023 -17.484 1 96.81 137 LEU B CA 1
ATOM 3382 C C . LEU B 1 137 ? -5.516 0.812 -17.469 1 96.81 137 LEU B C 1
ATOM 3384 O O . LEU B 1 137 ? -6.453 0.76 -16.672 1 96.81 137 LEU B O 1
ATOM 3388 N N . THR B 1 138 ? -5.156 -0.213 -18.344 1 96.94 138 THR B N 1
ATOM 3389 C CA . THR B 1 138 ? -6.121 -1.304 -18.453 1 96.94 138 THR B CA 1
ATOM 3390 C C . THR B 1 138 ? -5.422 -2.656 -18.328 1 96.94 138 THR B C 1
ATOM 3392 O O . THR B 1 138 ? -6.074 -3.701 -18.344 1 96.94 138 THR B O 1
ATOM 3395 N N . GLU B 1 139 ? -4.047 -2.637 -18.188 1 98.38 139 GLU B N 1
ATOM 3396 C CA . GLU B 1 139 ? -3.334 -3.91 -18.25 1 98.38 139 GLU B CA 1
ATOM 3397 C C . GLU B 1 139 ? -2.289 -4.016 -17.141 1 98.38 139 GLU B C 1
ATOM 3399 O O . GLU B 1 139 ? -1.767 -3 -16.672 1 98.38 139 GLU B O 1
ATOM 3404 N N . LEU B 1 140 ? -2.084 -5.215 -16.75 1 98.88 140 LEU B N 1
ATOM 3405 C CA . LEU B 1 140 ? -0.933 -5.613 -15.945 1 98.88 140 LEU B CA 1
ATOM 3406 C C . LEU B 1 140 ? -0.049 -6.594 -16.703 1 98.88 140 LEU B C 1
ATOM 3408 O O . LEU B 1 140 ? -0.503 -7.672 -17.094 1 98.88 140 LEU B O 1
ATOM 3412 N N . THR B 1 141 ? 1.186 -6.199 -16.922 1 98.94 141 THR B N 1
ATOM 3413 C CA . THR B 1 141 ? 2.143 -7.074 -17.609 1 98.94 141 THR B CA 1
ATOM 3414 C C . THR B 1 141 ? 3.199 -7.574 -16.625 1 98.94 141 THR B C 1
ATOM 3416 O O . THR B 1 141 ? 3.84 -6.777 -15.93 1 98.94 141 THR B O 1
ATOM 3419 N N . LEU B 1 142 ? 3.34 -8.852 -16.609 1 98.94 142 LEU B N 1
ATOM 3420 C CA . LEU B 1 142 ? 4.328 -9.531 -15.766 1 98.94 142 LEU B CA 1
ATOM 3421 C C . LEU B 1 142 ? 5.398 -10.195 -16.625 1 98.94 142 LEU B C 1
ATOM 3423 O O . LEU B 1 142 ? 5.082 -11 -17.5 1 98.94 142 LEU B O 1
ATOM 3427 N N . ASN B 1 143 ? 6.66 -9.852 -16.375 1 98.94 143 ASN B N 1
ATOM 3428 C CA . ASN B 1 143 ? 7.766 -10.461 -17.109 1 98.94 143 ASN B CA 1
ATOM 3429 C C . ASN B 1 143 ? 8.766 -11.133 -16.188 1 98.94 143 ASN B C 1
ATOM 3431 O O . ASN B 1 143 ? 9.219 -10.531 -15.211 1 98.94 143 ASN B O 1
ATOM 3435 N N . ALA B 1 144 ? 9.023 -12.344 -16.484 1 98.94 144 ALA B N 1
ATOM 3436 C CA . ALA B 1 144 ? 10.062 -13.102 -15.805 1 98.94 144 ALA B CA 1
ATOM 3437 C C . ALA B 1 144 ? 11.273 -13.305 -16.703 1 98.94 144 ALA B C 1
ATOM 3439 O O . ALA B 1 144 ? 11.148 -13.828 -17.812 1 98.94 144 ALA B O 1
ATOM 3440 N N . SER B 1 145 ? 12.414 -12.852 -16.219 1 98.94 145 SER B N 1
ATOM 3441 C CA . SER B 1 145 ? 13.688 -13.047 -16.891 1 98.94 145 SER B CA 1
ATOM 3442 C C . SER B 1 145 ? 14.688 -13.758 -15.984 1 98.94 145 SER B C 1
ATOM 3444 O O . SER B 1 145 ? 15.141 -13.195 -14.992 1 98.94 145 SER B O 1
ATOM 3446 N N . VAL B 1 146 ? 15.047 -14.984 -16.359 1 98.88 146 VAL B N 1
ATOM 3447 C CA . VAL B 1 146 ? 15.945 -15.781 -15.531 1 98.88 146 VAL B CA 1
ATOM 3448 C C . VAL B 1 146 ? 17.25 -16.062 -16.297 1 98.88 146 VAL B C 1
ATOM 3450 O O . VAL B 1 146 ? 17.234 -16.75 -17.312 1 98.88 146 VAL B O 1
ATOM 3453 N N . GLU B 1 147 ? 18.281 -15.555 -15.719 1 98.88 147 GLU B N 1
ATOM 3454 C CA . GLU B 1 147 ? 19.609 -15.805 -16.281 1 98.88 147 GLU B CA 1
ATOM 3455 C C . GLU B 1 147 ? 20.297 -16.969 -15.578 1 98.88 147 GLU B C 1
ATOM 3457 O O . GLU B 1 147 ? 20.359 -17 -14.352 1 98.88 147 GLU B O 1
ATOM 3462 N N . ASN B 1 148 ? 20.844 -17.922 -16.422 1 98.88 148 ASN B N 1
ATOM 3463 C CA . ASN B 1 148 ? 21.703 -18.969 -15.891 1 98.88 148 ASN B CA 1
ATOM 3464 C C . ASN B 1 148 ? 23.141 -18.5 -15.742 1 98.88 148 ASN B C 1
ATOM 3466 O O . ASN B 1 148 ? 23.859 -18.375 -16.734 1 98.88 148 ASN B O 1
ATOM 3470 N N . ARG B 1 149 ? 23.484 -18.375 -14.492 1 98.69 149 ARG B N 1
ATOM 3471 C CA . ARG B 1 149 ? 24.828 -17.875 -14.219 1 98.69 149 ARG B CA 1
ATOM 3472 C C . ARG B 1 149 ? 25.766 -19.016 -13.82 1 98.69 149 ARG B C 1
ATOM 3474 O O . ARG B 1 149 ? 26.875 -18.766 -13.359 1 98.69 149 ARG B O 1
ATOM 3481 N N . SER B 1 150 ? 25.266 -20.203 -13.945 1 98.12 150 SER B N 1
ATOM 3482 C CA . SER B 1 150 ? 26.078 -21.391 -13.664 1 98.12 150 SER B CA 1
ATOM 3483 C C . SER B 1 150 ? 26.891 -21.797 -14.883 1 98.12 150 SER B C 1
ATOM 3485 O O . SER B 1 150 ? 26.703 -21.266 -15.977 1 98.12 150 SER B O 1
ATOM 3487 N N . ASP B 1 151 ? 27.766 -22.781 -14.57 1 97.81 151 ASP B N 1
ATOM 3488 C CA . ASP B 1 151 ? 28.594 -23.328 -15.648 1 97.81 151 ASP B CA 1
ATOM 3489 C C . ASP B 1 151 ? 27.906 -24.5 -16.328 1 97.81 151 ASP B C 1
ATOM 3491 O O . ASP B 1 151 ? 28.375 -24.969 -17.375 1 97.81 151 ASP B O 1
ATOM 3495 N N . SER B 1 152 ? 26.828 -24.906 -15.859 1 98.19 152 SER B N 1
ATOM 3496 C CA . SER B 1 152 ? 26.062 -26.016 -16.438 1 98.19 152 SER B CA 1
ATOM 3497 C C . SER B 1 152 ? 24.625 -25.594 -16.734 1 98.19 152 SER B C 1
ATOM 3499 O O . SER B 1 152 ? 24.141 -24.609 -16.172 1 98.19 152 SER B O 1
ATOM 3501 N N . ASP B 1 153 ? 24.016 -26.297 -17.656 1 98.56 153 ASP B N 1
ATOM 3502 C CA . ASP B 1 153 ? 22.609 -26.062 -17.922 1 98.56 153 ASP B CA 1
ATOM 3503 C C . ASP B 1 153 ? 21.75 -26.391 -16.703 1 98.56 153 ASP B C 1
ATOM 3505 O O . ASP B 1 153 ? 22.109 -27.234 -15.883 1 98.56 153 ASP B O 1
ATOM 3509 N N . PHE B 1 154 ? 20.656 -25.688 -16.484 1 98.25 154 PHE B N 1
ATOM 3510 C CA . PHE B 1 154 ? 19.609 -26.141 -15.562 1 98.25 154 PHE B CA 1
ATOM 3511 C C . PHE B 1 154 ? 18.25 -26.125 -16.234 1 98.25 154 PHE B C 1
ATOM 3513 O O . PHE B 1 154 ? 18.125 -25.672 -17.391 1 98.25 154 PHE B O 1
ATOM 3520 N N . ASP B 1 155 ? 17.281 -26.734 -15.68 1 97.75 155 ASP B N 1
ATOM 3521 C CA . ASP B 1 155 ? 15.914 -26.672 -16.172 1 97.75 155 ASP B CA 1
ATOM 3522 C C . ASP B 1 155 ? 14.961 -26.141 -15.094 1 97.75 155 ASP B C 1
ATOM 3524 O O . ASP B 1 155 ? 15.344 -26.047 -13.922 1 97.75 155 ASP B O 1
ATOM 3528 N N . LEU B 1 156 ? 13.844 -25.719 -15.5 1 98.5 156 LEU B N 1
ATOM 3529 C CA . LEU B 1 156 ? 12.875 -25.172 -14.562 1 98.5 156 LEU B CA 1
ATOM 3530 C C . LEU B 1 156 ? 11.445 -25.422 -15.047 1 98.5 156 LEU B C 1
ATOM 3532 O O . LEU B 1 156 ? 11.227 -25.672 -16.234 1 98.5 156 LEU B O 1
ATOM 3536 N N . THR B 1 157 ? 10.539 -25.469 -14.156 1 98.44 157 THR B N 1
ATOM 3537 C CA . THR B 1 157 ? 9.133 -25.141 -14.383 1 98.44 157 THR B CA 1
ATOM 3538 C C . THR B 1 157 ? 8.789 -23.797 -13.75 1 98.44 157 THR B C 1
ATOM 3540 O O . THR B 1 157 ? 9.586 -23.234 -13 1 98.44 157 THR B O 1
ATOM 3543 N N . PHE B 1 158 ? 7.715 -23.25 -14.203 1 98.81 158 PHE B N 1
ATOM 3544 C CA . PHE B 1 158 ? 7.387 -21.891 -13.789 1 98.81 158 PHE B CA 1
ATOM 3545 C C . PHE B 1 158 ? 5.883 -21.672 -13.828 1 98.81 158 PHE B C 1
ATOM 3547 O O . PHE B 1 158 ? 5.168 -22.297 -14.602 1 98.81 158 PHE B O 1
ATOM 3554 N N . CYS B 1 159 ? 5.438 -20.781 -12.977 1 98.88 159 CYS B N 1
ATOM 3555 C CA . CYS B 1 159 ? 4.031 -20.391 -13.008 1 98.88 159 CYS B CA 1
ATOM 3556 C C . CYS B 1 159 ? 3.826 -19.016 -12.383 1 98.88 159 CYS B C 1
ATOM 3558 O O . CYS B 1 159 ? 4.359 -18.734 -11.305 1 98.88 159 CYS B O 1
ATOM 3560 N N . PHE B 1 160 ? 3.172 -18.094 -13.109 1 98.94 160 PHE B N 1
ATOM 3561 C CA . PHE B 1 160 ? 2.512 -16.984 -12.438 1 98.94 160 PHE B CA 1
ATOM 3562 C C . PHE B 1 160 ? 1.235 -17.438 -11.742 1 98.94 160 PHE B C 1
ATOM 3564 O O . PHE B 1 160 ? 0.193 -17.594 -12.391 1 98.94 160 PHE B O 1
ATOM 3571 N N . HIS B 1 161 ? 1.314 -17.656 -10.422 1 98.75 161 HIS B N 1
ATOM 3572 C CA . HIS B 1 161 ? 0.232 -18.25 -9.641 1 98.75 161 HIS B CA 1
ATOM 3573 C C . HIS B 1 161 ? -0.856 -17.219 -9.344 1 98.75 161 HIS B C 1
ATOM 3575 O O . HIS B 1 161 ? -1.098 -16.891 -8.18 1 98.75 161 HIS B O 1
ATOM 3581 N N . THR B 1 162 ? -1.675 -16.875 -10.312 1 98.81 162 THR B N 1
ATOM 3582 C CA . THR B 1 162 ? -2.547 -15.703 -10.32 1 98.81 162 THR B CA 1
ATOM 3583 C C . THR B 1 162 ? -3.893 -16.031 -9.68 1 98.81 162 THR B C 1
ATOM 3585 O O . THR B 1 162 ? -4.629 -16.891 -10.172 1 98.81 162 THR B O 1
ATOM 3588 N N . TYR B 1 163 ? -4.188 -15.336 -8.617 1 98.88 163 TYR B N 1
ATOM 3589 C CA . TYR B 1 163 ? -5.512 -15.312 -8.008 1 98.88 163 TYR B CA 1
ATOM 3590 C C . TYR B 1 163 ? -6.324 -14.125 -8.508 1 98.88 163 TYR B C 1
ATOM 3592 O O . TYR B 1 163 ? -6.062 -12.984 -8.125 1 98.88 163 TYR B O 1
ATOM 3600 N N . LEU B 1 164 ? -7.359 -14.367 -9.312 1 98.81 164 LEU B N 1
ATOM 3601 C CA . LEU B 1 164 ? -8.25 -13.281 -9.711 1 98.81 164 LEU B CA 1
ATOM 3602 C C . LEU B 1 164 ? -9.406 -13.141 -8.727 1 98.81 164 LEU B C 1
ATOM 3604 O O . LEU B 1 164 ? -9.953 -14.141 -8.258 1 98.81 164 LEU B O 1
ATOM 3608 N N . LYS B 1 165 ? -9.688 -11.914 -8.422 1 98.62 165 LYS B N 1
ATOM 3609 C CA . LYS B 1 165 ? -10.844 -11.625 -7.578 1 98.62 165 LYS B CA 1
ATOM 3610 C C . LYS B 1 165 ? -12.133 -11.656 -8.391 1 98.62 165 LYS B C 1
ATOM 3612 O O . LYS B 1 165 ? -12.195 -11.102 -9.484 1 98.62 165 LYS B O 1
ATOM 3617 N N . VAL B 1 166 ? -13.125 -12.344 -7.898 1 98.19 166 VAL B N 1
ATOM 3618 C CA . VAL B 1 166 ? -14.453 -12.336 -8.5 1 98.19 166 VAL B CA 1
ATOM 3619 C C . VAL B 1 166 ? -15.492 -11.969 -7.449 1 98.19 166 VAL B C 1
ATOM 3621 O O . VAL B 1 166 ? -15.32 -12.266 -6.266 1 98.19 166 VAL B O 1
ATOM 3624 N N . PRO B 1 167 ? -16.547 -11.32 -7.898 1 97.06 167 PRO B N 1
ATOM 3625 C CA . PRO B 1 167 ? -17.594 -11.023 -6.922 1 97.06 167 PRO B CA 1
ATOM 3626 C C . PRO B 1 167 ? -18.234 -12.281 -6.348 1 97.06 167 PRO B C 1
ATOM 3628 O O . PRO B 1 167 ? -18.531 -12.336 -5.148 1 97.06 167 PRO B O 1
ATOM 3631 N N . GLN B 1 168 ? -18.484 -13.195 -7.191 1 97.81 168 GLN B N 1
ATOM 3632 C CA . GLN B 1 168 ? -19.031 -14.5 -6.859 1 97.81 168 GLN B CA 1
ATOM 3633 C C . GLN B 1 168 ? -18.578 -15.562 -7.859 1 97.81 168 GLN B C 1
ATOM 3635 O O . GLN B 1 168 ? -18.688 -15.359 -9.07 1 97.81 168 GLN B O 1
ATOM 3640 N N . ILE B 1 169 ? -18.141 -16.672 -7.348 1 98.31 169 ILE B N 1
ATOM 3641 C CA . ILE B 1 169 ? -17.531 -17.688 -8.188 1 98.31 169 ILE B CA 1
ATOM 3642 C C . ILE B 1 169 ? -18.562 -18.266 -9.148 1 98.31 169 ILE B C 1
ATOM 3644 O O . ILE B 1 169 ? -18.219 -18.656 -10.266 1 98.31 169 ILE B O 1
ATOM 3648 N N . SER B 1 170 ? -19.828 -18.219 -8.766 1 96.5 170 SER B N 1
ATOM 3649 C CA . SER B 1 170 ? -20.891 -18.797 -9.594 1 96.5 170 SER B CA 1
ATOM 3650 C C . SER B 1 170 ? -21.062 -18 -10.891 1 96.5 170 SER B C 1
ATOM 3652 O O . SER B 1 170 ? -21.594 -18.516 -11.875 1 96.5 170 SER B O 1
ATOM 3654 N N . GLY B 1 171 ? -20.594 -16.75 -10.898 1 96.06 171 GLY B N 1
ATOM 3655 C CA . GLY B 1 171 ? -20.703 -15.914 -12.086 1 96.06 171 GLY B CA 1
ATOM 3656 C C . GLY B 1 171 ? -19.438 -15.914 -12.938 1 96.06 171 GLY B C 1
ATOM 3657 O O . GLY B 1 171 ? -19.438 -15.352 -14.039 1 96.06 171 GLY B O 1
ATOM 3658 N N . ALA B 1 172 ? -18.406 -16.578 -12.492 1 97.94 172 ALA B N 1
ATOM 3659 C CA . ALA B 1 172 ? -17.125 -16.578 -13.203 1 97.94 172 ALA B CA 1
ATOM 3660 C C . ALA B 1 172 ? -17.031 -17.75 -14.172 1 97.94 172 ALA B C 1
ATOM 3662 O O . ALA B 1 172 ? -17.516 -18.844 -13.883 1 97.94 172 ALA B O 1
ATOM 3663 N N . THR B 1 173 ? -16.422 -17.484 -15.352 1 98.38 173 THR B N 1
ATOM 3664 C CA . THR B 1 173 ? -16.203 -18.547 -16.328 1 98.38 173 THR B CA 1
ATOM 3665 C C . THR B 1 173 ? -14.844 -18.375 -17.016 1 98.38 173 THR B C 1
ATOM 3667 O O . THR B 1 173 ? -14.266 -17.297 -16.984 1 98.38 173 THR B O 1
ATOM 3670 N N . VAL B 1 174 ? -14.344 -19.453 -17.516 1 98.75 174 VAL B N 1
ATOM 3671 C CA . VAL B 1 174 ? -13.102 -19.453 -18.297 1 98.75 174 VAL B CA 1
ATOM 3672 C C . VAL B 1 174 ? -13.375 -19.953 -19.703 1 98.75 174 VAL B C 1
ATOM 3674 O O . VAL B 1 174 ? -14.039 -20.984 -19.891 1 98.75 174 VAL B O 1
ATOM 3677 N N . GLN B 1 175 ? -12.898 -19.25 -20.656 1 98.38 175 GLN B N 1
ATOM 3678 C CA . GLN B 1 175 ? -13.055 -19.625 -22.047 1 98.38 175 GLN B CA 1
ATOM 3679 C C . GLN B 1 175 ? -11.703 -19.719 -22.75 1 98.38 175 GLN B C 1
ATOM 3681 O O . GLN B 1 175 ? -10.75 -19.031 -22.375 1 98.38 175 GLN B O 1
ATOM 3686 N N . GLY B 1 176 ? -11.664 -20.562 -23.766 1 98.25 176 GLY B N 1
ATOM 3687 C CA . GLY B 1 176 ? -10.469 -20.672 -24.578 1 98.25 176 GLY B CA 1
ATOM 3688 C C . GLY B 1 176 ? -9.703 -21.969 -24.359 1 98.25 176 GLY B C 1
ATOM 3689 O O . GLY B 1 176 ? -8.609 -22.141 -24.891 1 98.25 176 GLY B O 1
ATOM 3690 N N . LEU B 1 177 ? -10.305 -22.938 -23.641 1 98.56 177 LEU B N 1
ATOM 3691 C CA . LEU B 1 177 ? -9.562 -24.141 -23.281 1 98.56 177 LEU B CA 1
ATOM 3692 C C . LEU B 1 177 ? -10.242 -25.375 -23.844 1 98.56 177 LEU B C 1
ATOM 3694 O O . LEU B 1 177 ? -9.812 -26.5 -23.578 1 98.56 177 LEU B O 1
ATOM 3698 N N . ASN B 1 178 ? -11.328 -25.141 -24.625 1 97.94 178 ASN B N 1
ATOM 3699 C CA . ASN B 1 178 ? -12.078 -26.25 -25.188 1 97.94 178 ASN B CA 1
ATOM 3700 C C . ASN B 1 178 ? -11.195 -27.125 -26.062 1 97.94 178 ASN B C 1
ATOM 3702 O O . ASN B 1 178 ? -10.375 -26.625 -26.828 1 97.94 178 ASN B O 1
ATOM 3706 N N . GLY B 1 179 ? -11.375 -28.5 -25.938 1 98 179 GLY B N 1
ATOM 3707 C CA . GLY B 1 179 ? -10.695 -29.453 -26.781 1 98 179 GLY B CA 1
ATOM 3708 C C . GLY B 1 179 ? -9.305 -29.812 -26.297 1 98 179 GLY B C 1
ATOM 3709 O O . GLY B 1 179 ? -8.664 -30.719 -26.812 1 98 179 GLY B O 1
ATOM 3710 N N . LEU B 1 180 ? -8.836 -29.203 -25.281 1 98.06 180 LEU B N 1
ATOM 3711 C CA . LEU B 1 180 ? -7.477 -29.438 -24.797 1 98.06 180 LEU B CA 1
ATOM 3712 C C . LEU B 1 180 ? -7.441 -30.625 -23.828 1 98.06 180 LEU B C 1
ATOM 3714 O O . LEU B 1 180 ? -8.414 -30.875 -23.125 1 98.06 180 LEU B O 1
ATOM 3718 N N . THR B 1 181 ? -6.309 -31.219 -23.844 1 98 181 THR B N 1
ATOM 3719 C CA . THR B 1 181 ? -6.012 -32.219 -22.812 1 98 181 THR B CA 1
ATOM 3720 C C . THR B 1 181 ? -5.555 -31.531 -21.531 1 98 181 THR B C 1
ATOM 3722 O O . THR B 1 181 ? -4.77 -30.578 -21.562 1 98 181 THR B O 1
ATOM 3725 N N . TYR B 1 182 ? -6.129 -31.906 -20.422 1 98 182 TYR B N 1
ATOM 3726 C CA . TYR B 1 182 ? -5.668 -31.406 -19.141 1 98 182 TYR B CA 1
ATOM 3727 C C . TYR B 1 182 ? -5.492 -32.531 -18.141 1 98 182 TYR B C 1
ATOM 3729 O O . TYR B 1 182 ? -6.117 -33.594 -18.266 1 98 182 TYR B O 1
ATOM 3737 N N . VAL B 1 183 ? -4.512 -32.312 -17.25 1 97.44 183 VAL B N 1
ATOM 3738 C CA . VAL B 1 183 ? -4.344 -33.188 -16.094 1 97.44 183 VAL B CA 1
ATOM 3739 C C . VAL B 1 183 ? -5.273 -32.719 -14.969 1 97.44 183 VAL B C 1
ATOM 3741 O O . VAL B 1 183 ? -5.207 -31.578 -14.531 1 97.44 183 VAL B O 1
ATOM 3744 N N . ASP B 1 184 ? -6.113 -33.594 -14.492 1 96.56 184 ASP B N 1
ATOM 3745 C CA . ASP B 1 184 ? -7.023 -33.281 -13.398 1 96.56 184 ASP B CA 1
ATOM 3746 C C . ASP B 1 184 ? -6.477 -33.812 -12.07 1 96.56 184 ASP B C 1
ATOM 3748 O O . ASP B 1 184 ? -6.613 -34.969 -11.758 1 96.56 184 ASP B O 1
ATOM 3752 N N . LYS B 1 185 ? -5.992 -32.906 -11.266 1 93.5 185 LYS B N 1
ATOM 3753 C CA . LYS B 1 185 ? -5.352 -33.312 -10.016 1 93.5 185 LYS B CA 1
ATOM 3754 C C . LYS B 1 185 ? -6.391 -33.719 -8.969 1 93.5 185 LYS B C 1
ATOM 3756 O O . LYS B 1 185 ? -6.062 -34.375 -7.984 1 93.5 185 LYS B O 1
ATOM 3761 N N . THR B 1 186 ? -7.66 -33.312 -9.18 1 93.88 186 THR B N 1
ATOM 3762 C CA . THR B 1 186 ? -8.719 -33.719 -8.258 1 93.88 186 THR B CA 1
ATOM 3763 C C . THR B 1 186 ? -9.109 -35.156 -8.5 1 93.88 186 THR B C 1
ATOM 3765 O O . THR B 1 186 ? -9.766 -35.781 -7.656 1 93.88 186 THR B O 1
ATOM 3768 N N . GLU B 1 187 ? -8.758 -35.688 -9.641 1 90.31 187 GLU B N 1
ATOM 3769 C CA . GLU B 1 187 ? -9.031 -37.062 -10.008 1 90.31 187 GLU B CA 1
ATOM 3770 C C . GLU B 1 187 ? -7.746 -37.875 -10.164 1 90.31 187 GLU B C 1
ATOM 3772 O O . GLU B 1 187 ? -7.578 -38.594 -11.141 1 90.31 187 GLU B O 1
ATOM 3777 N N . GLY B 1 188 ? -6.816 -37.625 -9.336 1 89.75 188 GLY B N 1
ATOM 3778 C CA . GLY B 1 188 ? -5.59 -38.406 -9.281 1 89.75 188 GLY B CA 1
ATOM 3779 C C . GLY B 1 188 ? -4.641 -38.125 -10.422 1 89.75 188 GLY B C 1
ATOM 3780 O O . GLY B 1 188 ? -3.793 -38.938 -10.773 1 89.75 188 GLY B O 1
ATOM 3781 N N . GLY B 1 189 ? -4.914 -37.094 -11.125 1 91.44 189 GLY B N 1
ATOM 3782 C CA . GLY B 1 189 ? -4.023 -36.719 -12.211 1 91.44 189 GLY B CA 1
ATOM 3783 C C . GLY B 1 189 ? -4.379 -37.375 -13.539 1 91.44 189 GLY B C 1
ATOM 3784 O O . GLY B 1 189 ? -3.518 -37.531 -14.398 1 91.44 189 GLY B O 1
ATOM 3785 N N . GLN B 1 190 ? -5.578 -37.719 -13.727 1 93.38 190 GLN B N 1
ATOM 3786 C CA . GLN B 1 190 ? -6.039 -38.344 -14.969 1 93.38 190 GLN B CA 1
ATOM 3787 C C . GLN B 1 190 ? -6.031 -37.344 -16.125 1 93.38 190 GLN B C 1
ATOM 3789 O O . GLN B 1 190 ? -6.387 -36.156 -15.938 1 93.38 190 GLN B O 1
ATOM 3794 N N . LEU B 1 191 ? -5.605 -37.812 -17.266 1 96.12 191 LEU B N 1
ATOM 3795 C CA . LEU B 1 191 ? -5.707 -37 -18.484 1 96.12 191 LEU B CA 1
ATOM 3796 C C . LEU B 1 191 ? -7.137 -37 -19.016 1 96.12 191 LEU B C 1
ATOM 3798 O O . LEU B 1 191 ? -7.762 -38.031 -19.156 1 96.12 191 LEU B O 1
ATOM 3802 N N . THR B 1 192 ? -7.598 -35.812 -19.203 1 96.06 192 THR B N 1
ATOM 3803 C CA . THR B 1 192 ? -8.969 -35.594 -19.656 1 96.06 192 THR B CA 1
ATOM 3804 C C . THR B 1 192 ? -9.039 -34.562 -20.75 1 96.06 192 THR B C 1
ATOM 3806 O O . THR B 1 192 ? -8.125 -33.75 -20.891 1 96.06 192 THR B O 1
ATOM 3809 N N . ILE B 1 193 ? -10.039 -34.594 -21.594 1 97.81 193 ILE B N 1
ATOM 3810 C CA . ILE B 1 193 ? -10.258 -33.594 -22.625 1 97.81 193 ILE B CA 1
ATOM 3811 C C . ILE B 1 193 ? -11.344 -32.625 -22.188 1 97.81 193 ILE B C 1
ATOM 3813 O O . ILE B 1 193 ? -12.398 -33.062 -21.703 1 97.81 193 ILE B O 1
ATOM 3817 N N . GLU B 1 194 ? -11.062 -31.375 -22.297 1 98.12 194 GLU B N 1
ATOM 3818 C CA . GLU B 1 194 ? -12.062 -30.375 -21.969 1 98.12 194 GLU B CA 1
ATOM 3819 C C . GLU B 1 194 ? -13.141 -30.297 -23.047 1 98.12 194 GLU B C 1
ATOM 3821 O O . GLU B 1 194 ? -12.875 -29.891 -24.188 1 98.12 194 GLU B O 1
ATOM 3826 N N . GLU B 1 195 ? -14.312 -30.516 -22.656 1 97.31 195 GLU B N 1
ATOM 3827 C CA . GLU B 1 195 ? -15.391 -30.578 -23.641 1 97.31 195 GLU B CA 1
ATOM 3828 C C . GLU B 1 195 ? -16.203 -29.281 -23.656 1 97.31 195 GLU B C 1
ATOM 3830 O O . GLU B 1 195 ? -16.938 -29.016 -24.609 1 97.31 195 GLU B O 1
ATOM 3835 N N . ASN B 1 196 ? -16.031 -28.562 -22.578 1 97.12 196 ASN B N 1
ATOM 3836 C CA . ASN B 1 196 ? -16.859 -27.375 -22.438 1 97.12 196 ASN B CA 1
ATOM 3837 C C . ASN B 1 196 ? -16.234 -26.156 -23.125 1 97.12 196 ASN B C 1
ATOM 3839 O O . ASN B 1 196 ? -15.031 -25.922 -23 1 97.12 196 ASN B O 1
ATOM 3843 N N . ASP B 1 197 ? -17.078 -25.438 -23.844 1 97.12 197 ASP B N 1
ATOM 3844 C CA . ASP B 1 197 ? -16.641 -24.156 -24.391 1 97.12 197 ASP B CA 1
ATOM 3845 C C . ASP B 1 197 ? -16.438 -23.125 -23.281 1 97.12 197 ASP B C 1
ATOM 3847 O O . ASP B 1 197 ? -15.539 -22.281 -23.375 1 97.12 197 ASP B O 1
ATOM 3851 N N . VAL B 1 198 ? -17.328 -23.219 -22.344 1 97.81 198 VAL B N 1
ATOM 3852 C CA . VAL B 1 198 ? -17.312 -22.344 -21.172 1 97.81 198 VAL B CA 1
ATOM 3853 C C . VAL B 1 198 ? -17.156 -23.188 -19.906 1 97.81 198 VAL B C 1
ATOM 3855 O O . VAL B 1 198 ? -18.016 -24.016 -19.594 1 97.81 198 VAL B O 1
ATOM 3858 N N . ILE B 1 199 ? -16.062 -22.969 -19.203 1 98.19 199 ILE B N 1
ATOM 3859 C CA . ILE B 1 199 ? -15.773 -23.703 -17.984 1 98.19 199 ILE B CA 1
ATOM 3860 C C . ILE B 1 199 ? -16.344 -22.953 -16.781 1 98.19 199 ILE B C 1
ATOM 3862 O O . ILE B 1 199 ? -16.016 -21.797 -16.547 1 98.19 199 ILE B O 1
ATOM 3866 N N . LYS B 1 200 ? -17.156 -23.578 -16.031 1 98 200 LYS B N 1
ATOM 3867 C CA . LYS B 1 200 ? -17.703 -23.078 -14.773 1 98 200 LYS B CA 1
ATOM 3868 C C . LYS B 1 200 ? -17.062 -23.781 -13.578 1 98 200 LYS B C 1
ATOM 3870 O O . LYS B 1 200 ? -16.609 -24.922 -13.695 1 98 200 LYS B O 1
ATOM 3875 N N . ILE B 1 201 ? -16.984 -23.078 -12.516 1 98 201 ILE B N 1
ATOM 3876 C CA . ILE B 1 201 ? -16.438 -23.656 -11.289 1 98 201 ILE B CA 1
ATOM 3877 C C . ILE B 1 201 ? -17.562 -24.016 -10.328 1 98 201 ILE B C 1
ATOM 3879 O O . ILE B 1 201 ? -18.203 -23.125 -9.758 1 98 201 ILE B O 1
ATOM 3883 N N . GLU B 1 202 ? -17.781 -25.219 -10.148 1 97.5 202 GLU B N 1
ATOM 3884 C CA . GLU B 1 202 ? -18.891 -25.688 -9.328 1 97.5 202 GLU B CA 1
ATOM 3885 C C . GLU B 1 202 ? -18.406 -26.641 -8.234 1 97.5 202 GLU B C 1
ATOM 3887 O O . GLU B 1 202 ? -19.203 -27.391 -7.672 1 97.5 202 GLU B O 1
ATOM 3892 N N . GLY B 1 203 ? -17.203 -26.703 -8.008 1 97.75 203 GLY B N 1
ATOM 3893 C CA . GLY B 1 203 ? -16.5 -27.5 -7.02 1 97.75 203 GLY B CA 1
ATOM 3894 C C . GLY B 1 203 ? -15 -27.312 -7.047 1 97.75 203 GLY B C 1
ATOM 3895 O O . GLY B 1 203 ? -14.5 -26.359 -7.648 1 97.75 203 GLY B O 1
ATOM 3896 N N . PHE B 1 204 ? -14.352 -28.266 -6.344 1 98.25 204 PHE B N 1
ATOM 3897 C CA . PHE B 1 204 ? -12.898 -28.25 -6.34 1 98.25 204 PHE B CA 1
ATOM 3898 C C . PHE B 1 204 ? -12.352 -28.484 -7.742 1 98.25 204 PHE B C 1
ATOM 3900 O O . PHE B 1 204 ? -12.68 -29.484 -8.375 1 98.25 204 PHE B O 1
ATOM 3907 N N . VAL B 1 205 ? -11.602 -27.516 -8.273 1 98.06 205 VAL B N 1
ATOM 3908 C CA . VAL B 1 205 ? -10.961 -27.609 -9.586 1 98.06 205 VAL B CA 1
ATOM 3909 C C . VAL B 1 205 ? -9.453 -27.453 -9.438 1 98.06 205 VAL B C 1
ATOM 3911 O O . VAL B 1 205 ? -8.977 -26.547 -8.758 1 98.06 205 VAL B O 1
ATOM 3914 N N . ASP B 1 206 ? -8.695 -28.312 -10.039 1 98.25 206 ASP B N 1
ATOM 3915 C CA . ASP B 1 206 ? -7.242 -28.297 -10.125 1 98.25 206 ASP B CA 1
ATOM 3916 C C . ASP B 1 206 ? -6.762 -28.953 -11.414 1 98.25 206 ASP B C 1
ATOM 3918 O O . ASP B 1 206 ? -6.484 -30.156 -11.438 1 98.25 206 ASP B O 1
ATOM 3922 N N . ARG B 1 207 ? -6.723 -28.125 -12.438 1 98.56 207 ARG B N 1
ATOM 3923 C CA . ARG B 1 207 ? -6.492 -28.656 -13.773 1 98.56 207 ARG B CA 1
ATOM 3924 C C . ARG B 1 207 ? -5.309 -27.969 -14.445 1 98.56 207 ARG B C 1
ATOM 3926 O O . ARG B 1 207 ? -5.188 -26.75 -14.406 1 98.56 207 ARG B O 1
ATOM 3933 N N . VAL B 1 208 ? -4.414 -28.688 -14.984 1 98.56 208 VAL B N 1
ATOM 3934 C CA . VAL B 1 208 ? -3.336 -28.172 -15.82 1 98.56 208 VAL B CA 1
ATOM 3935 C C . VAL B 1 208 ? -3.641 -28.438 -17.297 1 98.56 208 VAL B C 1
ATOM 3937 O O . VAL B 1 208 ? -3.488 -29.578 -17.766 1 98.56 208 VAL B O 1
ATOM 3940 N N . TYR B 1 209 ? -4.09 -27.453 -18.016 1 98.75 209 TYR B N 1
ATOM 3941 C CA . TYR B 1 209 ? -4.324 -27.562 -19.453 1 98.75 209 TYR B CA 1
ATOM 3942 C C . TYR B 1 209 ? -3.014 -27.469 -20.219 1 98.75 209 TYR B C 1
ATOM 3944 O O . TYR B 1 209 ? -2.35 -26.438 -20.219 1 98.75 209 TYR B O 1
ATOM 3952 N N . GLN B 1 210 ? -2.701 -28.5 -20.891 1 98.19 210 GLN B N 1
ATOM 3953 C CA . GLN B 1 210 ? -1.393 -28.625 -21.531 1 98.19 210 GLN B CA 1
ATOM 3954 C C . GLN B 1 210 ? -1.397 -28.016 -22.922 1 98.19 210 GLN B C 1
ATOM 3956 O O . GLN B 1 210 ? -2.387 -28.141 -23.656 1 98.19 210 GLN B O 1
ATOM 3961 N N . ASP B 1 211 ? -0.199 -27.406 -23.266 1 97.94 211 ASP B N 1
ATOM 3962 C CA . ASP B 1 211 ? -0 -26.797 -24.578 1 97.94 211 ASP B CA 1
ATOM 3963 C C . ASP B 1 211 ? -1.201 -25.938 -24.969 1 97.94 211 ASP B C 1
ATOM 3965 O O . ASP B 1 211 ? -1.762 -26.094 -26.047 1 97.94 211 ASP B O 1
ATOM 3969 N N . ALA B 1 212 ? -1.634 -25.109 -24.031 1 98.31 212 ALA B N 1
ATOM 3970 C CA . ALA B 1 212 ? -2.818 -24.281 -24.203 1 98.31 212 ALA B CA 1
ATOM 3971 C C . ALA B 1 212 ? -2.523 -23.094 -25.125 1 98.31 212 ALA B C 1
ATOM 3973 O O . ALA B 1 212 ? -1.367 -22.703 -25.281 1 98.31 212 ALA B O 1
ATOM 3974 N N . PRO B 1 213 ? -3.578 -22.516 -25.781 1 98.12 213 PRO B N 1
ATOM 3975 C CA . PRO B 1 213 ? -3.381 -21.281 -26.562 1 98.12 213 PRO B CA 1
ATOM 3976 C C . PRO B 1 213 ? -2.879 -20.125 -25.703 1 98.12 213 PRO B C 1
ATOM 3978 O O . PRO B 1 213 ? -2.992 -20.156 -24.484 1 98.12 213 PRO B O 1
ATOM 3981 N N . ASP B 1 214 ? -2.346 -19.172 -26.375 1 98.5 214 ASP B N 1
ATOM 3982 C CA . ASP B 1 214 ? -1.764 -18.047 -25.641 1 98.5 214 ASP B CA 1
ATOM 3983 C C . ASP B 1 214 ? -2.846 -17.219 -24.969 1 98.5 214 ASP B C 1
ATOM 3985 O O . ASP B 1 214 ? -2.605 -16.609 -23.922 1 98.5 214 ASP B O 1
ATOM 3989 N N . VAL B 1 215 ? -4.047 -17.25 -25.562 1 98.56 215 VAL B N 1
ATOM 3990 C CA . VAL B 1 215 ? -5.07 -16.344 -25.062 1 98.56 215 VAL B CA 1
ATOM 3991 C C . VAL B 1 215 ? -6.199 -17.125 -24.406 1 98.56 215 VAL B C 1
ATOM 3993 O O . VAL B 1 215 ? -6.703 -18.094 -24.984 1 98.56 215 VAL B O 1
ATOM 3996 N N . VAL B 1 216 ? -6.535 -16.75 -23.203 1 98.31 216 VAL B N 1
ATOM 3997 C CA . VAL B 1 216 ? -7.672 -17.25 -22.438 1 98.31 216 VAL B CA 1
ATOM 3998 C C . VAL B 1 216 ? -8.453 -16.078 -21.859 1 98.31 216 VAL B C 1
ATOM 4000 O O . VAL B 1 216 ? -7.871 -15.047 -21.516 1 98.31 216 VAL B O 1
ATOM 4003 N N . VAL B 1 217 ? -9.781 -16.234 -21.812 1 98.5 217 VAL B N 1
ATOM 4004 C CA . VAL B 1 217 ? -10.617 -15.156 -21.281 1 98.5 217 VAL B CA 1
ATOM 4005 C C . VAL B 1 217 ? -11.305 -15.609 -20 1 98.5 217 VAL B C 1
ATOM 4007 O O . VAL B 1 217 ? -11.914 -16.688 -19.953 1 98.5 217 VAL B O 1
ATOM 4010 N N . VAL B 1 218 ? -11.195 -14.805 -18.969 1 98.62 218 VAL B N 1
ATOM 4011 C CA . VAL B 1 218 ? -11.898 -15.039 -17.703 1 98.62 218 VAL B CA 1
ATOM 4012 C C . VAL B 1 218 ? -13.016 -14.008 -17.547 1 98.62 218 VAL B C 1
ATOM 4014 O O . VAL B 1 218 ? -12.742 -12.805 -17.422 1 98.62 218 VAL B O 1
ATOM 4017 N N . GLN B 1 219 ? -14.227 -14.477 -17.578 1 98.06 219 GLN B N 1
ATOM 4018 C CA . GLN B 1 219 ? -15.352 -13.625 -17.219 1 98.06 219 GLN B CA 1
ATOM 4019 C C . GLN B 1 219 ? -15.5 -13.523 -15.695 1 98.06 219 GLN B C 1
ATOM 4021 O O . GLN B 1 219 ? -15.734 -14.531 -15.023 1 98.06 219 GLN B O 1
ATOM 4026 N N . LEU B 1 220 ? -15.344 -12.344 -15.195 1 96.62 220 LEU B N 1
ATOM 4027 C CA . LEU B 1 220 ? -15.445 -12.164 -13.75 1 96.62 220 LEU B CA 1
ATOM 4028 C C . LEU B 1 220 ? -16.906 -12.086 -13.312 1 96.62 220 LEU B C 1
ATOM 4030 O O . LEU B 1 220 ? -17.266 -12.617 -12.266 1 96.62 220 LEU B O 1
ATOM 4034 N N . HIS B 1 221 ? -17.625 -11.32 -14.039 1 91.75 221 HIS B N 1
ATOM 4035 C CA . HIS B 1 221 ? -19.062 -11.195 -13.945 1 91.75 221 HIS B CA 1
ATOM 4036 C C . HIS B 1 221 ? -19.672 -10.656 -15.242 1 91.75 221 HIS B C 1
ATOM 4038 O O . HIS B 1 221 ? -18.984 -10.617 -16.266 1 91.75 221 HIS B O 1
ATOM 4044 N N . ASP B 1 222 ? -20.938 -10.305 -15.219 1 86.88 222 ASP B N 1
ATOM 4045 C CA . ASP B 1 222 ? -21.688 -10.023 -16.438 1 86.88 222 ASP B CA 1
ATOM 4046 C C . ASP B 1 222 ? -21.094 -8.844 -17.203 1 86.88 222 ASP B C 1
ATOM 4048 O O . ASP B 1 222 ? -21.172 -8.781 -18.422 1 86.88 222 ASP B O 1
ATOM 4052 N N . LYS B 1 223 ? -20.359 -7.969 -16.531 1 88.69 223 LYS B N 1
ATOM 4053 C CA . LYS B 1 223 ? -19.969 -6.734 -17.188 1 88.69 223 LYS B CA 1
ATOM 4054 C C . LYS B 1 223 ? -18.438 -6.613 -17.266 1 88.69 223 LYS B C 1
ATOM 4056 O O . LYS B 1 223 ? -17.922 -5.617 -17.766 1 88.69 223 LYS B O 1
ATOM 4061 N N . GLU B 1 224 ? -17.766 -7.664 -16.812 1 94.56 224 GLU B N 1
ATOM 4062 C CA . GLU B 1 224 ? -16.328 -7.488 -16.766 1 94.56 224 GLU B CA 1
ATOM 4063 C C . GLU B 1 224 ? -15.594 -8.789 -17.078 1 94.56 224 GLU B C 1
ATOM 4065 O O . GLU B 1 224 ? -16.016 -9.867 -16.641 1 94.56 224 GLU B O 1
ATOM 4070 N N . LYS B 1 225 ? -14.609 -8.688 -17.922 1 97.62 225 LYS B N 1
ATOM 4071 C CA . LYS B 1 225 ? -13.75 -9.828 -18.203 1 97.62 225 LYS B CA 1
ATOM 4072 C C . LYS B 1 225 ? -12.273 -9.438 -18.172 1 97.62 225 LYS B C 1
ATOM 4074 O O . LYS B 1 225 ? -11.938 -8.258 -18.312 1 97.62 225 LYS B O 1
ATOM 4079 N N . ILE B 1 226 ? -11.438 -10.383 -17.906 1 98.56 226 ILE B N 1
ATOM 4080 C CA . ILE B 1 226 ? -9.984 -10.266 -18 1 98.56 226 ILE B CA 1
ATOM 4081 C C . ILE B 1 226 ? -9.461 -11.203 -19.094 1 98.56 226 ILE B C 1
ATOM 4083 O O . ILE B 1 226 ? -9.703 -12.414 -19.031 1 98.56 226 ILE B O 1
ATOM 4087 N N . THR B 1 227 ? -8.797 -10.641 -20.078 1 98.75 227 THR B N 1
ATOM 4088 C CA . THR B 1 227 ? -8.109 -11.43 -21.094 1 98.75 227 THR B CA 1
ATOM 4089 C C . THR B 1 227 ? -6.668 -11.711 -20.672 1 98.75 227 THR B C 1
ATOM 4091 O O . THR B 1 227 ? -5.918 -10.789 -20.344 1 98.75 227 THR B O 1
ATOM 4094 N N . LEU B 1 228 ? -6.352 -12.969 -20.656 1 98.88 228 LEU B N 1
ATOM 4095 C CA . LEU B 1 228 ? -5.008 -13.414 -20.297 1 98.88 228 LEU B CA 1
ATOM 4096 C C . LEU B 1 228 ? -4.215 -13.789 -21.547 1 98.88 228 LEU B C 1
ATOM 4098 O O . LEU B 1 228 ? -4.711 -14.516 -22.406 1 98.88 228 LEU B O 1
ATOM 4102 N N . LYS B 1 229 ? -2.996 -13.289 -21.625 1 98.88 229 LYS B N 1
ATOM 4103 C CA . LYS B 1 229 ? -2.094 -13.648 -22.719 1 98.88 229 LYS B CA 1
ATOM 4104 C C . LYS B 1 229 ? -0.719 -14.039 -22.172 1 98.88 229 LYS B C 1
ATOM 4106 O O . LYS B 1 229 ? -0.048 -13.242 -21.531 1 98.88 229 LYS B O 1
ATOM 4111 N N . LYS B 1 230 ? -0.366 -15.242 -22.469 1 98.81 230 LYS B N 1
ATOM 4112 C CA . LYS B 1 230 ? 0.952 -15.703 -22.031 1 98.81 230 LYS B CA 1
ATOM 4113 C C . LYS B 1 230 ? 1.928 -15.734 -23.219 1 98.81 230 LYS B C 1
ATOM 4115 O O . LYS B 1 230 ? 1.514 -15.859 -24.359 1 98.81 230 LYS B O 1
ATOM 4120 N N . ASN B 1 231 ? 3.145 -15.562 -22.891 1 98.69 231 ASN B N 1
ATOM 4121 C CA . ASN B 1 231 ? 4.25 -15.68 -23.828 1 98.69 231 ASN B CA 1
ATOM 4122 C C . ASN B 1 231 ? 5.352 -16.594 -23.297 1 98.69 231 ASN B C 1
ATOM 4124 O O . ASN B 1 231 ? 5.785 -16.438 -22.156 1 98.69 231 ASN B O 1
ATOM 4128 N N . ASN B 1 232 ? 5.773 -17.594 -24.078 1 98.44 232 ASN B N 1
ATOM 4129 C CA . ASN B 1 232 ? 6.809 -18.578 -23.766 1 98.44 232 ASN B CA 1
ATOM 4130 C C . ASN B 1 232 ? 6.441 -19.406 -22.531 1 98.44 232 ASN B C 1
ATOM 4132 O O . ASN B 1 232 ? 7.301 -19.719 -21.719 1 98.44 232 ASN B O 1
ATOM 4136 N N . LEU B 1 233 ? 5.211 -19.641 -22.328 1 98.62 233 LEU B N 1
ATOM 4137 C CA . LEU B 1 233 ? 4.613 -20.578 -21.375 1 98.62 233 LEU B CA 1
ATOM 4138 C C . LEU B 1 233 ? 3.65 -21.531 -22.062 1 98.62 233 LEU B C 1
ATOM 4140 O O . LEU B 1 233 ? 2.91 -21.125 -22.969 1 98.62 233 LEU B O 1
ATOM 4144 N N . CYS B 1 234 ? 3.619 -22.703 -21.719 1 97.94 234 CYS B N 1
ATOM 4145 C CA . CYS B 1 234 ? 2.914 -23.656 -22.578 1 97.94 234 CYS B CA 1
ATOM 4146 C C . CYS B 1 234 ? 1.558 -24.031 -21.984 1 97.94 234 CYS B C 1
ATOM 4148 O O . CYS B 1 234 ? 0.668 -24.484 -22.703 1 97.94 234 CYS B O 1
ATOM 4150 N N . ASP B 1 235 ? 1.326 -23.766 -20.672 1 98.69 235 ASP B N 1
ATOM 4151 C CA . ASP B 1 235 ? 0.131 -24.297 -20.031 1 98.69 235 ASP B CA 1
ATOM 4152 C C . ASP B 1 235 ? -0.692 -23.203 -19.375 1 98.69 235 ASP B C 1
ATOM 4154 O O . ASP B 1 235 ? -0.207 -22.078 -19.203 1 98.69 235 ASP B O 1
ATOM 4158 N N . TYR B 1 236 ? -1.914 -23.469 -19.109 1 98.88 236 TYR B N 1
ATOM 4159 C CA . TYR B 1 236 ? -2.73 -22.75 -18.125 1 98.88 236 TYR B CA 1
ATOM 4160 C C . TYR B 1 236 ? -3.213 -23.688 -17.031 1 98.88 236 TYR B C 1
ATOM 4162 O O . TYR B 1 236 ? -3.582 -24.828 -17.297 1 98.88 236 TYR B O 1
ATOM 4170 N N . VAL B 1 237 ? -3.141 -23.172 -15.859 1 98.81 237 VAL B N 1
ATOM 4171 C CA . VAL B 1 237 ? -3.697 -23.891 -14.719 1 98.81 237 VAL B CA 1
ATOM 4172 C C . VAL B 1 237 ? -5 -23.219 -14.281 1 98.81 237 VAL B C 1
ATOM 4174 O O . VAL B 1 237 ? -5.078 -22 -14.203 1 98.81 237 VAL B O 1
ATOM 4177 N N . VAL B 1 238 ? -6.055 -23.969 -14.07 1 98.81 238 VAL B N 1
ATOM 4178 C CA . VAL B 1 238 ? -7.293 -23.484 -13.469 1 98.81 238 VAL B CA 1
ATOM 4179 C C . VAL B 1 238 ? -7.5 -24.125 -12.102 1 98.81 238 VAL B C 1
ATOM 4181 O O . VAL B 1 238 ? -7.488 -25.359 -11.984 1 98.81 238 VAL B O 1
ATOM 4184 N N . TRP B 1 239 ? -7.676 -23.297 -11.094 1 98.75 239 TRP B N 1
ATOM 4185 C CA . TRP B 1 239 ? -7.719 -23.844 -9.742 1 98.75 239 TRP B CA 1
ATOM 4186 C C . TRP B 1 239 ? -8.711 -23.062 -8.883 1 98.75 239 TRP B C 1
ATOM 4188 O O . TRP B 1 239 ? -8.805 -21.844 -8.969 1 98.75 239 TRP B O 1
ATOM 4198 N N . ASN B 1 240 ? -9.5 -23.672 -8.125 1 98.81 240 ASN B N 1
ATOM 4199 C CA . ASN B 1 240 ? -10.328 -23.219 -7.012 1 98.81 240 ASN B CA 1
ATOM 4200 C C . ASN B 1 240 ? -10.422 -24.281 -5.914 1 98.81 240 ASN B C 1
ATOM 4202 O O . ASN B 1 240 ? -10.852 -25.406 -6.168 1 98.81 240 ASN B O 1
ATOM 4206 N N . PRO B 1 241 ? -10.016 -23.875 -4.738 1 98.44 241 PRO B N 1
ATOM 4207 C CA . PRO B 1 241 ? -9.922 -24.891 -3.676 1 98.44 241 PRO B CA 1
ATOM 4208 C C . PRO B 1 241 ? -11.281 -25.344 -3.178 1 98.44 241 PRO B C 1
ATOM 4210 O O . PRO B 1 241 ? -11.391 -26.391 -2.531 1 98.44 241 PRO B O 1
ATOM 4213 N N . TRP B 1 242 ? -12.344 -24.594 -3.482 1 98.38 242 TRP B N 1
ATOM 4214 C CA . TRP B 1 242 ? -13.688 -24.859 -2.988 1 98.38 242 TRP B CA 1
ATOM 4215 C C . TRP B 1 242 ? -13.703 -24.953 -1.467 1 98.38 242 TRP B C 1
ATOM 4217 O O . TRP B 1 242 ? -12.703 -24.641 -0.811 1 98.38 242 TRP B O 1
ATOM 4227 N N . GLN B 1 243 ? -14.828 -25.266 -0.914 1 97.44 243 GLN B N 1
ATOM 4228 C CA . GLN B 1 243 ? -15.055 -25.125 0.52 1 97.44 243 GLN B CA 1
ATOM 4229 C C . GLN B 1 243 ? -14.148 -26.062 1.316 1 97.44 243 GLN B C 1
ATOM 4231 O O . GLN B 1 243 ? -13.492 -25.641 2.27 1 97.44 243 GLN B O 1
ATOM 4236 N N . GLN B 1 244 ? -14.023 -27.266 0.992 1 96.25 244 GLN B N 1
ATOM 4237 C CA . GLN B 1 244 ? -13.344 -28.281 1.788 1 96.25 244 GLN B CA 1
ATOM 4238 C C . GLN B 1 244 ? -11.867 -27.969 1.946 1 96.25 244 GLN B C 1
ATOM 4240 O O . GLN B 1 244 ? -11.297 -28.141 3.025 1 96.25 244 GLN B O 1
ATOM 4245 N N . ASN B 1 245 ? -11.266 -27.516 0.846 1 97.31 245 ASN B N 1
ATOM 4246 C CA . ASN B 1 245 ? -9.836 -27.219 0.936 1 97.31 245 ASN B CA 1
ATOM 4247 C C . ASN B 1 245 ? -9.57 -25.891 1.612 1 97.31 245 ASN B C 1
ATOM 4249 O O . ASN B 1 245 ? -8.562 -25.719 2.303 1 97.31 245 ASN B O 1
ATOM 4253 N N . CYS B 1 246 ? -10.469 -24.906 1.438 1 97.19 246 CYS B N 1
ATOM 4254 C CA . CYS B 1 246 ? -10.344 -23.656 2.188 1 97.19 246 CYS B CA 1
ATOM 4255 C C . CYS B 1 246 ? -10.312 -23.938 3.688 1 97.19 246 CYS B C 1
ATOM 4257 O O . CYS B 1 246 ? -9.492 -23.359 4.406 1 97.19 246 CYS B O 1
ATOM 4259 N N . LEU B 1 247 ? -11.102 -24.844 4.141 1 96.81 247 LEU B N 1
ATOM 4260 C CA . LEU B 1 247 ? -11.227 -25.156 5.562 1 96.81 247 LEU B CA 1
ATOM 4261 C C . LEU B 1 247 ? -9.945 -25.781 6.094 1 96.81 247 LEU B C 1
ATOM 4263 O O . LEU B 1 247 ? -9.68 -25.75 7.297 1 96.81 247 LEU B O 1
ATOM 4267 N N . LYS B 1 248 ? -9.156 -26.297 5.223 1 96.88 248 LYS B N 1
ATOM 4268 C CA . LYS B 1 248 ? -7.938 -27 5.629 1 96.88 248 LYS B CA 1
ATOM 4269 C C . LYS B 1 248 ? -6.742 -26.047 5.656 1 96.88 248 LYS B C 1
ATOM 4271 O O . LYS B 1 248 ? -5.668 -26.406 6.141 1 96.88 248 LYS B O 1
ATOM 4276 N N . MET B 1 249 ? -6.895 -24.906 5.098 1 96.5 249 MET B N 1
ATOM 4277 C CA . MET B 1 249 ? -5.793 -23.953 5.004 1 96.5 249 MET B CA 1
ATOM 4278 C C . MET B 1 249 ? -5.945 -22.844 6.047 1 96.5 249 MET B C 1
ATOM 4280 O O . MET B 1 249 ? -6.863 -22.031 5.965 1 96.5 249 MET B O 1
ATOM 4284 N N . ALA B 1 250 ? -4.984 -22.703 6.957 1 95.31 250 ALA B N 1
ATOM 4285 C CA . ALA B 1 250 ? -5.051 -21.734 8.047 1 95.31 250 ALA B CA 1
ATOM 4286 C C . ALA B 1 250 ? -4.898 -20.312 7.516 1 95.31 250 ALA B C 1
ATOM 4288 O O . ALA B 1 250 ? -5.348 -19.359 8.156 1 95.31 250 ALA B O 1
ATOM 4289 N N . ASP B 1 251 ? -4.324 -20.172 6.363 1 96.31 251 ASP B N 1
ATOM 4290 C CA . ASP B 1 251 ? -4.035 -18.844 5.812 1 96.31 251 ASP B CA 1
ATOM 4291 C C . ASP B 1 251 ? -5.043 -18.469 4.727 1 96.31 251 ASP B C 1
ATOM 4293 O O . ASP B 1 251 ? -4.781 -17.594 3.91 1 96.31 251 ASP B O 1
ATOM 4297 N N . MET B 1 252 ? -6.199 -19.172 4.688 1 97.56 252 MET B N 1
ATOM 4298 C CA . MET B 1 252 ? -7.277 -18.938 3.73 1 97.56 252 MET B CA 1
ATOM 4299 C C . MET B 1 252 ? -8.609 -18.734 4.449 1 97.56 252 MET B C 1
ATOM 4301 O O . MET B 1 252 ? -8.953 -19.5 5.352 1 97.56 252 MET B O 1
ATOM 4305 N N . ASP B 1 253 ? -9.305 -17.641 4.035 1 96.88 253 ASP B N 1
ATOM 4306 C CA . ASP B 1 253 ? -10.664 -17.484 4.555 1 96.88 253 ASP B CA 1
ATOM 4307 C C . ASP B 1 253 ? -11.523 -18.703 4.234 1 96.88 253 ASP B C 1
ATOM 4309 O O . ASP B 1 253 ? -11.445 -19.234 3.129 1 96.88 253 ASP B O 1
ATOM 4313 N N . ASP B 1 254 ? -12.383 -19.062 5.125 1 97.81 254 ASP B N 1
ATOM 4314 C CA . ASP B 1 254 ? -13.211 -20.25 4.953 1 97.81 254 ASP B CA 1
ATOM 4315 C C . ASP B 1 254 ? -14.07 -20.141 3.695 1 97.81 254 ASP B C 1
ATOM 4317 O O . ASP B 1 254 ? -14.312 -21.141 3.014 1 97.81 254 ASP B O 1
ATOM 4321 N N . ASP B 1 255 ? -14.492 -18.938 3.408 1 98.25 255 ASP B N 1
ATOM 4322 C CA . ASP B 1 255 ? -15.367 -18.719 2.26 1 98.25 255 ASP B CA 1
ATOM 4323 C C . ASP B 1 255 ? -14.609 -18.031 1.12 1 98.25 255 ASP B C 1
ATOM 4325 O O . ASP B 1 255 ? -15.227 -17.5 0.192 1 98.25 255 ASP B O 1
ATOM 4329 N N . GLY B 1 256 ? -13.281 -18.047 1.193 1 98.5 256 GLY B N 1
ATOM 4330 C CA . GLY B 1 256 ? -12.484 -17.359 0.193 1 98.5 256 GLY B CA 1
ATOM 4331 C C . GLY B 1 256 ? -12.703 -17.891 -1.213 1 98.5 256 GLY B C 1
ATOM 4332 O O . GLY B 1 256 ? -12.602 -17.141 -2.186 1 98.5 256 GLY B O 1
ATOM 4333 N N . TYR B 1 257 ? -13.078 -19.172 -1.358 1 98.56 257 TYR B N 1
ATOM 4334 C CA . TYR B 1 257 ? -13.281 -19.797 -2.654 1 98.56 257 TYR B CA 1
ATOM 4335 C C . TYR B 1 257 ? -14.422 -19.141 -3.416 1 98.56 257 TYR B C 1
ATOM 4337 O O . TYR B 1 257 ? -14.5 -19.234 -4.645 1 98.56 257 TYR B O 1
ATOM 4345 N N . LEU B 1 258 ? -15.266 -18.391 -2.748 1 98.62 258 LEU B N 1
ATOM 4346 C CA . LEU B 1 258 ? -16.422 -17.766 -3.373 1 98.62 258 LEU B CA 1
ATOM 4347 C C . LEU B 1 258 ? -16.016 -16.5 -4.113 1 98.62 258 LEU B C 1
ATOM 4349 O O . LEU B 1 258 ? -16.766 -16 -4.961 1 98.62 258 LEU B O 1
ATOM 4353 N N . SER B 1 259 ? -14.766 -16.016 -3.768 1 98.62 259 SER B N 1
ATOM 4354 C CA . SER B 1 259 ? -14.43 -14.695 -4.262 1 98.62 259 SER B CA 1
ATOM 4355 C C . SER B 1 259 ? -13.156 -14.727 -5.102 1 98.62 259 SER B C 1
ATOM 4357 O O . SER B 1 259 ? -12.5 -13.695 -5.277 1 98.62 259 SER B O 1
ATOM 4359 N N . MET B 1 260 ? -12.82 -16 -5.551 1 98.69 260 MET B N 1
ATOM 4360 C CA . MET B 1 260 ? -11.586 -16.031 -6.328 1 98.69 260 MET B CA 1
ATOM 4361 C C . MET B 1 260 ? -11.602 -17.188 -7.32 1 98.69 260 MET B C 1
ATOM 4363 O O . MET B 1 260 ? -12.352 -18.156 -7.145 1 98.69 260 MET B O 1
ATOM 4367 N N . ILE B 1 261 ? -10.805 -17.062 -8.344 1 98.81 261 ILE B N 1
ATOM 4368 C CA . ILE B 1 261 ? -10.453 -18.125 -9.297 1 98.81 261 ILE B CA 1
ATOM 4369 C C . ILE B 1 261 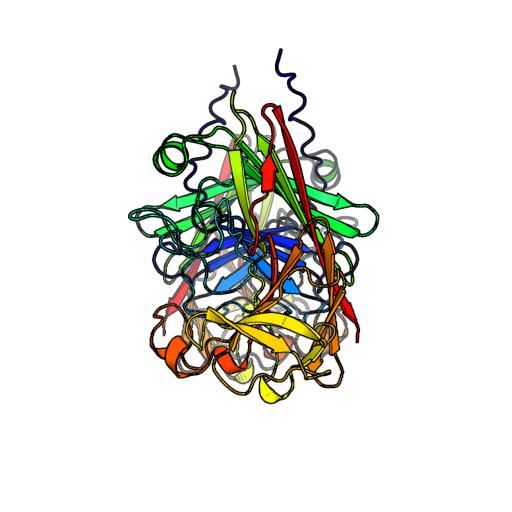? -9.008 -17.953 -9.742 1 98.81 261 ILE B C 1
ATOM 4371 O O . ILE B 1 261 ? 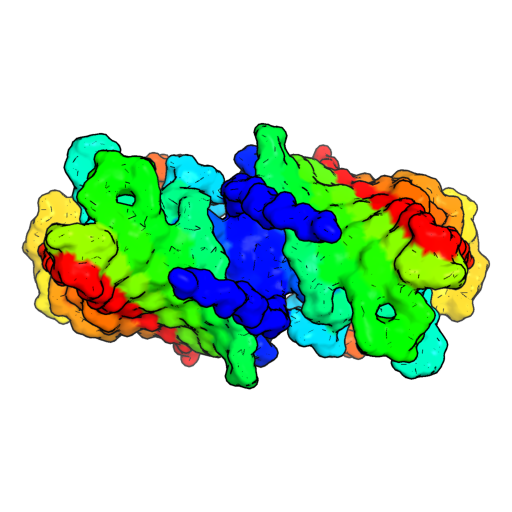-8.547 -16.828 -9.969 1 98.81 261 ILE B O 1
ATOM 4375 N N . CYS B 1 262 ? -8.344 -19.047 -9.789 1 98.88 262 CYS B N 1
ATOM 4376 C CA . CYS B 1 262 ? -7 -18.984 -10.352 1 98.88 262 CYS B CA 1
ATOM 4377 C C . CYS B 1 262 ? -6.996 -19.438 -11.812 1 98.88 262 CYS B C 1
ATOM 4379 O O . CYS B 1 262 ? -7.547 -20.484 -12.141 1 98.88 262 CYS B O 1
ATOM 4381 N N . VAL B 1 263 ? -6.508 -18.641 -12.648 1 98.81 263 VAL B N 1
ATOM 4382 C CA . VAL B 1 263 ? -6.117 -18.969 -14.016 1 98.81 263 VAL B CA 1
ATOM 4383 C C . VAL B 1 263 ? -4.676 -18.547 -14.266 1 98.81 263 VAL B C 1
ATOM 4385 O O . VAL B 1 263 ? -4.398 -17.344 -14.414 1 98.81 263 VAL B O 1
ATOM 4388 N N . GLU B 1 264 ? -3.836 -19.484 -14.297 1 98.88 264 GLU B N 1
ATOM 4389 C CA . GLU B 1 264 ? -2.406 -19.266 -14.117 1 98.88 264 GLU B CA 1
ATOM 4390 C C . GLU B 1 264 ? -1.63 -19.594 -15.391 1 98.88 264 GLU B C 1
ATOM 4392 O O . GLU B 1 264 ? -1.726 -20.703 -15.906 1 98.88 264 GLU B O 1
ATOM 4397 N N . ALA B 1 265 ? -0.875 -18.641 -15.891 1 98.88 265 ALA B N 1
ATOM 4398 C CA . ALA B 1 265 ? 0.065 -18.922 -16.969 1 98.88 265 ALA B CA 1
ATOM 4399 C C . ALA B 1 265 ? 1.261 -19.719 -16.453 1 98.88 265 ALA B C 1
ATOM 4401 O O . ALA B 1 265 ? 1.94 -19.297 -15.523 1 98.88 265 ALA B O 1
ATOM 4402 N N . ALA B 1 266 ? 1.523 -20.859 -17.109 1 98.75 266 ALA B N 1
ATOM 4403 C CA . ALA B 1 266 ? 2.508 -21.75 -16.5 1 98.75 266 ALA B CA 1
ATOM 4404 C C . ALA B 1 266 ? 3.303 -22.5 -17.562 1 98.75 266 ALA B C 1
ATOM 4406 O O . ALA B 1 266 ? 2.879 -22.594 -18.719 1 98.75 266 ALA B O 1
ATOM 4407 N N . HIS B 1 267 ? 4.434 -22.828 -17.25 1 98.19 267 HIS B N 1
ATOM 4408 C CA . HIS B 1 267 ? 5.25 -23.875 -17.844 1 98.19 267 HIS B CA 1
ATOM 4409 C C . HIS B 1 267 ? 5.398 -25.062 -16.875 1 98.19 267 HIS B C 1
ATOM 4411 O O . HIS B 1 267 ? 6.434 -25.219 -16.234 1 98.19 267 HIS B O 1
ATOM 4417 N N . ALA B 1 268 ? 4.367 -25.922 -16.875 1 97.19 268 ALA B N 1
ATOM 4418 C CA . ALA B 1 268 ? 4.199 -26.906 -15.805 1 97.19 268 ALA B CA 1
ATOM 4419 C C . ALA B 1 268 ? 4.312 -28.328 -16.344 1 97.19 268 ALA B C 1
ATOM 4421 O O . ALA B 1 268 ? 4.914 -29.203 -15.703 1 97.19 268 ALA B O 1
ATOM 4422 N N . SER B 1 269 ? 3.777 -28.594 -17.5 1 95.75 269 SER B N 1
ATOM 4423 C CA . SER B 1 269 ? 3.688 -29.938 -18.031 1 95.75 269 SER B CA 1
ATOM 4424 C C . SER B 1 269 ? 5.035 -30.422 -18.562 1 95.75 269 SER B C 1
ATOM 4426 O O . SER B 1 269 ? 5.258 -31.625 -18.734 1 95.75 269 SER B O 1
ATOM 4428 N N . LYS B 1 270 ? 5.898 -29.516 -18.906 1 95.44 270 LYS B N 1
ATOM 4429 C CA . LYS B 1 270 ? 7.266 -29.812 -19.344 1 95.44 270 LYS B CA 1
ATOM 4430 C C . LYS B 1 270 ? 8.258 -28.828 -18.734 1 95.44 270 LYS B C 1
ATOM 4432 O O . LYS B 1 270 ? 7.867 -27.734 -18.328 1 95.44 270 LYS B O 1
ATOM 4437 N N . ARG B 1 271 ? 9.438 -29.234 -18.703 1 96.94 271 ARG B N 1
ATOM 4438 C CA . ARG B 1 271 ? 10.484 -28.375 -18.172 1 96.94 271 ARG B CA 1
ATOM 4439 C C . ARG B 1 271 ? 11.195 -27.625 -19.297 1 96.94 271 ARG B C 1
ATOM 4441 O O . ARG B 1 271 ? 11.25 -28.109 -20.422 1 96.94 271 ARG B O 1
ATOM 4448 N N . SER B 1 272 ? 11.633 -26.484 -18.984 1 97.81 272 SER B N 1
ATOM 4449 C CA . SER B 1 272 ? 12.414 -25.703 -19.938 1 97.81 272 SER B CA 1
ATOM 4450 C C . SER B 1 272 ? 13.898 -25.734 -19.578 1 97.81 272 SER B C 1
ATOM 4452 O O . SER B 1 272 ? 14.273 -25.5 -18.422 1 97.81 272 SER B O 1
ATOM 4454 N N . ILE B 1 273 ? 14.719 -25.969 -20.562 1 98.38 273 ILE B N 1
ATOM 4455 C CA . ILE B 1 273 ? 16.172 -25.953 -20.359 1 98.38 273 ILE B CA 1
ATOM 4456 C C . ILE B 1 273 ? 16.703 -24.547 -20.578 1 98.38 273 ILE B C 1
ATOM 4458 O O . ILE B 1 273 ? 16.328 -23.859 -21.531 1 98.38 273 ILE B O 1
ATOM 4462 N N . VAL B 1 274 ? 17.5 -24.141 -19.641 1 98.75 274 VAL B N 1
ATOM 4463 C CA . VAL B 1 274 ? 18.219 -22.891 -19.766 1 98.75 274 VAL B CA 1
ATOM 4464 C C . VAL B 1 274 ? 19.719 -23.156 -19.828 1 98.75 274 VAL B C 1
ATOM 4466 O O . VAL B 1 274 ? 20.328 -23.547 -18.828 1 98.75 274 VAL B O 1
ATOM 4469 N N . LYS B 1 275 ? 20.312 -22.891 -21 1 98.69 275 LYS B N 1
ATOM 4470 C CA . LYS B 1 275 ? 21.734 -23.141 -21.203 1 98.69 275 LYS B CA 1
ATOM 4471 C C . LYS B 1 275 ? 22.594 -22.219 -20.328 1 98.69 275 LYS B C 1
ATOM 4473 O O . LYS B 1 275 ? 22.188 -21.109 -20.016 1 98.69 275 LYS B O 1
ATOM 4478 N N . ALA B 1 276 ? 23.781 -22.812 -20.031 1 98.62 276 ALA B N 1
ATOM 4479 C CA . ALA B 1 276 ? 24.734 -21.984 -19.297 1 98.62 276 ALA B CA 1
ATOM 4480 C C . ALA B 1 276 ? 24.953 -20.641 -19.984 1 98.62 276 ALA B C 1
ATOM 4482 O O . ALA B 1 276 ? 25.188 -20.594 -21.188 1 98.62 276 ALA B O 1
ATOM 4483 N N . GLY B 1 277 ? 24.75 -19.562 -19.188 1 98.38 277 GLY B N 1
ATOM 4484 C CA . GLY B 1 277 ? 25.031 -18.234 -19.703 1 98.38 277 GLY B CA 1
ATOM 4485 C C . GLY B 1 277 ? 23.859 -17.641 -20.453 1 98.38 277 GLY B C 1
ATOM 4486 O O . GLY B 1 277 ? 23.875 -16.453 -20.812 1 98.38 277 GLY B O 1
ATOM 4487 N N . SER B 1 278 ? 22.766 -18.375 -20.672 1 98.69 278 SER B N 1
ATOM 4488 C CA . SER B 1 278 ? 21.609 -17.875 -21.422 1 98.69 278 SER B CA 1
ATOM 4489 C C . SER B 1 278 ? 20.531 -17.359 -20.484 1 98.69 278 SER B C 1
ATOM 4491 O O . SER B 1 278 ? 20.641 -17.469 -19.266 1 98.69 278 SER B O 1
ATOM 4493 N N . THR B 1 279 ? 19.578 -16.703 -21.047 1 98.81 279 THR B N 1
ATOM 4494 C CA . THR B 1 279 ? 18.469 -16.141 -20.281 1 98.81 279 THR B CA 1
ATOM 4495 C C . THR B 1 279 ? 17.141 -16.688 -20.797 1 98.81 279 THR B C 1
ATOM 4497 O O . THR B 1 279 ? 16.922 -16.781 -22 1 98.81 279 THR B O 1
ATOM 4500 N N . TRP B 1 280 ? 16.328 -17.156 -19.922 1 98.81 280 TRP B N 1
ATOM 4501 C CA . TRP B 1 280 ? 14.961 -17.578 -20.188 1 98.81 280 TRP B CA 1
ATOM 4502 C C . TRP B 1 280 ? 13.977 -16.453 -19.875 1 98.81 280 TRP B C 1
ATOM 4504 O O . TRP B 1 280 ? 14.039 -15.836 -18.812 1 98.81 280 TRP B O 1
ATOM 4514 N N . ASN B 1 281 ? 13.086 -16.109 -20.859 1 98.81 281 ASN B N 1
ATOM 4515 C CA . ASN B 1 281 ? 12.094 -15.055 -20.672 1 98.81 281 ASN B CA 1
ATOM 4516 C C . ASN B 1 281 ? 10.672 -15.586 -20.859 1 98.81 281 ASN B C 1
ATOM 4518 O O . ASN B 1 281 ? 10.414 -16.391 -21.75 1 98.81 281 ASN B O 1
ATOM 4522 N N . ALA B 1 282 ? 9.805 -15.188 -20.031 1 98.81 282 ALA B N 1
ATOM 4523 C CA . ALA B 1 282 ? 8.383 -15.469 -20.156 1 98.81 282 ALA B CA 1
ATOM 4524 C C . ALA B 1 282 ? 7.547 -14.297 -19.641 1 98.81 282 ALA B C 1
ATOM 4526 O O . ALA B 1 282 ? 8.031 -13.477 -18.859 1 98.81 282 ALA B O 1
ATOM 4527 N N . SER B 1 283 ? 6.312 -14.18 -20.109 1 98.81 283 SER B N 1
ATOM 4528 C CA . SER B 1 283 ? 5.484 -13.07 -19.641 1 98.81 283 SER B CA 1
ATOM 4529 C C . SER B 1 283 ? 4.012 -13.453 -19.609 1 98.81 283 SER B C 1
ATOM 4531 O O . SER B 1 283 ? 3.613 -14.469 -20.188 1 98.81 283 SER B O 1
ATOM 4533 N N . HIS B 1 284 ? 3.273 -12.766 -18.891 1 98.88 284 HIS B N 1
ATOM 4534 C CA . HIS B 1 284 ? 1.829 -12.875 -18.719 1 98.88 284 HIS B CA 1
ATOM 4535 C C . HIS B 1 284 ? 1.175 -11.5 -18.688 1 98.88 284 HIS B C 1
ATOM 4537 O O . HIS B 1 284 ? 1.538 -10.656 -17.859 1 98.88 284 HIS B O 1
ATOM 4543 N N . VAL B 1 285 ? 0.264 -11.242 -19.641 1 98.88 285 VAL B N 1
ATOM 4544 C CA . VAL B 1 285 ? -0.456 -9.977 -19.703 1 98.88 285 VAL B CA 1
ATOM 4545 C C . VAL B 1 285 ? -1.91 -10.188 -19.297 1 98.88 285 VAL B C 1
ATOM 4547 O O . VAL B 1 285 ? -2.588 -11.078 -19.812 1 98.88 285 VAL B O 1
ATOM 4550 N N . LEU B 1 286 ? -2.371 -9.445 -18.328 1 98.88 286 LEU B N 1
ATOM 4551 C CA . LEU B 1 286 ? -3.768 -9.391 -17.906 1 98.88 286 LEU B CA 1
ATOM 4552 C C . LEU B 1 286 ? -4.418 -8.086 -18.359 1 98.88 286 LEU B C 1
ATOM 4554 O O . LEU B 1 286 ? -3.979 -7 -17.984 1 98.88 286 LEU B O 1
ATOM 4558 N N . SER B 1 287 ? -5.434 -8.219 -19.203 1 98.62 287 SER B N 1
ATOM 4559 C CA . SER B 1 287 ? -6.117 -7.043 -19.734 1 98.62 287 SER B CA 1
ATOM 4560 C C . SER B 1 287 ? -7.57 -6.992 -19.266 1 98.62 287 SER B C 1
ATOM 4562 O O . SER B 1 287 ? -8.344 -7.914 -19.531 1 98.62 287 SER B O 1
ATOM 4564 N N . SER B 1 288 ? -7.895 -5.898 -18.609 1 96.88 288 SER B N 1
ATOM 4565 C CA . SER B 1 288 ? -9.266 -5.73 -18.125 1 96.88 288 SER B CA 1
ATOM 4566 C C . SER B 1 288 ? -10.125 -5.012 -19.156 1 96.88 288 SER B C 1
ATOM 4568 O O . SER B 1 288 ? -9.672 -4.055 -19.797 1 96.88 288 SER B O 1
ATOM 4570 N N . SER B 1 289 ? -11.25 -5.523 -19.406 1 90.94 289 SER B N 1
ATOM 4571 C CA . SER B 1 289 ? -12.211 -4.848 -20.266 1 90.94 289 SER B CA 1
ATOM 4572 C C . SER B 1 289 ? -13.609 -4.883 -19.656 1 90.94 289 SER B C 1
ATOM 4574 O O . SER B 1 289 ? -13.992 -5.867 -19.031 1 90.94 289 SER B O 1
ATOM 4576 N N . GLN B 1 290 ? -14.266 -3.688 -19.656 1 77.5 290 GLN B N 1
ATOM 4577 C CA . GLN B 1 290 ? -15.641 -3.553 -19.188 1 77.5 290 GLN B CA 1
ATOM 4578 C C . GLN B 1 290 ? -16.625 -3.611 -20.359 1 77.5 290 GLN B C 1
ATOM 4580 O O . GLN B 1 290 ? -16.281 -3.252 -21.484 1 77.5 290 GLN B O 1
#

Foldseek 3Di:
DPDPVPPPPPLPLFQDKDKDAQQVARLFIWIFQLFLRFTQFGGANVDTWWDFFPLFDRRLPDQGRIGWHKQPQAAADDPPPADHSHCSSRDNQKDWDDWDQDPLRKIKTKIKDWDDPVNCVRPVFTKIWIWMWIDDNFKIKIKIKIWGQGPFKDKGKIKRFTKTWAPFQQFKKKAQLAQFWKQWVVVVRDTDGHHDRIHGDDAWGWIKGFQGAQWMKMDRHDFKIKIKGKDPFRIKIKGAHGQPNQVVDSSHDNCSSGTIITIMGINHPDMDMDGHRGMDMMMMMIGMDD/DPDPVPPPPPLCLFQDKDKDAQQVARLFIWIFQLFLRFTQFGGANVDTWWDFFPLFDRRLPDQGRIGWHKQPQAAADDPPPADHSHCSSRDNQKDWDDWDQDPLRKIKTKIKDWDDPVNCVRPVFTKIWIWMWIDDNFKIKIKIKIWGQGPFKDKGKIKRFTKTWAPFQQFKKKAQLAQFWKQWVVVVRDTDGHHDRIHGDDAWGWIKGFQGAQWMKMDRHDFKIKIKGKDPFRIWIKGAHGQPNQVVDSSHDNCSSGTIITIMGINHPDMDMDGHRGMDMMMMMIGMDD

Sequence (580 aa):
KFSSQDKTVNRNFKMSEITLFHGKDEKTSVSVHTCGATVTSWKINGQEKIFVSTLAKRDGSKAIRGGIPLCFPQFGPWDSGRPQHGFARNSNDWVLKEKKVDTNGDATIVMVLTDNENTRKLWDFKFTFLYTVKLTLTELTLNASVENRSDSDFDLTFCFHTYLKVPQISGATVQGLNGLTYVDKTEGGQLTIEENDVIKIEGFVDRVYQDAPDVVVVQLHDKEKITLKKNNLCDYVVWNPWQQNCLKMADMDDDGYLSMICVEAAHASKRSIVKAGSTWNASHVLSSSQKFSSQDKTVNRNFKMSEITLFHGKDEKTSVSVHTCGATVTSWKINGQEKIFVSTLAKRDGSKAIRGGIPLCFPQFGPWDSGRPQHGFARNSNDWVLKEKKVDTNGDATIVMVLTDNENTRKLWDFKFTFLYTVKLTLTELTLNASVENRSDSDFDLTFCFHTYLKVPQISGATVQGLNGLTYVDKTEGGQLTIEENDVIKIEGFVDRVYQDAPDVVVVQLHDKEKITLKKNNLCDYVVWNPWQQNCLKMADMDDDGYLSMICVEAAHASKRSIVKAGSTWNASHVLSSSQ

InterPro domains:
  IPR008183 Aldose 1-/Glucose-6-phosphate 1-epimerase [PF01263] (25-284)
  IPR011013 Galactose mutarotase-like domain superfamily [SSF74650] (12-285)
  IPR014718 Glycoside hydrolase-type carbohydrate-binding [G3DSA:2.70.98.10] (11-289)
  IPR025532 Glucose-6-phosphate 1-epimerase [PIRSF016020] (12-288)
  IPR025532 Glucose-6-phosphate 1-epimerase [cd09020] (18-287)

Nearest PDB structures (foldseek):
  2htb-assembly3_C  TM=9.222E-01  e=6.352E-23  Salmonella enterica subsp. enterica serovar Typhimurium
  3k25-assembly2_B  TM=8.350E-01  e=9.571E-18  Synechocystis sp. PCC 6803
  3dcd-assembly2_B  TM=7.808E-01  e=9.466E-16  Lactobacillus acidophilus
  3q1n-assembly1_A  TM=7.545E-01  e=1.307E-14  Lacticaseibacillus paracasei ATCC 334
  3os7-assembly1_A  TM=7.336E-01  e=2.969E-14  Clostridium acetobutylicum

Organism: NCBI:txid252671

Secondary structure (DSSP, 8-state):
---SGGG---S--TTEEEEEEETTEEEEEEEEETGGGEEEEEEETTEE-B-B-TT---SSSS--SBSB-EEBS--S--STTSPTTBSGGG-S--EEEEEEE-TT--EEEEEEEE--HHHHHHS---EEEEEEEEE-SSEEEEEEEEEE-SSS-EEEEEEE--EEE-S-GGG-EEES-TT-EEEEGGGTTEEEE---SEEE--S-EEEEETT--SEEEEEEETTEEEEEEEES--EEEEEE-HHHHHTT-TTS-TTGGGGEEEEEEEEEEEEEEE-TT-EEEEEEEEEEE-/----GGG---S--TTEEEEEEETTEEEEEEEEETGGGEEEEEEETTEE-B-B-TT---SSSS--SBSB-EEBS-SS--STTSPTTBSGGG-S--EEEEEEE-TT--EEEEEEEE--HHHHHHS---EEEEEEEEE-SSEEEEEEEEEE-SSS-EEEEEEE--EEE-S-GGG-EEES-TT-EEEEGGGTTEEEE---SEEE--S-EEEEETT--SEEEEEEETTEEEEEEEES--EEEEEE-HHHHHTT-TTS-TTGGGGEEEEEEEEEEEEEEE-TT-EEEEEEEEEEE-

Solvent-accessible surface area (backbone atoms only — not comparable to full-atom values): 28088 Å² total; per-residue (Å²): 132,84,73,80,74,78,66,72,63,61,76,45,55,65,29,30,32,43,31,40,33,30,66,81,40,73,43,20,34,40,28,36,26,36,39,14,58,16,35,53,38,38,26,47,76,64,43,68,43,36,24,56,35,90,45,30,46,56,78,37,88,43,54,49,37,38,11,32,29,36,21,27,57,28,49,48,82,50,63,91,95,44,54,64,23,28,52,45,22,38,29,70,67,44,38,82,72,45,57,42,47,50,96,86,12,35,22,37,41,29,36,35,37,61,55,46,75,69,48,31,73,74,46,81,53,43,38,43,36,41,39,37,41,36,38,54,88,50,34,42,36,40,35,43,36,38,33,28,66,29,93,51,64,49,66,31,24,30,27,47,49,28,24,33,37,26,88,34,31,84,56,26,35,40,33,61,57,50,72,30,47,25,35,28,57,78,63,81,49,41,80,41,68,34,81,47,63,65,42,70,60,87,51,69,41,41,31,43,30,47,76,39,67,50,54,36,39,35,34,34,37,99,64,34,34,37,40,36,36,43,40,83,44,39,23,36,32,40,38,29,59,24,59,74,50,21,66,71,35,88,36,37,38,58,66,45,44,41,33,31,43,28,64,17,49,16,25,62,90,53,72,46,78,35,46,49,69,35,69,45,65,33,36,39,35,41,35,58,48,110,133,85,74,77,74,77,66,73,65,62,75,46,56,65,29,29,31,45,32,40,33,29,66,80,38,74,42,21,34,41,27,36,25,35,39,15,59,18,36,53,39,38,27,46,78,64,43,70,44,36,23,55,35,91,44,29,45,59,78,38,89,40,54,51,38,39,11,32,28,36,21,27,57,28,48,49,82,51,63,91,96,45,54,62,23,29,52,44,22,38,28,70,69,44,39,82,72,46,57,41,45,49,96,86,12,34,22,36,41,30,35,35,38,61,56,47,75,71,49,34,75,75,48,81,53,41,38,41,37,41,40,37,42,36,38,52,90,49,35,41,38,38,35,43,36,37,33,29,66,30,92,52,63,49,67,30,23,30,28,47,49,28,24,33,36,25,87,35,30,84,55,27,36,42,33,61,57,49,71,32,47,22,35,27,58,79,64,81,49,42,80,42,67,33,80,45,64,65,43,70,61,88,51,68,40,43,32,42,31,46,76,39,66,50,53,38,38,35,33,33,38,98,64,33,34,38,41,35,38,42,40,82,43,40,23,36,33,40,37,30,58,22,58,74,50,21,65,71,34,88,36,35,39,58,68,44,44,40,32,31,43,28,66,17,50,15,26,62,92,52,71,46,79,35,48,49,69,36,69,46,64,34,37,39,34,40,34,58,46,112

Radius of gyration: 26.11 Å; Cα contacts (8 Å, |Δi|>4): 1653; chains: 2; bounding box: 58×74×56 Å